Protein AF-A0A4U7JLR6-F1 (afdb_monomer_lite)

Sequence (382 aa):
MDEMLQVYFEETEELIQKAEECIISLEMEYSPTYVNELFRIAHTIKGSSHMVGYEDIGNLMHKIEDMLDYARNGSITFDQSIVSICFEGIDTVKKILISKREPDFNEDIIQLVNSASRISEKVDSFISVGKKEEKVAAPQSDTGIVSSLLNAKPKGKNKFYISFFIEDDAPMISPILMMIFNSVKDIGTLEYSSISDEYFSSNFHDKNIKILNIIICTDVEEADLNSYFTIFYVEKIDIVDLIKNKQNDVSFNVNGRNLIRTFKPDKDNFINNFKSYIELINLNSVLIILIDTSELTIIHEYEIKELIQIKKQLKSQEVGMGIIVNSLKTKRIYNIFEAISFIEKFNIYENQMDAMINSIKNEESSFKINKIAKEVYHGIHK

pLDDT: mean 79.68, std 14.01, range [29.77, 97.0]

Radius of gyration: 28.74 Å; chains: 1; bounding box: 56×55×90 Å

Organism: NCBI:txid2488810

Foldseek 3Di:
DPPLVVVLLVVLVVLLVLLVVLLVVCLVPNDLVSLVSNLVSLVVQLVSCVVVPNCLLNVLSVLLNVLSVCCSVVLAPDDVVNSVLSVLSSVLSVVLSVCVVPVPPPDDNVVSSVSSVVSSVVSVVRSVVSVVVPPDDDDDDPAALLSVLLPDDWEADWKKKKKWFFAPVPPDVVVQVVLVSVLLVVFTGWNAKLDGNVCVDPVNPPDPDRIIITMTHGNDDPVCVVVSNPTPRRPDMDMDTLPVPPPDDRFPDQLNQRQEAEDEDAAPPRQVVVVVVVVVDDLLSYQEYEYECVNYPDDDPVSVVSVQVVQVVSVVSNYHYAYADAPPHPPPVVVVQVVCCVVPHHHYHNDPSRVVVVSCRDNSSSVSSSVNNVVSVVVVVD

InterPro domains:
  IPR002645 STAS domain [PS50801] (289-359)
  IPR008207 Signal transduction histidine kinase, phosphotransfer (Hpt) domain [PF01627] (3-84)
  IPR008207 Signal transduction histidine kinase, phosphotransfer (Hpt) domain [PS50894] (1-100)
  IPR008207 Signal transduction histidine kinase, phosphotransfer (Hpt) domain [SM00073] (1-97)
  IPR008207 Signal transduction histidine kinase, phosphotransfer (Hpt) domain [cd00088] (1-97)
  IPR036641 HPT domain superfamily [G3DSA:1.20.120.160] (1-133)
  IPR036641 HPT domain superfamily [SSF47226] (1-97)
  IPR051315 Bacterial Chemotaxis Sensor Histidine Kinase CheA [PTHR43395] (2-160)

Structure (mmCIF, N/CA/C/O backbone):
data_AF-A0A4U7JLR6-F1
#
_entry.id   AF-A0A4U7JLR6-F1
#
loop_
_atom_site.group_PDB
_atom_site.id
_atom_site.type_symbol
_atom_site.label_atom_id
_atom_site.label_alt_id
_atom_site.label_comp_id
_atom_site.label_asym_id
_atom_site.label_entity_id
_atom_site.label_seq_id
_atom_site.pdbx_PDB_ins_code
_atom_site.Cartn_x
_atom_site.Cartn_y
_atom_site.Cartn_z
_atom_site.occupancy
_atom_site.B_iso_or_equiv
_atom_site.auth_seq_id
_atom_site.auth_comp_id
_atom_site.auth_asym_id
_atom_site.auth_atom_id
_atom_site.pdbx_PDB_model_num
ATOM 1 N N . MET A 1 1 ? -20.905 13.751 44.586 1.00 58.50 1 MET A N 1
ATOM 2 C CA . MET A 1 1 ? -20.064 13.026 43.618 1.00 58.50 1 MET A CA 1
ATOM 3 C C . MET A 1 1 ? -19.303 14.075 42.836 1.00 58.50 1 MET A C 1
ATOM 5 O O . MET A 1 1 ? -19.892 15.121 42.596 1.00 58.50 1 MET A O 1
ATOM 9 N N . ASP A 1 2 ? -18.019 13.869 42.554 1.00 80.19 2 ASP A N 1
ATOM 10 C CA . ASP A 1 2 ? -17.280 14.762 41.651 1.00 80.19 2 ASP A CA 1
ATOM 11 C C . ASP A 1 2 ? -17.998 14.769 40.288 1.00 80.19 2 ASP A C 1
ATOM 13 O O . ASP A 1 2 ? -18.409 13.704 39.826 1.00 80.19 2 ASP A O 1
ATOM 17 N N . GLU A 1 3 ? -18.211 15.935 39.680 1.00 81.62 3 GLU A N 1
ATOM 18 C CA . GLU A 1 3 ? -18.953 16.076 38.413 1.00 81.62 3 GLU A CA 1
ATOM 19 C C . GLU A 1 3 ? -18.297 15.226 37.310 1.00 81.62 3 GLU A C 1
ATOM 21 O O . GLU A 1 3 ? -18.976 14.540 36.551 1.00 81.62 3 GLU A O 1
ATOM 26 N N . MET A 1 4 ? -16.963 15.141 37.339 1.00 83.19 4 MET A N 1
ATOM 27 C CA . MET A 1 4 ? -16.157 14.275 36.474 1.00 83.19 4 MET A CA 1
ATOM 28 C C . MET A 1 4 ? -16.401 12.778 36.706 1.00 83.19 4 MET A C 1
ATOM 30 O O . MET A 1 4 ? -16.399 11.998 35.756 1.00 83.19 4 MET A O 1
ATOM 34 N N . LEU A 1 5 ? -16.614 12.359 37.959 1.00 88.19 5 LEU A N 1
ATOM 35 C CA . LEU A 1 5 ? -16.916 10.961 38.271 1.00 88.19 5 LEU A CA 1
ATOM 36 C C . LEU A 1 5 ? -18.314 10.591 37.790 1.00 88.19 5 LEU A C 1
ATOM 38 O O . LEU A 1 5 ? -18.494 9.505 37.255 1.00 88.19 5 LEU A O 1
ATOM 42 N N . GLN A 1 6 ? -19.295 11.480 37.956 1.00 88.88 6 GLN A N 1
ATOM 43 C CA . GLN A 1 6 ? -20.655 11.211 37.499 1.00 88.88 6 GLN A CA 1
ATOM 44 C C . GLN A 1 6 ? -20.709 11.017 35.977 1.00 88.88 6 GLN A C 1
ATOM 46 O O . GLN A 1 6 ? -21.278 10.027 35.523 1.00 88.88 6 GLN A O 1
ATOM 51 N N . VAL A 1 7 ? -20.044 11.896 35.217 1.00 90.00 7 VAL A N 1
ATOM 52 C CA . VAL A 1 7 ? -19.905 11.752 33.758 1.00 90.00 7 VAL A CA 1
ATOM 53 C C . VAL A 1 7 ? -19.223 10.431 33.404 1.00 90.00 7 VAL A C 1
ATOM 55 O O . VAL A 1 7 ? -19.717 9.699 32.553 1.00 90.00 7 VAL A O 1
ATOM 58 N N . TYR A 1 8 ? -18.144 10.068 34.106 1.00 91.62 8 TYR A N 1
ATOM 59 C CA . TYR A 1 8 ? -17.470 8.786 33.894 1.00 91.62 8 TYR A CA 1
ATOM 60 C C . TYR A 1 8 ? -18.408 7.583 34.082 1.00 91.62 8 TYR A C 1
ATOM 62 O O . TYR A 1 8 ? -18.374 6.662 33.266 1.00 91.62 8 TYR A O 1
ATOM 70 N N . PHE A 1 9 ? -19.237 7.568 35.132 1.00 93.94 9 PHE A N 1
ATOM 71 C CA . PHE A 1 9 ? -20.177 6.467 35.365 1.00 93.94 9 PHE A CA 1
ATOM 72 C C . PHE A 1 9 ? -21.216 6.361 34.247 1.00 93.94 9 PHE A C 1
ATOM 74 O O . PHE A 1 9 ? -21.438 5.265 33.742 1.00 93.94 9 PHE A O 1
ATOM 81 N N . GLU A 1 10 ? -21.803 7.485 33.835 1.00 93.38 10 GLU A N 1
ATOM 82 C CA . GLU A 1 10 ? -22.804 7.532 32.763 1.00 93.38 10 GLU A CA 1
ATOM 83 C C . GLU A 1 10 ? -22.206 7.077 31.417 1.00 93.38 10 GLU A C 1
ATOM 85 O O . GLU A 1 10 ? -22.735 6.166 30.781 1.00 93.38 10 GLU A O 1
ATOM 90 N N . GLU A 1 11 ? -21.045 7.614 31.024 1.00 91.56 11 GLU A N 1
ATOM 91 C CA . GLU A 1 11 ? -20.363 7.227 29.780 1.00 91.56 11 GLU A CA 1
ATOM 92 C C . GLU A 1 11 ? -19.922 5.758 29.787 1.00 91.56 11 GLU A C 1
ATOM 94 O O . GLU A 1 11 ? -20.050 5.050 28.784 1.00 91.56 11 GLU A O 1
ATOM 99 N N . THR A 1 12 ? -19.399 5.274 30.915 1.00 95.50 12 THR A N 1
ATOM 100 C CA . THR A 1 12 ? -18.918 3.891 31.019 1.00 95.50 12 THR A CA 1
ATOM 101 C C . THR A 1 12 ? -20.079 2.899 30.978 1.00 95.50 12 THR A C 1
ATOM 103 O O . THR A 1 12 ? -19.948 1.855 30.343 1.00 95.50 12 THR A O 1
ATOM 106 N N . GLU A 1 13 ? -21.229 3.219 31.580 1.00 96.06 13 GLU A N 1
ATOM 107 C CA . GLU A 1 13 ? -22.445 2.398 31.480 1.00 96.06 13 GLU A CA 1
ATOM 108 C C . GLU A 1 13 ? -22.941 2.286 30.030 1.00 96.06 13 GLU A C 1
ATOM 110 O O . GLU A 1 13 ? -23.228 1.178 29.568 1.00 96.06 13 GLU A O 1
ATOM 115 N N . GLU A 1 14 ? -22.962 3.391 29.276 1.00 95.25 14 GLU A N 1
ATOM 116 C CA . GLU A 1 14 ? -23.324 3.370 27.852 1.00 95.25 14 GLU A CA 1
ATOM 117 C C . GLU A 1 14 ? -22.351 2.531 27.013 1.00 95.25 14 GLU A C 1
ATOM 119 O O . GLU A 1 14 ? -22.757 1.787 26.115 1.00 95.25 14 GLU A O 1
ATOM 124 N N . LEU A 1 15 ? -21.052 2.646 27.290 1.00 96.38 15 LEU A N 1
ATOM 125 C CA . LEU A 1 15 ? -20.019 1.880 26.600 1.00 96.38 15 LEU A CA 1
ATOM 126 C C . LEU A 1 15 ? -20.127 0.381 26.905 1.00 96.38 15 LEU A C 1
ATOM 128 O O . LEU A 1 15 ? -20.021 -0.431 25.988 1.00 96.38 15 LEU A O 1
ATOM 132 N N . ILE A 1 16 ? -20.395 0.006 28.158 1.00 97.00 16 ILE A N 1
ATOM 133 C CA . ILE A 1 16 ? -20.639 -1.388 28.554 1.00 97.00 16 ILE A CA 1
ATOM 134 C C . ILE A 1 16 ? -21.846 -1.957 27.805 1.00 97.00 16 ILE A C 1
ATOM 136 O O . ILE A 1 16 ? -21.753 -3.058 27.266 1.00 97.00 16 ILE A O 1
ATOM 140 N N . GLN A 1 17 ? -22.947 -1.208 27.703 1.00 92.94 17 GLN A N 1
ATOM 141 C CA . GLN A 1 17 ? -24.124 -1.660 26.959 1.00 92.94 17 GLN A CA 1
ATOM 142 C C . GLN A 1 17 ? -23.795 -1.910 25.477 1.00 92.94 17 GLN A C 1
ATOM 144 O O . GLN A 1 17 ? -24.137 -2.957 24.927 1.00 92.94 17 GLN A O 1
ATOM 149 N N . LYS A 1 18 ? -23.065 -0.991 24.834 1.00 93.19 18 LYS A N 1
ATOM 150 C CA . LYS A 1 18 ? -22.610 -1.171 23.444 1.00 93.19 18 LYS A CA 1
ATOM 151 C C . LYS A 1 18 ? -21.679 -2.376 23.292 1.00 93.19 18 LYS A C 1
ATOM 153 O O . LYS A 1 18 ? -21.741 -3.076 22.280 1.00 93.19 18 LYS A O 1
ATOM 158 N N . ALA A 1 19 ? -20.825 -2.639 24.283 1.00 94.88 19 ALA A N 1
ATOM 159 C CA . ALA A 1 19 ? -19.957 -3.812 24.282 1.00 94.88 19 ALA A CA 1
ATOM 160 C C . ALA A 1 19 ? -20.771 -5.109 24.350 1.00 94.88 19 ALA A C 1
ATOM 162 O O . ALA A 1 19 ? -20.499 -6.026 23.580 1.00 94.88 19 ALA A O 1
ATOM 163 N N . GLU A 1 20 ? -21.789 -5.174 25.214 1.00 88.62 20 GLU A N 1
ATOM 164 C CA . GLU A 1 20 ? -22.708 -6.317 25.311 1.00 88.62 20 GLU A CA 1
ATOM 165 C C . GLU A 1 20 ? -23.414 -6.581 23.965 1.00 88.62 20 GLU A C 1
ATOM 167 O O . GLU A 1 20 ? -23.438 -7.719 23.497 1.00 88.62 20 GLU A O 1
ATOM 172 N N . GLU A 1 21 ? -23.903 -5.538 23.284 1.00 88.12 21 GLU A N 1
ATOM 173 C CA . GLU A 1 21 ? -24.525 -5.644 21.952 1.00 88.12 21 GLU A CA 1
ATOM 174 C C . GLU A 1 21 ? -23.550 -6.169 20.878 1.00 88.12 21 GLU A C 1
ATOM 176 O O . GLU A 1 21 ? -23.908 -7.031 20.063 1.00 88.12 21 GLU A O 1
ATOM 181 N N . CYS A 1 22 ? -22.299 -5.693 20.893 1.00 85.06 22 CYS A N 1
ATOM 182 C CA . CYS A 1 22 ? -21.248 -6.187 20.002 1.00 85.06 22 CYS A CA 1
ATOM 183 C C . CYS A 1 22 ? -20.931 -7.661 20.273 1.00 85.06 22 CYS A C 1
ATOM 185 O O . CYS A 1 22 ? -20.809 -8.442 19.332 1.00 85.06 22 CYS A O 1
ATOM 187 N N . ILE A 1 23 ? -20.819 -8.051 21.546 1.00 82.50 23 ILE A N 1
ATOM 188 C CA . ILE A 1 23 ? -20.509 -9.425 21.959 1.00 82.50 23 ILE A CA 1
ATOM 189 C C . ILE A 1 23 ? -21.627 -10.383 21.541 1.00 82.50 23 ILE A C 1
ATOM 191 O O . ILE A 1 23 ? -21.327 -11.422 20.964 1.00 82.50 23 ILE A O 1
ATOM 195 N N . ILE A 1 24 ? -22.898 -10.019 21.743 1.00 77.31 24 ILE A N 1
ATOM 196 C CA . ILE A 1 24 ? -24.053 -10.818 21.294 1.00 77.31 24 ILE A CA 1
ATOM 197 C C . ILE A 1 24 ? -24.027 -11.008 19.771 1.00 77.31 24 ILE A C 1
ATOM 199 O O . ILE A 1 24 ? -24.276 -12.101 19.265 1.00 77.31 24 ILE A O 1
ATOM 203 N N . SER A 1 25 ? -23.699 -9.949 19.028 1.00 80.00 25 SER A N 1
ATOM 204 C CA . SER A 1 25 ? -23.584 -10.025 17.568 1.00 80.00 25 SER A CA 1
ATOM 205 C C . SER A 1 25 ? -22.441 -10.953 17.140 1.00 80.00 25 SER A C 1
ATOM 207 O O . SER A 1 25 ? -22.621 -11.773 16.243 1.00 80.00 25 SER A O 1
ATOM 209 N N . LEU A 1 26 ? -21.296 -10.875 17.826 1.00 79.25 26 LEU A N 1
ATOM 210 C CA . LEU A 1 26 ? -20.128 -11.736 17.604 1.00 79.25 26 LEU A CA 1
ATOM 211 C C . LEU A 1 26 ? -20.352 -13.193 18.020 1.00 79.25 26 LEU A C 1
ATOM 213 O O . LEU A 1 26 ? -19.696 -14.080 17.480 1.00 79.25 26 LEU A O 1
ATOM 217 N N . GLU A 1 27 ? -21.268 -13.445 18.957 1.00 73.38 27 GLU A N 1
ATOM 218 C CA . GLU A 1 27 ? -21.688 -14.791 19.355 1.00 73.38 27 GLU A CA 1
ATOM 219 C C . GLU A 1 27 ? -22.463 -15.501 18.235 1.00 73.38 27 GLU A C 1
ATOM 221 O O . GLU A 1 27 ? -22.373 -16.719 18.081 1.00 73.38 27 GLU A O 1
ATOM 226 N N . MET A 1 28 ? -23.229 -14.736 17.450 1.00 70.19 28 MET A N 1
ATOM 227 C CA . MET A 1 28 ? -24.001 -15.254 16.320 1.00 70.19 28 MET A CA 1
ATOM 228 C C . MET A 1 28 ? -23.136 -15.452 15.076 1.00 70.19 28 MET A C 1
ATOM 230 O O . MET A 1 28 ? -23.213 -16.499 14.431 1.00 70.19 28 MET A O 1
ATOM 234 N N . GLU A 1 29 ? -22.331 -14.450 14.723 1.00 67.06 29 GLU A N 1
ATOM 235 C CA . GLU A 1 29 ? -21.475 -14.485 13.540 1.00 67.06 29 GLU A CA 1
ATOM 236 C C . GLU A 1 29 ? -20.254 -13.575 13.715 1.00 67.06 29 GLU A C 1
ATOM 238 O O . GLU A 1 29 ? -20.348 -12.436 14.177 1.00 67.06 29 GLU A O 1
ATOM 243 N N . TYR A 1 30 ? -19.085 -14.061 13.292 1.00 72.75 30 TYR A N 1
ATOM 244 C CA . TYR A 1 30 ? -17.876 -13.247 13.282 1.00 72.75 30 TYR A CA 1
ATOM 245 C C . TYR A 1 30 ? -18.031 -12.041 12.347 1.00 72.75 30 TYR A C 1
ATOM 247 O O . TYR A 1 30 ? -18.329 -12.187 11.163 1.00 72.75 30 TYR A O 1
ATOM 255 N N . SER A 1 31 ? -17.731 -10.847 12.860 1.00 73.19 31 SER A N 1
ATOM 256 C CA . SER A 1 31 ? -17.730 -9.611 12.082 1.00 73.19 31 SER A CA 1
ATOM 257 C C . SER A 1 31 ? -16.556 -8.727 12.494 1.00 73.19 31 SER A C 1
ATOM 259 O O . SER A 1 31 ? -16.492 -8.298 13.652 1.00 73.19 31 SER A O 1
ATOM 261 N N . PRO A 1 32 ? -15.646 -8.378 11.568 1.00 65.62 32 PRO A N 1
ATOM 262 C CA . PRO A 1 32 ? -14.516 -7.508 11.881 1.00 65.62 32 PRO A CA 1
ATOM 263 C C . PRO A 1 32 ? -14.973 -6.120 12.346 1.00 65.62 32 PRO A C 1
ATOM 265 O O . PRO A 1 32 ? -14.295 -5.485 13.151 1.00 65.62 32 PRO A O 1
ATOM 268 N N . THR A 1 33 ? -16.149 -5.662 11.904 1.00 73.81 33 THR A N 1
ATOM 269 C CA . THR A 1 33 ? -16.755 -4.409 12.367 1.00 73.81 33 THR A CA 1
ATOM 270 C C . THR A 1 33 ? -17.069 -4.463 13.860 1.00 73.81 33 THR A C 1
ATOM 272 O O . THR A 1 33 ? -16.658 -3.565 14.590 1.00 73.81 33 THR A O 1
ATOM 275 N N . TYR A 1 34 ? -17.723 -5.529 14.333 1.00 75.31 34 TYR A N 1
ATOM 276 C CA . TYR A 1 34 ? -18.053 -5.674 15.755 1.00 75.31 34 TYR A CA 1
ATOM 277 C C . TYR A 1 34 ? -16.806 -5.910 16.619 1.00 75.31 34 TYR A C 1
ATOM 279 O O . TYR A 1 34 ? -16.723 -5.365 17.716 1.00 75.31 34 TYR A O 1
ATOM 287 N N . VAL A 1 35 ? -15.794 -6.638 16.122 1.00 78.94 35 VAL A N 1
ATOM 288 C CA . VAL A 1 35 ? -14.498 -6.776 16.824 1.00 78.94 35 VAL A CA 1
ATOM 289 C C . VAL A 1 35 ? -13.799 -5.420 16.958 1.00 78.94 35 VAL A C 1
ATOM 291 O O . VAL A 1 35 ? -13.234 -5.099 18.006 1.00 78.94 35 VAL A O 1
ATOM 294 N N . ASN A 1 36 ? -13.839 -4.599 15.906 1.00 74.00 36 ASN A N 1
ATOM 295 C CA . ASN A 1 36 ? -13.220 -3.280 15.923 1.00 74.00 36 ASN A CA 1
ATOM 296 C C . ASN A 1 36 ? -13.924 -2.303 16.859 1.00 74.00 36 ASN A C 1
ATOM 298 O O . ASN A 1 36 ? -13.246 -1.543 17.555 1.00 74.00 36 ASN A O 1
ATOM 302 N N . GLU A 1 37 ? -15.251 -2.354 16.898 1.00 84.25 37 GLU A N 1
ATOM 303 C CA . GLU A 1 37 ? -16.053 -1.560 17.821 1.00 84.25 37 GLU A CA 1
ATOM 304 C C . GLU A 1 37 ? -15.791 -1.968 19.274 1.00 84.25 37 GLU A C 1
ATOM 306 O O . GLU A 1 37 ? -15.478 -1.119 20.107 1.00 84.25 37 GLU A O 1
ATOM 311 N N . LEU A 1 38 ? -15.779 -3.273 19.563 1.00 88.38 38 LEU A N 1
ATOM 312 C CA . LEU A 1 38 ? -15.519 -3.791 20.906 1.00 88.38 38 LEU A CA 1
ATOM 313 C C . LEU A 1 38 ? -14.133 -3.389 21.438 1.00 88.38 38 LEU A C 1
ATOM 315 O O . LEU A 1 38 ? -13.992 -3.018 22.602 1.00 88.38 38 LEU A O 1
ATOM 319 N N . PHE A 1 39 ? -13.109 -3.386 20.583 1.00 90.50 39 PHE A N 1
ATOM 320 C CA . PHE A 1 39 ? -11.785 -2.871 20.944 1.00 90.50 39 PHE A CA 1
ATOM 321 C C . PHE A 1 39 ? -11.787 -1.367 21.221 1.00 90.50 39 PHE A C 1
ATOM 323 O O . PHE A 1 39 ? -11.112 -0.927 22.145 1.00 90.50 39 PHE A O 1
ATOM 330 N N . ARG A 1 40 ? -12.503 -0.556 20.427 1.00 82.88 40 ARG A N 1
ATOM 331 C CA . ARG A 1 40 ? -12.567 0.899 20.659 1.00 82.88 40 ARG A CA 1
ATOM 332 C C . ARG A 1 40 ? -13.237 1.192 21.989 1.00 82.88 40 ARG A C 1
ATOM 334 O O . ARG A 1 40 ? -12.748 2.025 22.743 1.00 82.88 40 ARG A O 1
ATOM 341 N N . ILE A 1 41 ? -14.306 0.463 22.292 1.00 91.81 41 ILE A N 1
ATOM 342 C CA . ILE A 1 41 ? -14.967 0.518 23.591 1.00 91.81 41 ILE A CA 1
ATOM 343 C C . ILE A 1 41 ? -13.973 0.158 24.700 1.00 91.81 41 ILE A C 1
ATOM 345 O O . ILE A 1 41 ? -13.831 0.919 25.656 1.00 91.81 41 ILE A O 1
ATOM 349 N N . ALA A 1 42 ? -13.224 -0.939 24.544 1.00 91.50 42 ALA A N 1
ATOM 350 C CA . ALA A 1 42 ? -12.210 -1.339 25.513 1.00 91.50 42 ALA A CA 1
ATOM 351 C C . ALA A 1 42 ? -11.123 -0.274 25.723 1.00 91.50 42 ALA A C 1
ATOM 353 O O . ALA A 1 42 ? -10.811 0.065 26.865 1.00 91.50 42 ALA A O 1
ATOM 354 N N . HIS A 1 43 ? -10.623 0.318 24.637 1.00 82.12 43 HIS A N 1
ATOM 355 C CA . HIS A 1 43 ? -9.631 1.388 24.665 1.00 82.12 43 HIS A CA 1
ATOM 356 C C . HIS A 1 43 ? -10.138 2.639 25.392 1.00 82.12 43 HIS A C 1
ATOM 358 O O . HIS A 1 43 ? -9.423 3.213 26.219 1.00 82.12 43 HIS A O 1
ATOM 364 N N . THR A 1 44 ? -11.382 3.044 25.124 1.00 79.69 44 THR A N 1
ATOM 365 C CA . THR A 1 44 ? -12.002 4.200 25.776 1.00 79.69 44 THR A CA 1
ATOM 366 C C . THR A 1 44 ? -12.217 3.946 27.264 1.00 79.69 44 THR A C 1
ATOM 368 O O . THR A 1 44 ? -11.782 4.766 28.070 1.00 79.69 44 THR A O 1
ATOM 371 N N . ILE A 1 45 ? -12.799 2.800 27.648 1.00 93.88 45 ILE A N 1
ATOM 372 C CA . ILE A 1 45 ? -13.010 2.459 29.065 1.00 93.88 45 ILE A CA 1
ATOM 373 C C . ILE A 1 45 ? -11.665 2.357 29.797 1.00 93.88 45 ILE A C 1
ATOM 375 O O . ILE A 1 45 ? -11.547 2.850 30.918 1.00 93.88 45 ILE A O 1
ATOM 379 N N . LYS A 1 46 ? -10.623 1.782 29.178 1.00 91.19 46 LYS A N 1
ATOM 380 C CA . LYS A 1 46 ? -9.262 1.767 29.738 1.00 91.19 46 LYS A CA 1
ATOM 381 C C . LYS A 1 46 ? -8.776 3.185 30.044 1.00 91.19 46 LYS A C 1
ATOM 383 O O . LYS A 1 46 ? -8.320 3.453 31.156 1.00 91.19 46 LYS A O 1
ATOM 388 N N . GLY A 1 47 ? -8.833 4.076 29.053 1.00 73.81 47 GLY A N 1
ATOM 389 C CA . GLY A 1 47 ? -8.333 5.446 29.170 1.00 73.81 47 GLY A CA 1
ATOM 390 C C . GLY A 1 47 ? -9.081 6.253 30.230 1.00 73.81 47 GLY A C 1
ATOM 391 O O . GLY A 1 47 ? -8.454 6.838 31.116 1.00 73.81 47 GLY A O 1
ATOM 392 N N . SER A 1 48 ? -10.415 6.232 30.182 1.00 84.38 48 SER A N 1
ATOM 393 C CA . SER A 1 48 ? -11.259 6.970 31.124 1.00 84.38 48 SER A CA 1
ATOM 394 C C . SER A 1 48 ? -11.125 6.437 32.554 1.00 84.38 48 SER A C 1
ATOM 396 O O . SER A 1 48 ? -11.021 7.229 33.489 1.00 84.38 48 SER A O 1
ATOM 398 N N . SER A 1 49 ? -11.013 5.115 32.734 1.00 89.56 49 SER A N 1
ATOM 399 C CA . SER A 1 49 ? -10.866 4.492 34.059 1.00 89.56 49 SER A CA 1
ATOM 400 C C . SER A 1 49 ? -9.531 4.829 34.719 1.00 89.56 49 SER A C 1
ATOM 402 O O . SER A 1 49 ? -9.503 5.144 35.907 1.00 89.56 49 SER A O 1
ATOM 404 N N . HIS A 1 50 ? -8.424 4.833 33.967 1.00 87.50 50 HIS A N 1
ATOM 405 C CA . HIS A 1 50 ? -7.135 5.283 34.502 1.00 87.50 50 HIS A CA 1
ATOM 406 C C . HIS A 1 50 ? -7.149 6.771 34.866 1.00 87.50 50 HIS A C 1
ATOM 408 O O . HIS A 1 50 ? -6.565 7.153 35.877 1.00 87.50 50 HIS A O 1
ATOM 414 N N . MET A 1 51 ? -7.844 7.605 34.084 1.00 82.62 51 MET A N 1
ATOM 415 C CA . MET A 1 51 ? -7.946 9.042 34.349 1.00 82.62 51 MET A CA 1
ATOM 416 C C . MET A 1 51 ? -8.642 9.344 35.683 1.00 82.62 51 MET A C 1
ATOM 418 O O . MET A 1 51 ? -8.226 10.259 36.391 1.00 82.62 51 MET A O 1
ATOM 422 N N . VAL A 1 52 ? -9.662 8.561 36.050 1.00 86.06 52 VAL A N 1
ATOM 423 C CA . VAL A 1 52 ? -10.378 8.701 37.333 1.00 86.06 52 VAL A CA 1
ATOM 424 C C . VAL A 1 52 ? -9.790 7.846 38.467 1.00 86.06 52 VAL A C 1
ATOM 426 O O . VAL A 1 52 ? -10.325 7.835 39.575 1.00 86.06 52 VAL A O 1
ATOM 429 N N . GLY A 1 53 ? -8.680 7.139 38.220 1.00 84.25 53 GLY A N 1
ATOM 430 C CA . GLY A 1 53 ? -7.963 6.343 39.224 1.00 84.25 53 GLY A CA 1
ATOM 431 C C . GLY A 1 53 ? -8.561 4.961 39.516 1.00 84.25 53 GLY A C 1
ATOM 432 O O . GLY A 1 53 ? -8.250 4.358 40.542 1.00 84.25 53 GLY A O 1
ATOM 433 N N . TYR A 1 54 ? -9.420 4.431 38.645 1.00 90.12 54 TYR A N 1
ATOM 434 C CA . TYR A 1 54 ? -9.978 3.080 38.761 1.00 90.12 54 TYR A CA 1
ATOM 435 C C . TYR A 1 54 ? -9.101 2.058 38.034 1.00 90.12 54 TYR A C 1
ATOM 437 O O . TYR A 1 54 ? -9.463 1.519 36.987 1.00 90.12 54 TYR A O 1
ATOM 445 N N . GLU A 1 55 ? -7.940 1.778 38.630 1.00 87.88 55 GLU A N 1
ATOM 446 C CA . GLU A 1 55 ? -6.933 0.855 38.091 1.00 87.88 55 GLU A CA 1
ATOM 447 C C . GLU A 1 55 ? -7.483 -0.557 37.849 1.00 87.88 55 GLU A C 1
ATOM 449 O O . GLU A 1 55 ? -7.143 -1.172 36.845 1.00 87.88 55 GLU A O 1
ATOM 454 N N . ASP A 1 56 ? -8.375 -1.058 38.709 1.00 90.12 56 ASP A N 1
ATOM 455 C CA . ASP A 1 56 ? -8.957 -2.403 38.563 1.00 90.12 56 ASP A CA 1
ATOM 456 C C . ASP A 1 56 ? -9.694 -2.569 37.220 1.00 90.12 56 ASP A C 1
ATOM 458 O O . ASP A 1 56 ? -9.533 -3.576 36.530 1.00 90.12 56 ASP A O 1
ATOM 462 N N . ILE A 1 57 ? -10.480 -1.555 36.833 1.00 94.69 57 ILE A N 1
ATOM 463 C CA . ILE A 1 57 ? -11.219 -1.533 35.564 1.00 94.69 57 ILE A CA 1
ATOM 464 C C . ILE A 1 57 ? -10.248 -1.276 34.411 1.00 94.69 57 ILE A C 1
ATOM 466 O O . ILE A 1 57 ? -10.279 -1.987 33.406 1.00 94.69 57 ILE A O 1
ATOM 470 N N . GLY A 1 58 ? -9.365 -0.284 34.562 1.00 87.75 58 GLY A N 1
ATOM 471 C CA . GLY A 1 58 ? -8.401 0.089 33.529 1.00 87.75 58 GLY A CA 1
ATOM 472 C C . GLY A 1 58 ? -7.486 -1.069 33.124 1.00 87.75 58 GLY A C 1
ATOM 473 O O . GLY A 1 58 ? -7.318 -1.334 31.933 1.00 87.75 58 GLY A O 1
ATOM 474 N N . ASN A 1 59 ? -6.964 -1.815 34.098 1.00 89.19 59 ASN A N 1
ATOM 475 C CA . ASN A 1 59 ? -6.081 -2.957 33.870 1.00 89.19 59 ASN A CA 1
ATOM 476 C C . ASN A 1 59 ? -6.803 -4.130 33.195 1.00 89.19 59 ASN A C 1
ATOM 478 O O . ASN A 1 59 ? -6.259 -4.722 32.261 1.00 89.19 59 ASN A O 1
ATOM 482 N N . LEU A 1 60 ? -8.030 -4.452 33.620 1.00 93.19 60 LEU A N 1
ATOM 483 C CA . LEU A 1 60 ? -8.821 -5.509 32.985 1.00 93.19 60 LEU A CA 1
ATOM 484 C C . LEU A 1 60 ? -9.154 -5.152 31.529 1.00 93.19 60 LEU A C 1
ATOM 486 O O . LEU A 1 60 ? -8.971 -5.977 30.632 1.00 93.19 60 LEU A O 1
ATOM 490 N N . MET A 1 61 ? -9.582 -3.912 31.275 1.00 95.31 61 MET A N 1
ATOM 491 C CA . MET A 1 61 ? -9.903 -3.465 29.918 1.00 95.31 61 MET A CA 1
ATOM 492 C C . MET A 1 61 ? -8.677 -3.386 29.017 1.00 95.31 61 MET A C 1
ATOM 494 O O . MET A 1 61 ? -8.790 -3.705 27.840 1.00 95.31 61 MET A O 1
ATOM 498 N N . HIS A 1 62 ? -7.503 -3.061 29.560 1.00 89.94 62 HIS A N 1
ATOM 499 C CA . HIS A 1 62 ? -6.245 -3.144 28.822 1.00 89.94 62 HIS A CA 1
ATOM 500 C C . HIS A 1 62 ? -5.954 -4.575 28.352 1.00 89.94 62 HIS A C 1
ATOM 502 O O . HIS A 1 62 ? -5.609 -4.778 27.195 1.00 89.94 62 HIS A O 1
ATOM 508 N N . LYS A 1 63 ? -6.162 -5.589 29.202 1.00 90.69 63 LYS A N 1
ATOM 509 C CA . LYS A 1 63 ? -5.974 -6.993 28.799 1.00 90.69 63 LYS A CA 1
ATOM 510 C C . LYS A 1 63 ? -6.955 -7.426 27.713 1.00 90.69 63 LYS A C 1
ATOM 512 O O . LYS A 1 63 ? -6.566 -8.102 26.764 1.00 90.69 63 LYS A O 1
ATOM 517 N N . ILE A 1 64 ? -8.217 -7.024 27.830 1.00 90.69 64 ILE A N 1
ATOM 518 C CA . ILE A 1 64 ? -9.230 -7.305 26.804 1.00 90.69 64 ILE A CA 1
ATOM 519 C C . ILE A 1 64 ? -8.884 -6.589 25.492 1.00 90.69 64 ILE A C 1
ATOM 521 O O . ILE A 1 64 ? -8.978 -7.199 24.429 1.00 90.69 64 ILE A O 1
ATOM 525 N N . GLU A 1 65 ? -8.441 -5.332 25.559 1.00 87.62 65 GLU A N 1
ATOM 526 C CA . GLU A 1 65 ? -7.956 -4.565 24.409 1.00 87.62 65 GLU A CA 1
ATOM 527 C C . GLU A 1 65 ? -6.780 -5.267 23.722 1.00 87.62 65 GLU A C 1
ATOM 529 O O . GLU A 1 65 ? -6.847 -5.476 22.514 1.00 87.62 65 GLU A O 1
ATOM 534 N N . ASP A 1 66 ? -5.764 -5.699 24.476 1.00 83.81 66 ASP A N 1
ATOM 535 C CA . ASP A 1 66 ? -4.610 -6.435 23.946 1.00 83.81 66 ASP A CA 1
ATOM 536 C C . ASP A 1 66 ? -5.056 -7.708 23.217 1.00 83.81 66 ASP A C 1
ATOM 538 O O . ASP A 1 66 ? -4.643 -7.966 22.088 1.00 83.81 66 ASP A O 1
ATOM 542 N N . MET A 1 67 ? -5.932 -8.509 23.832 1.00 88.25 67 MET A N 1
ATOM 543 C CA . MET A 1 67 ? -6.459 -9.731 23.217 1.00 88.25 67 MET A CA 1
ATOM 544 C C . MET A 1 67 ? -7.195 -9.434 21.904 1.00 88.25 67 MET A C 1
ATOM 546 O O . MET A 1 67 ? -6.979 -10.119 20.903 1.00 88.25 67 MET A O 1
ATOM 550 N N . LEU A 1 68 ? -8.049 -8.409 21.895 1.00 82.12 68 LEU A N 1
ATOM 551 C CA . LEU A 1 68 ? -8.780 -7.983 20.703 1.00 82.12 68 LEU A CA 1
ATOM 552 C C . LEU A 1 68 ? -7.844 -7.412 19.630 1.00 82.12 68 LEU A C 1
ATOM 554 O O . LEU A 1 68 ? -8.124 -7.590 18.443 1.00 82.12 68 LEU A O 1
ATOM 558 N N . ASP A 1 69 ? -6.733 -6.782 20.021 1.00 79.25 69 ASP A N 1
ATOM 559 C CA . ASP A 1 69 ? -5.678 -6.323 19.115 1.00 79.25 69 ASP A CA 1
ATOM 560 C C . ASP A 1 69 ? -4.948 -7.503 18.453 1.00 79.25 69 ASP A C 1
ATOM 562 O O . ASP A 1 69 ? -4.808 -7.569 17.230 1.00 79.25 69 ASP A O 1
ATOM 566 N N . TYR A 1 70 ? -4.566 -8.520 19.229 1.00 72.12 70 TYR A N 1
ATOM 567 C CA . TYR A 1 70 ? -4.007 -9.747 18.658 1.00 72.12 70 TYR A CA 1
ATOM 568 C C . TYR A 1 70 ? -5.005 -10.440 17.720 1.00 72.12 70 TYR A C 1
ATOM 570 O O . TYR A 1 70 ? -4.606 -10.957 16.674 1.00 72.12 70 TYR A O 1
ATOM 578 N N . ALA A 1 71 ? -6.298 -10.439 18.056 1.00 71.25 71 ALA A N 1
ATOM 579 C CA . ALA A 1 71 ? -7.318 -11.085 17.239 1.00 71.25 71 ALA A CA 1
ATOM 580 C C . ALA A 1 71 ? -7.580 -10.340 15.918 1.00 71.25 71 ALA A C 1
ATOM 582 O O . ALA A 1 71 ? -7.621 -10.967 14.860 1.00 71.25 71 ALA A O 1
ATOM 583 N N . ARG A 1 72 ? -7.688 -9.001 15.933 1.00 71.25 72 ARG A N 1
ATOM 584 C CA . ARG A 1 72 ? -7.855 -8.202 14.697 1.00 71.25 72 ARG A CA 1
ATOM 585 C C . ARG A 1 72 ? -6.639 -8.272 13.777 1.00 71.25 72 ARG A C 1
ATOM 587 O O . ARG A 1 72 ? -6.790 -8.212 12.561 1.00 71.25 72 ARG A O 1
ATOM 594 N N . ASN A 1 73 ? -5.441 -8.407 14.352 1.00 60.56 73 ASN A N 1
ATOM 595 C CA . ASN A 1 73 ? -4.191 -8.463 13.600 1.00 60.56 73 ASN A CA 1
ATOM 596 C C . ASN A 1 73 ? -3.940 -9.882 13.054 1.00 60.56 73 ASN A C 1
ATOM 598 O O . ASN A 1 73 ? -2.981 -10.108 12.315 1.00 60.56 73 ASN A O 1
ATOM 602 N N . GLY A 1 74 ? -4.821 -10.839 13.379 1.00 56.88 74 GLY A N 1
ATOM 603 C CA . GLY A 1 74 ? -4.737 -12.234 12.958 1.00 56.88 74 GLY A CA 1
ATOM 604 C C . GLY A 1 74 ? -3.658 -13.031 13.688 1.00 56.88 74 GLY A C 1
ATOM 605 O O . GLY A 1 74 ? -3.303 -14.116 13.239 1.00 56.88 74 GLY A O 1
ATOM 606 N N . SER A 1 75 ? -3.119 -12.503 14.790 1.00 55.88 75 SER A N 1
ATOM 607 C CA . SER A 1 75 ? -2.121 -13.183 15.622 1.00 55.88 75 SER A CA 1
ATOM 608 C C . SER A 1 75 ? -2.732 -14.272 16.507 1.00 55.88 75 SER A C 1
ATOM 610 O O . SER A 1 75 ? -2.027 -15.185 16.924 1.00 55.88 75 SER A O 1
ATOM 612 N N . ILE A 1 76 ? -4.033 -14.183 16.794 1.00 68.62 76 ILE A N 1
ATOM 613 C CA . ILE A 1 76 ? -4.834 -15.255 17.394 1.00 68.62 76 ILE A CA 1
ATOM 614 C C . ILE A 1 76 ? -6.128 -15.413 16.590 1.00 68.62 76 ILE A C 1
ATOM 616 O O . ILE A 1 76 ? -6.670 -14.432 16.078 1.00 68.62 76 ILE A O 1
ATOM 620 N N . THR A 1 77 ? -6.623 -16.644 16.456 1.00 70.31 77 THR A N 1
ATOM 621 C CA . THR A 1 77 ? -7.903 -16.898 15.775 1.00 70.31 77 THR A CA 1
ATOM 622 C C . THR A 1 77 ? -9.039 -16.400 16.658 1.00 70.31 77 THR A C 1
ATOM 624 O O . THR A 1 77 ? -9.138 -16.834 17.801 1.00 70.31 77 THR A O 1
ATOM 627 N N . PHE A 1 78 ? -9.893 -15.511 16.142 1.00 73.19 78 PHE A N 1
ATOM 628 C CA . PHE A 1 78 ? -11.099 -15.081 16.850 1.00 73.19 78 PHE A CA 1
ATOM 629 C C . PHE A 1 78 ? -12.138 -16.209 16.839 1.00 73.19 78 PHE A C 1
ATOM 631 O O . PHE A 1 78 ? -12.709 -16.515 15.793 1.00 73.19 78 PHE A O 1
ATOM 638 N N . ASP A 1 79 ? -12.376 -16.830 17.993 1.00 75.44 79 ASP A N 1
ATOM 639 C CA . ASP A 1 79 ? -13.337 -17.919 18.169 1.00 75.44 79 ASP A CA 1
ATOM 640 C C . ASP A 1 79 ? -14.262 -17.677 19.379 1.00 75.44 79 ASP A C 1
ATOM 642 O O . ASP A 1 79 ? -14.179 -16.656 20.069 1.00 75.44 79 ASP A O 1
ATOM 646 N N . GLN A 1 80 ? -15.146 -18.638 19.660 1.00 75.50 80 GLN A N 1
ATOM 647 C CA . GLN A 1 80 ? -16.120 -18.541 20.751 1.00 75.50 80 GLN A CA 1
ATOM 648 C C . GLN A 1 80 ? -15.477 -18.361 22.137 1.00 75.50 80 GLN A C 1
ATOM 650 O O . GLN A 1 80 ? -16.109 -17.835 23.053 1.00 75.50 80 GLN A O 1
ATOM 655 N N . SER A 1 81 ? -14.225 -18.786 22.317 1.00 83.00 81 SER A N 1
ATOM 656 C CA . SER A 1 81 ? -13.534 -18.630 23.594 1.00 83.00 81 SER A CA 1
ATOM 657 C C . SER A 1 81 ? -13.125 -17.177 23.844 1.00 83.00 81 SER A C 1
ATOM 659 O O . SER A 1 81 ? -13.276 -16.700 24.968 1.00 83.00 81 SER A O 1
ATOM 661 N N . ILE A 1 82 ? -12.732 -16.435 22.800 1.00 86.31 82 ILE A N 1
ATOM 662 C CA . ILE A 1 82 ? -12.491 -14.986 22.889 1.00 86.31 82 ILE A CA 1
ATOM 663 C C . ILE A 1 82 ? -13.790 -14.246 23.203 1.00 86.31 82 ILE A C 1
ATOM 665 O O . ILE A 1 82 ? -13.797 -13.395 24.091 1.00 86.31 82 ILE A O 1
ATOM 669 N N . VAL A 1 83 ? -14.897 -14.606 22.542 1.00 81.69 83 VAL A N 1
ATOM 670 C CA . VAL A 1 83 ? -16.227 -14.034 22.832 1.00 81.69 83 VAL A CA 1
ATOM 671 C C . VAL A 1 83 ? -16.592 -14.248 24.304 1.00 81.69 83 VAL A C 1
ATOM 673 O O . VAL A 1 83 ? -16.982 -13.301 24.987 1.00 81.69 83 VAL A O 1
ATOM 676 N N . SER A 1 84 ? -16.379 -15.461 24.828 1.00 81.44 84 SER A N 1
ATOM 677 C CA . SER A 1 84 ? -16.624 -15.791 26.237 1.00 81.44 84 SER A CA 1
ATOM 678 C C . SER A 1 84 ? -15.752 -14.976 27.196 1.00 81.44 84 SER A C 1
ATOM 680 O O . SER A 1 84 ? -16.246 -14.510 28.220 1.00 81.44 84 SER A O 1
ATOM 682 N N . ILE A 1 85 ? -14.464 -14.788 26.887 1.00 91.12 85 ILE A N 1
ATOM 683 C CA . ILE A 1 85 ? -13.547 -13.993 27.719 1.00 91.12 85 ILE A CA 1
ATOM 684 C C . ILE A 1 85 ? -13.954 -12.514 27.715 1.00 91.12 85 ILE A C 1
ATOM 686 O O . ILE A 1 85 ? -13.970 -11.884 28.772 1.00 91.12 85 ILE A O 1
ATOM 690 N N . CYS A 1 86 ? -14.322 -11.961 26.555 1.00 89.62 86 CYS A N 1
ATOM 691 C CA . CYS A 1 86 ? -14.841 -10.599 26.452 1.00 89.62 86 CYS A CA 1
ATOM 692 C C . CYS A 1 86 ? -16.122 -10.425 27.273 1.00 89.62 86 CYS A C 1
ATOM 694 O O . CYS A 1 86 ? -16.236 -9.448 28.008 1.00 89.62 86 CYS A O 1
ATOM 696 N N . PHE A 1 87 ? -17.050 -11.383 27.203 1.00 87.31 87 PHE A N 1
ATOM 697 C CA . PHE A 1 87 ? -18.278 -11.361 27.994 1.00 87.31 87 PHE A CA 1
ATOM 698 C C . PHE A 1 87 ? -17.994 -11.376 29.503 1.00 87.31 87 PHE A C 1
ATOM 700 O O . PHE A 1 87 ? -18.463 -10.494 30.220 1.00 87.31 87 PHE A O 1
ATOM 707 N N . GLU A 1 88 ? -17.172 -12.320 29.981 1.00 88.62 88 GLU A N 1
ATOM 708 C CA . GLU A 1 88 ? -16.762 -12.393 31.395 1.00 88.62 88 GLU A CA 1
ATOM 709 C C . GLU A 1 88 ? -16.095 -11.088 31.865 1.00 88.62 88 GLU A C 1
ATOM 711 O O . GLU A 1 88 ? -16.332 -10.618 32.982 1.00 88.62 88 GLU A O 1
ATOM 716 N N . GLY A 1 89 ? -15.261 -10.496 31.009 1.00 93.00 89 GLY A N 1
ATOM 717 C CA . GLY A 1 89 ? -14.555 -9.250 31.272 1.00 93.00 89 GLY A CA 1
ATOM 718 C C . GLY A 1 89 ? -15.484 -8.049 31.424 1.00 93.00 89 GLY A C 1
ATOM 719 O O . GLY A 1 89 ? -15.414 -7.345 32.431 1.00 93.00 89 GLY A O 1
ATOM 720 N N . ILE A 1 90 ? -16.381 -7.842 30.457 1.00 93.69 90 ILE A N 1
ATOM 721 C CA . ILE A 1 90 ? -17.350 -6.739 30.474 1.00 93.69 90 ILE A CA 1
ATOM 722 C C . ILE A 1 90 ? -18.330 -6.880 31.648 1.00 93.69 90 ILE A C 1
ATOM 724 O O . ILE A 1 90 ? -18.572 -5.898 32.351 1.00 93.69 90 ILE A O 1
ATOM 728 N N . ASP A 1 91 ? -18.819 -8.091 31.935 1.00 89.12 91 ASP A N 1
ATOM 729 C CA . ASP A 1 91 ? -19.682 -8.357 33.097 1.00 89.12 91 ASP A CA 1
ATOM 730 C C . ASP A 1 91 ? -18.964 -8.052 34.425 1.00 89.12 91 ASP A C 1
ATOM 732 O O . ASP A 1 91 ? -19.528 -7.431 35.330 1.00 89.12 91 ASP A O 1
ATOM 736 N N . THR A 1 92 ? -17.681 -8.411 34.530 1.00 93.19 92 THR A N 1
ATOM 737 C CA . THR A 1 92 ? -16.864 -8.091 35.710 1.00 93.19 92 THR A CA 1
ATOM 738 C C . THR A 1 92 ? -16.671 -6.582 35.866 1.00 93.19 92 THR A C 1
ATOM 740 O O . THR A 1 92 ? -16.832 -6.060 36.970 1.00 93.19 92 THR A O 1
ATOM 743 N N . VAL A 1 93 ? -16.382 -5.856 34.779 1.00 95.12 93 VAL A N 1
ATOM 744 C CA . VAL A 1 93 ? -16.276 -4.388 34.809 1.00 95.12 93 VAL A CA 1
ATOM 745 C C . VAL A 1 93 ? -17.584 -3.749 35.255 1.00 95.12 93 VAL A C 1
ATOM 747 O O . VAL A 1 93 ? -17.558 -2.878 36.121 1.00 95.12 93 VAL A O 1
ATOM 750 N N . LYS A 1 94 ? -18.724 -4.214 34.737 1.00 93.94 94 LYS A N 1
ATOM 751 C CA . LYS A 1 94 ? -20.054 -3.728 35.121 1.00 93.94 94 LYS A CA 1
ATOM 752 C C . LYS A 1 94 ? -20.301 -3.863 36.622 1.00 93.94 94 LYS A C 1
ATOM 754 O O . LYS A 1 94 ? -20.722 -2.904 37.263 1.00 93.94 94 LYS A O 1
ATOM 759 N N . LYS A 1 95 ? -19.976 -5.018 37.207 1.00 91.94 95 LYS A N 1
ATOM 760 C CA . LYS A 1 95 ? -20.116 -5.259 38.654 1.00 91.94 95 LYS A CA 1
ATOM 761 C C . LYS A 1 95 ? -19.188 -4.379 39.489 1.00 91.94 95 LYS A C 1
ATOM 763 O O . LYS A 1 95 ? -19.626 -3.795 40.480 1.00 91.94 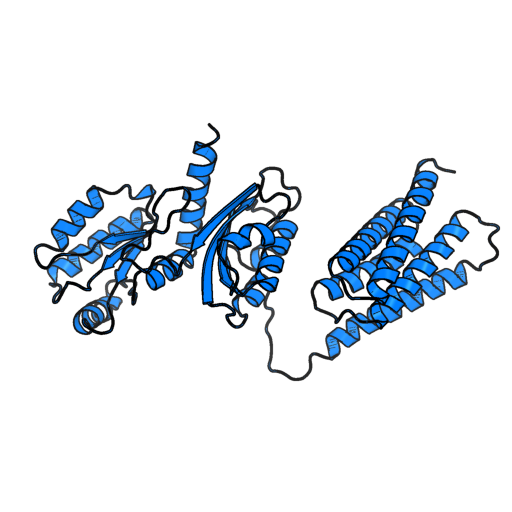95 LYS A O 1
ATOM 768 N N . ILE A 1 96 ? -17.927 -4.229 39.073 1.00 92.25 96 ILE A N 1
ATOM 769 C CA . ILE A 1 96 ? -16.973 -3.333 39.748 1.00 92.25 96 ILE A CA 1
ATOM 770 C C . ILE A 1 96 ? -17.467 -1.882 39.679 1.00 92.25 96 ILE A C 1
ATOM 772 O O . ILE A 1 96 ? -17.402 -1.169 40.679 1.00 92.25 96 ILE A O 1
ATOM 776 N N . LEU A 1 97 ? -17.983 -1.451 38.525 1.00 92.94 97 LEU A N 1
ATOM 777 C CA . LEU A 1 97 ? -18.513 -0.107 38.314 1.00 92.94 97 LEU A CA 1
ATOM 778 C C . LEU A 1 97 ? -19.709 0.173 39.238 1.00 92.94 97 LEU A C 1
ATOM 780 O O . LEU A 1 97 ? -19.697 1.177 39.949 1.00 92.94 97 LEU A O 1
ATOM 784 N N . ILE A 1 98 ? -20.682 -0.744 39.302 1.00 90.56 98 ILE A N 1
ATOM 785 C CA . ILE A 1 98 ? -21.841 -0.647 40.208 1.00 90.56 98 ILE A CA 1
ATOM 786 C C . ILE A 1 98 ? -21.376 -0.561 41.663 1.00 90.56 98 ILE A C 1
ATOM 788 O O . ILE A 1 98 ? -21.802 0.331 42.389 1.00 90.56 98 ILE A O 1
ATOM 792 N N . SER A 1 99 ? -20.448 -1.422 42.079 1.00 88.69 99 SER A N 1
ATOM 793 C CA . SER A 1 99 ? -19.945 -1.428 43.455 1.00 88.69 99 SER A CA 1
ATOM 794 C C . SER A 1 99 ? -19.176 -0.149 43.826 1.00 88.69 99 SER A C 1
ATOM 796 O O . SER A 1 99 ? -19.285 0.345 44.948 1.00 88.69 99 SER A O 1
ATOM 798 N N . LYS A 1 100 ? -18.437 0.452 42.881 1.00 88.12 100 LYS A N 1
ATOM 799 C CA . LYS A 1 100 ? -17.782 1.757 43.090 1.00 88.12 100 LYS A CA 1
ATOM 800 C C . LYS A 1 100 ? -18.788 2.920 43.125 1.00 88.12 100 LYS A C 1
ATOM 802 O O . LYS A 1 100 ? -18.519 3.915 43.798 1.00 88.12 100 LYS A O 1
ATOM 807 N N . ARG A 1 101 ? -19.927 2.810 42.426 1.00 86.94 101 ARG A N 1
ATOM 808 C CA . ARG A 1 101 ? -21.017 3.805 42.419 1.00 86.94 101 ARG A CA 1
ATOM 809 C C . ARG A 1 101 ? -21.884 3.725 43.679 1.00 86.94 101 ARG A C 1
ATOM 811 O O . ARG A 1 101 ? -22.265 4.759 44.225 1.00 86.94 101 ARG A O 1
ATOM 818 N N . GLU A 1 102 ? -22.164 2.510 44.141 1.00 85.62 102 GLU A N 1
ATOM 819 C CA . GLU A 1 102 ? -23.047 2.189 45.262 1.00 85.62 102 GLU A CA 1
ATOM 820 C C . GLU A 1 102 ? -22.288 1.369 46.324 1.00 85.62 102 GLU A C 1
ATOM 822 O O . GLU A 1 102 ? -22.280 0.140 46.273 1.00 85.62 102 GLU A O 1
ATOM 827 N N . PRO A 1 103 ? -21.663 2.013 47.329 1.00 67.06 103 PRO A N 1
ATOM 828 C CA . PRO A 1 103 ? -20.850 1.318 48.335 1.00 67.06 103 PRO A CA 1
ATOM 829 C C . PRO A 1 103 ? -21.623 0.326 49.221 1.00 67.06 103 PRO A C 1
ATOM 831 O O . PRO A 1 103 ? -21.008 -0.529 49.852 1.00 67.06 103 PRO A O 1
ATOM 834 N N . ASP A 1 104 ? -22.955 0.442 49.277 1.00 67.94 104 ASP A N 1
ATOM 835 C CA . ASP A 1 104 ? -23.853 -0.485 49.987 1.00 67.94 104 ASP A CA 1
ATOM 836 C C . ASP A 1 104 ? -24.207 -1.733 49.145 1.00 67.94 104 ASP A C 1
ATOM 838 O O . ASP A 1 104 ? -24.963 -2.602 49.592 1.00 67.94 104 ASP A O 1
ATOM 842 N N . PHE A 1 105 ? -23.682 -1.840 47.918 1.00 67.19 105 PHE A N 1
ATOM 843 C CA . PHE A 1 105 ? -23.875 -2.998 47.053 1.00 67.19 105 PHE A CA 1
ATOM 844 C C . PHE A 1 105 ? -23.144 -4.218 47.633 1.00 67.19 105 PHE A C 1
ATOM 846 O O . PHE A 1 105 ? -21.926 -4.235 47.789 1.00 67.19 105 PHE A O 1
ATOM 853 N N . ASN A 1 106 ? -23.918 -5.253 47.962 1.00 57.19 106 ASN A N 1
ATOM 854 C CA . ASN A 1 106 ? -23.548 -6.397 48.807 1.00 57.19 106 ASN A CA 1
ATOM 855 C C . ASN A 1 106 ? -22.601 -7.429 48.138 1.00 57.19 106 ASN A C 1
ATOM 857 O O . ASN A 1 106 ? -22.532 -8.577 48.582 1.00 57.19 106 ASN A O 1
ATOM 861 N N . GLU A 1 107 ? -21.909 -7.056 47.058 1.00 62.16 107 GLU A N 1
ATOM 862 C CA . GLU A 1 107 ? -20.876 -7.883 46.428 1.00 62.16 107 GLU A CA 1
ATOM 863 C C . GLU A 1 107 ? -19.493 -7.501 46.958 1.00 62.16 107 GLU A C 1
ATOM 865 O O . GLU A 1 107 ? -19.110 -6.334 47.016 1.00 62.16 107 GLU A O 1
ATOM 870 N N . ASP A 1 108 ? -18.724 -8.513 47.351 1.00 75.25 108 ASP A N 1
ATOM 871 C CA . ASP A 1 108 ? -17.375 -8.328 47.864 1.00 75.25 108 ASP A CA 1
ATOM 872 C C . ASP A 1 108 ? -16.454 -7.848 46.729 1.00 75.25 108 ASP A C 1
ATOM 874 O O . ASP A 1 108 ? -16.055 -8.631 45.863 1.00 75.25 108 ASP A O 1
ATOM 878 N N . ILE A 1 109 ? -16.102 -6.556 46.736 1.00 78.56 109 ILE A N 1
ATOM 879 C CA . ILE A 1 109 ? -15.163 -5.930 45.786 1.00 78.56 109 ILE A CA 1
ATOM 880 C C . ILE A 1 109 ? -13.887 -6.766 45.641 1.00 78.56 109 ILE A C 1
ATOM 882 O O . ILE A 1 109 ? -13.345 -6.883 44.543 1.00 78.56 109 ILE A O 1
ATOM 886 N N . ILE A 1 110 ? -13.427 -7.408 46.719 1.00 79.56 110 ILE A N 1
ATOM 887 C CA . ILE A 1 110 ? -12.235 -8.258 46.692 1.00 79.56 110 ILE A CA 1
ATOM 888 C C . ILE A 1 110 ? -12.459 -9.470 45.776 1.00 79.56 110 ILE A C 1
ATOM 890 O O . ILE A 1 110 ? -11.559 -9.859 45.030 1.00 79.56 110 ILE A O 1
ATOM 894 N N . GLN A 1 111 ? -13.654 -10.065 45.770 1.00 83.69 111 GLN A N 1
ATOM 895 C CA . GLN A 1 111 ? -13.993 -11.168 44.863 1.00 83.69 111 GLN A CA 1
ATOM 896 C C . GLN A 1 111 ? -14.081 -10.717 43.403 1.00 83.69 111 GLN A C 1
ATOM 898 O O . GLN A 1 111 ? -13.653 -11.459 42.513 1.00 83.69 111 GLN A O 1
ATOM 903 N N . LEU A 1 112 ? -14.580 -9.507 43.148 1.00 84.81 112 LEU A N 1
ATOM 904 C CA . LEU A 1 112 ? -14.644 -8.941 41.800 1.00 84.81 112 LEU A CA 1
ATOM 905 C C . LEU A 1 112 ? -13.246 -8.645 41.244 1.00 84.81 112 LEU A C 1
ATOM 907 O O . LEU A 1 112 ? -12.927 -9.062 40.132 1.00 84.81 112 LEU A O 1
ATOM 911 N N . VAL A 1 113 ? -12.368 -8.040 42.048 1.00 81.75 113 VAL A N 1
ATOM 912 C CA . VAL A 1 113 ? -10.961 -7.805 41.677 1.00 81.75 113 VAL A CA 1
ATOM 913 C C . VAL A 1 113 ? -10.218 -9.129 41.453 1.00 81.75 113 VAL A C 1
ATOM 915 O O . VAL A 1 113 ? -9.464 -9.272 40.491 1.00 81.75 113 VAL A O 1
ATOM 918 N N . ASN A 1 114 ? -10.474 -10.153 42.272 1.00 83.88 114 ASN A N 1
ATOM 919 C CA . ASN A 1 114 ? -9.919 -11.491 42.043 1.00 83.88 114 ASN A CA 1
ATOM 920 C C . ASN A 1 114 ? -10.424 -12.124 40.736 1.00 83.88 114 ASN A C 1
ATOM 922 O O . ASN A 1 114 ? -9.675 -12.836 40.065 1.00 83.88 114 ASN A O 1
ATOM 926 N N . SER A 1 115 ? -11.680 -11.872 40.361 1.00 83.94 115 SER A N 1
ATOM 927 C CA . SER A 1 115 ? -12.249 -12.341 39.093 1.00 83.94 115 SER A CA 1
ATOM 928 C C . SER A 1 115 ? -11.596 -11.636 37.903 1.00 83.94 115 SER A C 1
ATOM 930 O O . SER A 1 115 ? -11.181 -12.308 36.961 1.00 83.94 115 SER A O 1
ATOM 932 N N . ALA A 1 116 ? -11.380 -10.320 37.994 1.00 83.06 116 ALA A N 1
ATOM 933 C CA . ALA A 1 116 ? -10.645 -9.542 36.996 1.00 83.06 116 ALA A CA 1
ATOM 934 C C . ALA A 1 116 ? -9.210 -10.061 36.790 1.00 83.06 116 ALA A C 1
ATOM 936 O O . ALA A 1 116 ? -8.761 -10.240 35.654 1.00 83.06 116 ALA A O 1
ATOM 937 N N . SER A 1 117 ? -8.509 -10.390 37.880 1.00 84.00 117 SER A N 1
ATOM 938 C CA . SER A 1 117 ? -7.173 -10.997 37.820 1.00 84.00 117 SER A CA 1
ATOM 939 C C . SER A 1 117 ? -7.188 -12.361 37.123 1.00 84.00 117 SER A C 1
ATOM 941 O O . SER A 1 117 ? -6.367 -12.610 36.245 1.00 84.00 117 SER A O 1
ATOM 943 N N . ARG A 1 118 ? -8.162 -13.231 37.429 1.00 87.50 118 ARG A N 1
ATOM 944 C CA . ARG A 1 118 ? -8.307 -14.536 36.753 1.00 87.50 118 ARG A CA 1
ATOM 945 C C . ARG A 1 118 ? -8.588 -14.396 35.259 1.00 87.50 118 ARG A C 1
ATOM 947 O O . ARG A 1 118 ? -8.076 -15.185 34.471 1.00 87.50 118 ARG A O 1
ATOM 954 N N . ILE A 1 119 ? -9.398 -13.417 34.860 1.00 86.12 119 ILE A N 1
ATOM 955 C CA . ILE A 1 119 ? -9.671 -13.137 33.443 1.00 86.12 119 ILE A CA 1
ATOM 956 C C . ILE A 1 119 ? -8.394 -12.644 32.758 1.00 86.12 119 ILE A C 1
ATOM 958 O O . ILE A 1 119 ? -8.061 -13.119 31.676 1.00 86.12 119 ILE A O 1
ATOM 962 N N . SER A 1 120 ? -7.626 -11.779 33.421 1.00 84.31 120 SER A N 1
ATOM 963 C CA . SER A 1 120 ? -6.328 -11.309 32.925 1.00 84.31 120 SER A CA 1
ATOM 964 C C . SER A 1 120 ? -5.339 -12.466 32.721 1.00 84.31 120 SER A C 1
ATOM 966 O O . SER A 1 120 ? -4.696 -12.553 31.678 1.00 84.31 120 SER A O 1
ATOM 968 N N . GLU A 1 121 ? -5.274 -13.411 33.663 1.00 86.44 121 GLU A N 1
ATOM 969 C CA . GLU A 1 121 ? -4.462 -14.630 33.535 1.00 86.44 121 GLU A CA 1
ATOM 970 C C . GLU A 1 121 ? -4.945 -15.537 32.394 1.00 86.44 121 GLU A C 1
ATOM 972 O O . GLU A 1 121 ? -4.123 -16.077 31.648 1.00 86.44 121 GLU A O 1
ATOM 977 N N . LYS A 1 122 ? -6.268 -15.692 32.216 1.00 85.06 122 LYS A N 1
ATOM 978 C CA . LYS A 1 122 ? -6.838 -16.417 31.069 1.00 85.06 122 LYS A CA 1
ATOM 979 C C . LYS A 1 122 ? -6.396 -15.771 29.757 1.00 85.06 122 LYS A C 1
ATOM 981 O O . LYS A 1 122 ? -5.911 -16.493 28.890 1.00 85.06 122 LYS A O 1
ATOM 986 N N . VAL A 1 123 ? -6.493 -14.445 29.637 1.00 83.81 123 VAL A N 1
ATOM 987 C CA . VAL A 1 123 ? -6.056 -13.682 28.456 1.00 83.81 123 VAL A CA 1
ATOM 988 C C . VAL A 1 123 ? -4.569 -13.903 28.175 1.00 83.81 123 VAL A C 1
ATOM 990 O O . VAL A 1 123 ? -4.202 -14.267 27.059 1.00 83.81 123 VAL A O 1
ATOM 993 N N . ASP A 1 124 ? -3.713 -13.765 29.188 1.00 84.06 124 ASP A N 1
ATOM 994 C CA . ASP A 1 124 ? -2.269 -13.968 29.037 1.00 84.06 124 ASP A CA 1
ATOM 995 C C . ASP A 1 124 ? -1.946 -15.411 28.617 1.00 84.06 124 ASP A C 1
ATOM 997 O O . ASP A 1 124 ? -1.113 -15.643 27.734 1.00 84.06 124 ASP A O 1
ATOM 1001 N N . SER A 1 125 ? -2.648 -16.395 29.191 1.00 81.38 125 SER A N 1
ATOM 1002 C CA . SER A 1 125 ? -2.513 -17.794 28.788 1.00 81.38 125 SER A CA 1
ATOM 1003 C C . SER A 1 125 ? -2.946 -17.999 27.334 1.00 81.38 125 SER A C 1
ATOM 1005 O O . SER A 1 125 ? -2.232 -18.658 26.581 1.00 81.38 125 SER A O 1
ATOM 1007 N N . PHE A 1 126 ? -4.033 -17.358 26.907 1.00 72.81 126 PHE A N 1
ATOM 1008 C CA . PHE A 1 126 ? -4.592 -17.466 25.565 1.00 72.81 126 PHE A CA 1
ATOM 1009 C C . PHE A 1 126 ? -3.648 -16.878 24.510 1.00 72.81 126 PHE A C 1
ATOM 1011 O O . PHE A 1 126 ? -3.296 -17.547 23.538 1.00 72.81 126 PHE A O 1
ATOM 1018 N N . ILE A 1 127 ? -3.118 -15.678 24.766 1.00 76.81 127 ILE A N 1
ATOM 1019 C CA . ILE A 1 127 ? -2.092 -15.034 23.933 1.00 76.81 127 ILE A CA 1
ATOM 1020 C C . ILE A 1 127 ? -0.816 -15.895 23.892 1.00 76.81 127 ILE A C 1
ATOM 1022 O O . ILE A 1 127 ? -0.168 -16.014 22.851 1.00 76.81 127 ILE A O 1
ATOM 1026 N N . SER A 1 128 ? -0.443 -16.545 25.001 1.00 73.94 128 SER A N 1
ATOM 1027 C CA . SER A 1 128 ? 0.739 -17.419 25.054 1.00 73.94 128 SER A CA 1
ATOM 1028 C C . SER A 1 128 ? 0.563 -18.767 24.336 1.00 73.94 128 SER A C 1
ATOM 1030 O O . SER A 1 128 ? 1.549 -19.327 23.852 1.00 73.94 128 SER A O 1
ATOM 1032 N N . VAL A 1 129 ? -0.667 -19.290 24.253 1.00 58.12 129 VAL A N 1
ATOM 1033 C CA . VAL A 1 129 ? -1.011 -20.523 23.524 1.00 58.12 129 VAL A CA 1
ATOM 1034 C C . VAL A 1 129 ? -1.101 -20.245 22.024 1.00 58.12 129 VAL A C 1
ATOM 1036 O O . VAL A 1 129 ? -0.521 -21.007 21.252 1.00 58.12 129 VAL A O 1
ATOM 1039 N N . GLY A 1 130 ? -1.672 -19.103 21.619 1.00 49.06 130 GLY A N 1
ATOM 1040 C CA . GLY A 1 130 ? -1.612 -18.618 20.233 1.00 49.06 130 GLY A CA 1
ATOM 1041 C C . GLY A 1 130 ? -0.176 -18.436 19.720 1.00 49.06 130 GLY A C 1
ATOM 1042 O O . GLY A 1 130 ? 0.115 -18.741 18.571 1.00 49.06 130 GLY A O 1
ATOM 1043 N N . LYS A 1 131 ? 0.766 -18.072 20.606 1.00 46.06 131 LYS A N 1
ATOM 1044 C CA . LYS A 1 131 ? 2.217 -18.043 20.322 1.00 46.06 131 LYS A CA 1
ATOM 1045 C C . LYS A 1 131 ? 2.896 -19.425 20.281 1.00 46.06 131 LYS A C 1
ATOM 1047 O O . LYS A 1 131 ? 4.036 -19.522 19.836 1.00 46.06 131 LYS A O 1
ATOM 1052 N N . LYS A 1 132 ? 2.268 -20.497 20.785 1.00 37.16 132 LYS A N 1
ATOM 1053 C CA . LYS A 1 132 ? 2.859 -21.852 20.875 1.00 37.16 132 LYS A CA 1
ATOM 1054 C C . LYS A 1 132 ? 2.422 -22.807 19.762 1.00 37.16 132 LYS A C 1
ATOM 1056 O O . LYS A 1 132 ? 3.128 -23.792 19.542 1.00 37.16 132 LYS A O 1
ATOM 1061 N N . GLU A 1 133 ? 1.335 -22.521 19.047 1.00 35.88 133 GLU A N 1
ATOM 1062 C CA . GLU A 1 133 ? 0.929 -23.286 17.854 1.00 35.88 133 GLU A CA 1
ATOM 1063 C C . GLU A 1 133 ? 1.693 -22.893 16.574 1.00 35.88 133 GLU A C 1
ATOM 1065 O O . GLU A 1 133 ? 1.544 -23.534 15.536 1.00 35.88 133 GLU A O 1
ATOM 1070 N N . GLU A 1 134 ? 2.652 -21.965 16.661 1.00 35.56 134 GLU A N 1
ATOM 1071 C CA . GLU A 1 134 ? 3.747 -21.842 15.691 1.00 35.56 134 GLU A CA 1
ATOM 1072 C C . GLU A 1 134 ? 4.832 -22.915 15.919 1.00 35.56 134 GLU A C 1
ATOM 1074 O O . GLU A 1 134 ? 5.988 -22.632 16.234 1.00 35.56 134 GLU A O 1
ATOM 1079 N N . LYS A 1 135 ? 4.483 -24.194 15.746 1.00 34.25 135 LYS A N 1
ATOM 1080 C CA . LYS A 1 135 ? 5.464 -25.268 15.503 1.00 34.25 135 LYS A CA 1
ATOM 1081 C C . LYS A 1 135 ? 4.891 -26.309 14.544 1.00 34.25 135 LYS A C 1
ATOM 1083 O O . LYS A 1 135 ? 4.306 -27.288 14.977 1.00 34.25 135 LYS A O 1
ATOM 1088 N N . VAL A 1 136 ? 5.074 -26.095 13.240 1.00 34.47 136 VAL A N 1
ATOM 1089 C CA . VAL A 1 136 ? 5.988 -26.833 12.334 1.00 34.47 136 VAL A CA 1
ATOM 1090 C C . VAL A 1 136 ? 5.748 -26.301 10.912 1.00 34.47 136 VAL A C 1
ATOM 1092 O O . VAL A 1 136 ? 4.981 -26.855 10.134 1.00 34.47 136 VAL A O 1
ATOM 1095 N N . ALA A 1 137 ? 6.449 -25.226 10.564 1.00 30.23 137 ALA A N 1
ATOM 1096 C CA . ALA A 1 137 ? 6.929 -24.936 9.215 1.00 30.23 137 ALA A CA 1
ATOM 1097 C C . ALA A 1 137 ? 8.140 -23.997 9.356 1.00 30.23 137 ALA A C 1
ATOM 1099 O O . ALA A 1 137 ? 8.269 -23.296 10.352 1.00 30.23 137 ALA A O 1
ATOM 1100 N N . ALA A 1 138 ? 9.074 -24.091 8.416 1.00 29.77 138 ALA A N 1
ATOM 1101 C CA . ALA A 1 138 ? 10.446 -23.576 8.463 1.00 29.77 138 ALA A CA 1
ATOM 1102 C C . ALA A 1 138 ? 10.565 -22.053 8.772 1.00 29.77 138 ALA A C 1
ATOM 1104 O O . ALA A 1 138 ? 9.589 -21.324 8.612 1.00 29.77 138 ALA A O 1
ATOM 1105 N N . PRO A 1 139 ? 11.745 -21.569 9.218 1.00 33.38 139 PRO A N 1
ATOM 1106 C CA . PRO A 1 139 ? 11.894 -20.354 10.022 1.00 33.38 139 PRO A CA 1
ATOM 1107 C C . PRO A 1 139 ? 11.428 -19.103 9.271 1.00 33.38 139 PRO A C 1
ATOM 1109 O O . PRO A 1 139 ? 11.968 -18.789 8.211 1.00 33.38 139 PRO A O 1
ATOM 1112 N N . GLN A 1 140 ? 10.457 -18.381 9.834 1.00 36.81 140 GLN A N 1
ATOM 1113 C CA . GLN A 1 140 ? 10.102 -17.039 9.382 1.00 36.81 140 GLN A CA 1
ATOM 1114 C C . GLN A 1 140 ? 10.853 -16.009 10.224 1.00 36.81 140 GLN A C 1
ATOM 1116 O O . GLN A 1 140 ? 10.777 -15.983 11.448 1.00 36.81 140 GLN A O 1
ATOM 1121 N N . SER A 1 141 ? 11.663 -15.232 9.516 1.00 37.47 141 SER A N 1
ATOM 1122 C CA . SER A 1 141 ? 12.379 -14.046 9.966 1.00 37.47 141 SER A CA 1
ATOM 1123 C C . SER A 1 141 ? 11.428 -12.963 10.475 1.00 37.47 141 SER A C 1
ATOM 1125 O O . SER A 1 141 ? 10.287 -12.908 10.030 1.00 37.47 141 SER A O 1
ATOM 1127 N N . ASP A 1 142 ? 11.948 -12.058 11.303 1.00 46.00 142 ASP A N 1
ATOM 1128 C CA . ASP A 1 142 ? 11.392 -10.738 11.626 1.00 46.00 142 ASP A CA 1
ATOM 1129 C C . ASP A 1 142 ? 10.959 -9.958 10.359 1.00 46.00 142 ASP A C 1
ATOM 1131 O O . ASP A 1 142 ? 11.694 -9.111 9.854 1.00 46.00 142 ASP A O 1
ATOM 1135 N N . THR A 1 143 ? 9.791 -10.247 9.784 1.00 56.00 143 THR A N 1
ATOM 1136 C CA . THR A 1 143 ? 9.258 -9.509 8.629 1.00 56.00 143 THR A CA 1
ATOM 1137 C C . THR A 1 143 ? 8.155 -8.582 9.107 1.00 56.00 143 THR A C 1
ATOM 1139 O O . THR A 1 143 ? 7.115 -9.054 9.567 1.00 56.00 143 THR A O 1
ATOM 1142 N N . GLY A 1 144 ? 8.383 -7.270 9.025 1.00 70.44 144 GLY A N 1
ATOM 1143 C CA . GLY A 1 144 ? 7.367 -6.266 9.329 1.00 70.44 144 GLY A CA 1
ATOM 1144 C C . GLY A 1 144 ? 6.161 -6.313 8.376 1.00 70.44 144 GLY A C 1
ATOM 1145 O O . GLY A 1 144 ? 6.093 -7.113 7.443 1.00 70.44 144 GLY A O 1
ATOM 1146 N N . ILE A 1 145 ? 5.169 -5.457 8.636 1.00 80.94 145 ILE A N 1
ATOM 1147 C CA . ILE A 1 145 ? 3.857 -5.457 7.962 1.00 80.94 145 ILE A CA 1
ATOM 1148 C C . ILE A 1 145 ? 3.988 -5.372 6.433 1.00 80.94 145 ILE A C 1
ATOM 1150 O O . ILE A 1 145 ? 3.359 -6.144 5.709 1.00 80.94 145 ILE A O 1
ATOM 1154 N N . VAL A 1 146 ? 4.815 -4.456 5.929 1.00 84.31 146 VAL A N 1
ATOM 1155 C CA . VAL A 1 146 ? 5.012 -4.246 4.492 1.00 84.31 146 VAL A CA 1
ATOM 1156 C C . VAL A 1 146 ? 5.752 -5.429 3.881 1.00 84.31 146 VAL A C 1
ATOM 1158 O O . VAL A 1 146 ? 5.325 -5.933 2.842 1.00 84.31 146 VAL A O 1
ATOM 1161 N N . SER A 1 147 ? 6.837 -5.904 4.502 1.00 85.06 147 SER A N 1
ATOM 1162 C CA . SER A 1 147 ? 7.572 -7.060 3.968 1.00 85.06 147 SER A CA 1
ATOM 1163 C C . SER A 1 147 ? 6.732 -8.334 3.982 1.00 85.06 147 SER A C 1
ATOM 1165 O O . SER A 1 147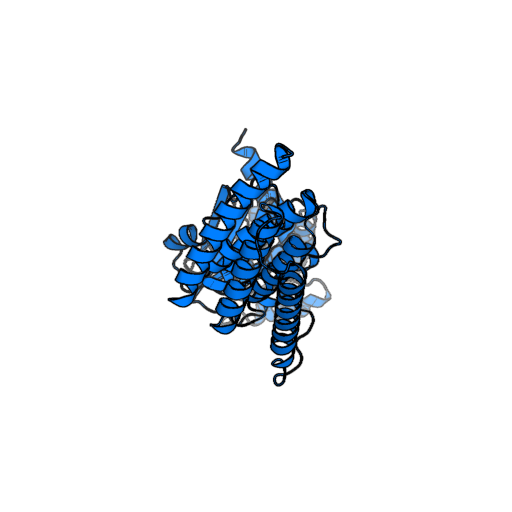 ? 6.788 -9.104 3.025 1.00 85.06 147 SER A O 1
ATOM 1167 N N . SER A 1 148 ? 5.889 -8.529 4.996 1.00 86.69 148 SER A N 1
ATOM 1168 C CA . SER A 1 148 ? 4.927 -9.632 5.048 1.00 86.69 148 SER A CA 1
ATOM 1169 C C . SER A 1 148 ? 3.959 -9.596 3.858 1.00 86.69 148 SER A C 1
ATOM 1171 O O . SER A 1 148 ? 3.791 -10.597 3.160 1.00 86.69 148 SER A O 1
ATOM 1173 N N . LEU A 1 149 ? 3.399 -8.421 3.546 1.00 87.69 149 LEU A N 1
ATOM 1174 C CA . LEU A 1 149 ? 2.502 -8.246 2.400 1.00 87.69 149 LEU A CA 1
ATOM 1175 C C . LEU A 1 149 ? 3.208 -8.435 1.053 1.00 87.69 149 LEU A C 1
ATOM 1177 O O . LEU A 1 149 ? 2.640 -9.057 0.158 1.00 87.69 149 LEU A O 1
ATOM 1181 N N . LEU A 1 150 ? 4.442 -7.942 0.912 1.00 87.50 150 LEU A N 1
ATOM 1182 C CA . LEU A 1 150 ? 5.246 -8.111 -0.305 1.00 87.50 150 LEU A CA 1
ATOM 1183 C C . LEU A 1 150 ? 5.657 -9.570 -0.553 1.00 87.50 150 LEU A C 1
ATOM 1185 O O . LEU A 1 150 ? 5.853 -9.969 -1.699 1.00 87.50 150 LEU A O 1
ATOM 1189 N N . ASN A 1 151 ? 5.783 -10.366 0.511 1.00 85.44 151 ASN A N 1
ATOM 1190 C CA . ASN A 1 151 ? 6.133 -11.784 0.437 1.00 85.44 151 ASN A CA 1
ATOM 1191 C C . ASN A 1 151 ? 4.912 -12.700 0.226 1.00 85.44 151 ASN A C 1
ATOM 1193 O O . ASN A 1 151 ? 5.070 -13.919 0.087 1.00 85.44 151 ASN A O 1
ATOM 1197 N N . ALA A 1 152 ? 3.696 -12.147 0.193 1.00 86.00 152 ALA A N 1
ATOM 1198 C CA . ALA A 1 152 ? 2.486 -12.918 -0.050 1.00 86.00 152 ALA A CA 1
ATOM 1199 C C . ALA A 1 152 ? 2.473 -13.509 -1.471 1.00 86.00 152 ALA A C 1
ATOM 1201 O O . ALA A 1 152 ? 2.927 -12.900 -2.442 1.00 86.00 152 ALA A O 1
ATOM 1202 N N . LYS A 1 153 ? 1.920 -14.720 -1.616 1.00 82.06 153 LYS A N 1
ATOM 1203 C CA . LYS A 1 153 ? 1.776 -15.356 -2.934 1.00 82.06 153 LYS A CA 1
ATOM 1204 C C . LYS A 1 153 ? 0.831 -14.525 -3.803 1.00 82.06 153 LYS A C 1
ATOM 1206 O O . LYS A 1 153 ? -0.295 -14.333 -3.354 1.00 82.06 153 LYS A O 1
ATOM 1211 N N . PRO A 1 154 ? 1.221 -14.128 -5.031 1.00 79.06 154 PRO A N 1
ATOM 1212 C CA . PRO A 1 154 ? 0.393 -13.294 -5.897 1.00 79.06 154 PRO A CA 1
ATOM 1213 C C . PRO A 1 154 ? -1.013 -13.868 -6.095 1.00 79.06 154 PRO A C 1
ATOM 1215 O O . PRO A 1 154 ? -1.171 -15.046 -6.424 1.00 79.06 154 PRO A O 1
ATOM 1218 N N . LYS A 1 155 ? -2.025 -13.019 -5.922 1.00 83.06 155 LYS A N 1
ATOM 1219 C CA . LYS A 1 155 ? -3.446 -13.332 -6.091 1.00 83.06 155 LYS A CA 1
ATOM 1220 C C . LYS A 1 155 ? -4.048 -12.267 -6.989 1.00 83.06 155 LYS A C 1
ATOM 1222 O O . LYS A 1 155 ? -3.953 -11.089 -6.669 1.00 83.06 155 LYS A O 1
ATOM 1227 N N . GLY A 1 156 ? -4.679 -12.685 -8.078 1.00 84.56 156 GLY A N 1
ATOM 1228 C CA . GLY A 1 156 ? -5.296 -11.765 -9.021 1.00 84.56 156 GLY A CA 1
ATOM 1229 C C . GLY A 1 156 ? -4.727 -11.843 -10.428 1.00 84.56 156 GLY A C 1
ATOM 1230 O O . GLY A 1 156 ? -3.612 -12.318 -10.650 1.00 84.56 156 GLY A O 1
ATOM 1231 N N . LYS A 1 157 ? -5.515 -11.368 -11.391 1.00 85.81 157 LYS A N 1
ATOM 1232 C CA . LYS A 1 157 ? -5.089 -11.202 -12.790 1.00 85.81 157 LYS A CA 1
ATOM 1233 C C . LYS A 1 157 ? -4.912 -9.749 -13.191 1.00 85.81 157 LYS A C 1
ATOM 1235 O O . LYS A 1 157 ? -4.219 -9.504 -14.173 1.00 85.81 157 LYS A O 1
ATOM 1240 N N . ASN A 1 158 ? -5.549 -8.823 -12.480 1.00 89.25 158 ASN A N 1
ATOM 1241 C CA . ASN A 1 158 ? -5.446 -7.395 -12.727 1.00 89.25 158 ASN A CA 1
ATOM 1242 C C . ASN A 1 158 ? -4.300 -6.825 -11.899 1.00 89.25 158 ASN A C 1
ATOM 1244 O O . ASN A 1 158 ? -4.008 -7.312 -10.806 1.00 89.25 158 ASN A O 1
ATOM 1248 N N . LYS A 1 159 ? -3.651 -5.783 -12.415 1.00 89.38 159 LYS A N 1
ATOM 1249 C CA . LYS A 1 159 ? -2.529 -5.144 -11.739 1.00 89.38 159 LYS A CA 1
ATOM 1250 C C . LYS A 1 159 ? -2.666 -3.642 -11.851 1.00 89.38 159 LYS A C 1
ATOM 1252 O O . LYS A 1 159 ? -2.728 -3.118 -12.960 1.00 89.38 159 LYS A O 1
ATOM 1257 N N . PHE A 1 160 ? -2.679 -2.973 -10.709 1.00 89.31 160 PHE A N 1
ATOM 1258 C CA . PHE A 1 160 ? -2.914 -1.540 -10.628 1.00 89.31 160 PHE A CA 1
ATOM 1259 C C . PHE A 1 160 ? -1.784 -0.863 -9.875 1.00 89.31 160 PHE A C 1
ATOM 1261 O O . PHE A 1 160 ? -1.339 -1.356 -8.838 1.00 89.31 160 PHE A O 1
ATOM 1268 N N . TYR A 1 161 ? -1.330 0.271 -10.397 1.00 87.06 161 TYR A N 1
ATOM 1269 C CA . TYR A 1 161 ? -0.575 1.236 -9.613 1.00 87.06 161 TYR A CA 1
ATOM 1270 C C . TYR A 1 161 ? -1.562 2.220 -8.994 1.00 87.06 161 TYR A C 1
ATOM 1272 O O . TYR A 1 161 ? -2.403 2.759 -9.713 1.00 87.06 161 TYR A O 1
ATOM 1280 N N . ILE A 1 162 ? -1.467 2.434 -7.684 1.00 89.75 162 ILE A N 1
ATOM 1281 C CA . ILE A 1 162 ? -2.392 3.299 -6.950 1.00 89.75 162 ILE A CA 1
ATOM 1282 C C . ILE A 1 162 ? -1.599 4.318 -6.135 1.00 89.75 162 ILE A C 1
ATOM 1284 O O . ILE A 1 162 ? -0.713 3.937 -5.366 1.00 89.75 162 ILE A O 1
ATOM 1288 N N . SER A 1 163 ? -1.939 5.596 -6.292 1.00 87.75 163 SER A N 1
ATOM 1289 C CA . SER A 1 163 ? -1.449 6.701 -5.463 1.00 87.75 163 SER A CA 1
ATOM 1290 C C . SER A 1 163 ? -2.553 7.161 -4.520 1.00 87.75 163 SER A C 1
ATOM 1292 O O . SER A 1 163 ? -3.609 7.580 -4.982 1.00 87.75 163 SER A O 1
ATOM 1294 N N . PHE A 1 164 ? -2.297 7.120 -3.217 1.00 89.88 164 PHE A N 1
ATOM 1295 C CA . PHE A 1 164 ? -3.183 7.614 -2.164 1.00 89.88 164 PHE A CA 1
ATOM 1296 C C . PHE A 1 164 ? -2.683 8.971 -1.683 1.00 89.88 164 PHE A C 1
ATOM 1298 O O . PHE A 1 164 ? -1.540 9.069 -1.234 1.00 89.88 164 PHE A O 1
ATOM 1305 N N . PHE A 1 165 ? -3.530 9.993 -1.755 1.00 87.38 165 PHE A N 1
ATOM 1306 C CA . PHE A 1 165 ? -3.246 11.340 -1.266 1.00 87.38 165 PHE A CA 1
ATOM 1307 C C . PHE A 1 165 ? -3.864 11.497 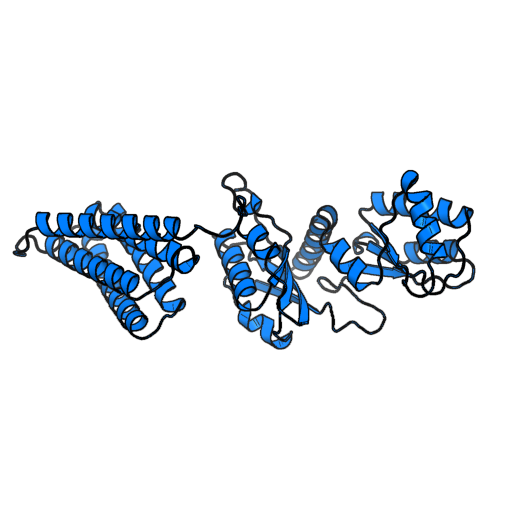0.124 1.00 87.38 165 PHE A C 1
ATOM 1309 O O . PHE A 1 165 ? -5.074 11.357 0.287 1.00 87.38 165 PHE A O 1
ATOM 1316 N N . ILE A 1 166 ? -3.013 11.726 1.122 1.00 86.25 166 ILE A N 1
ATOM 1317 C CA . ILE A 1 166 ? -3.389 11.812 2.535 1.00 86.25 166 ILE A CA 1
ATOM 1318 C C . ILE A 1 166 ? -3.511 13.285 2.917 1.00 86.25 166 ILE A C 1
ATOM 1320 O O . ILE A 1 166 ? -2.601 14.066 2.627 1.00 86.25 166 ILE A O 1
ATOM 1324 N N . GLU A 1 167 ? -4.604 13.628 3.596 1.00 84.62 167 GLU A N 1
ATOM 1325 C CA . GLU A 1 167 ? -4.924 14.994 4.016 1.00 84.62 167 GLU A CA 1
ATOM 1326 C C . GLU A 1 167 ? -3.810 15.643 4.861 1.00 84.62 167 GLU A C 1
ATOM 1328 O O . GLU A 1 167 ? -3.010 14.992 5.557 1.00 84.62 167 GLU A O 1
ATOM 1333 N N . ASP A 1 168 ? -3.718 16.973 4.780 1.00 80.12 168 ASP A N 1
ATOM 1334 C CA . ASP A 1 168 ? -2.646 17.720 5.433 1.00 80.12 168 ASP A CA 1
ATOM 1335 C C . ASP A 1 168 ? -2.761 17.714 6.965 1.00 80.12 168 ASP A C 1
ATOM 1337 O O . ASP A 1 168 ? -1.738 17.623 7.652 1.00 80.12 168 ASP A O 1
ATOM 1341 N N . ASP A 1 169 ? -3.988 17.717 7.477 1.00 76.81 169 ASP A N 1
ATOM 1342 C CA . ASP A 1 169 ? -4.379 17.754 8.888 1.00 76.81 169 ASP A CA 1
ATOM 1343 C C . ASP A 1 169 ? -4.674 16.370 9.497 1.00 76.81 169 ASP A C 1
ATOM 1345 O O . ASP A 1 169 ? -5.095 16.284 10.653 1.00 76.81 169 ASP A O 1
ATOM 1349 N N . ALA A 1 170 ? -4.402 15.285 8.763 1.00 69.50 170 ALA A N 1
ATOM 1350 C CA . ALA A 1 170 ? -4.572 13.919 9.248 1.00 69.50 170 ALA A CA 1
ATOM 1351 C C . ALA A 1 170 ? -3.823 13.697 10.588 1.00 69.50 170 ALA A C 1
ATOM 1353 O O . ALA A 1 170 ? -2.590 13.798 10.625 1.00 69.50 170 ALA A O 1
ATOM 1354 N N . PRO A 1 171 ? -4.523 13.355 11.690 1.00 57.88 171 PRO A N 1
ATOM 1355 C CA . PRO A 1 171 ? -3.942 13.356 13.034 1.00 57.88 171 PRO A CA 1
ATOM 1356 C C . PRO A 1 171 ? -2.986 12.182 13.276 1.00 57.88 171 PRO A C 1
ATOM 1358 O O . PRO A 1 171 ? -2.055 12.294 14.071 1.00 57.88 171 PRO A O 1
ATOM 1361 N N . MET A 1 172 ? -3.206 11.046 12.601 1.00 69.56 172 MET A N 1
ATOM 1362 C CA . MET A 1 172 ? -2.384 9.840 12.726 1.00 69.56 172 MET A CA 1
ATOM 1363 C C . MET A 1 172 ? -2.236 9.147 11.365 1.00 69.56 172 MET A C 1
ATOM 1365 O O . MET A 1 172 ? -3.142 8.452 10.909 1.00 69.56 172 MET A O 1
ATOM 1369 N N . ILE A 1 173 ? -1.073 9.296 10.726 1.00 77.88 173 ILE A N 1
ATOM 1370 C CA . ILE A 1 173 ? -0.815 8.737 9.387 1.00 77.88 173 ILE A CA 1
ATOM 1371 C C . ILE A 1 173 ? -0.665 7.207 9.425 1.00 77.88 173 ILE A C 1
ATOM 1373 O O . ILE A 1 173 ? -1.194 6.519 8.555 1.00 77.88 17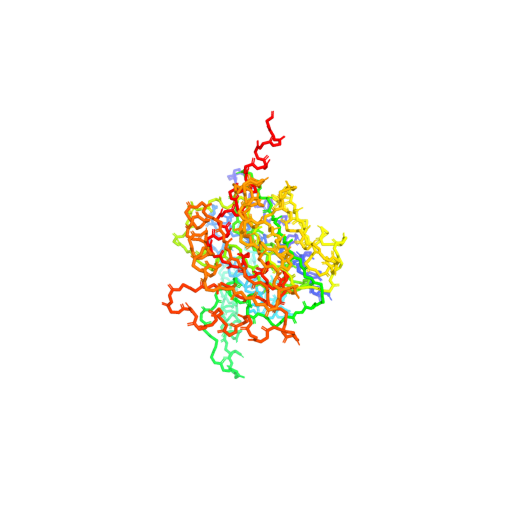3 ILE A O 1
ATOM 1377 N N . SER A 1 174 ? -0.004 6.643 10.441 1.00 77.56 174 SER A N 1
ATOM 1378 C CA . SER A 1 174 ? 0.247 5.193 10.503 1.00 77.56 174 SER A CA 1
ATOM 1379 C C . SER A 1 174 ? -1.034 4.340 10.507 1.00 77.56 174 SER A C 1
ATOM 1381 O O . SER A 1 174 ? -1.087 3.395 9.719 1.00 77.56 174 SER A O 1
ATOM 1383 N N . PRO A 1 175 ? -2.090 4.665 11.283 1.00 76.50 175 PRO A N 1
ATOM 1384 C CA . PRO A 1 175 ? -3.383 3.986 11.176 1.00 76.50 175 PRO A CA 1
ATOM 1385 C C . PRO A 1 175 ? -4.016 4.063 9.781 1.00 76.50 175 PRO A C 1
ATOM 1387 O O . PRO A 1 175 ? -4.537 3.060 9.304 1.00 76.50 175 PRO A O 1
ATOM 1390 N N . ILE A 1 176 ? -3.925 5.209 9.093 1.00 81.06 176 ILE A N 1
ATOM 1391 C CA . ILE A 1 176 ? -4.454 5.370 7.725 1.00 81.06 176 ILE A CA 1
ATOM 1392 C C . ILE A 1 176 ? -3.726 4.419 6.767 1.00 81.06 176 ILE A C 1
ATOM 1394 O O . ILE A 1 176 ? -4.356 3.692 6.002 1.00 81.06 176 ILE A O 1
ATOM 1398 N N . LEU A 1 177 ? -2.394 4.358 6.852 1.00 86.25 177 LEU A N 1
ATOM 1399 C CA . LEU A 1 177 ? -1.587 3.443 6.041 1.00 86.25 177 LEU A CA 1
ATOM 1400 C C . LEU A 1 177 ? -1.904 1.973 6.352 1.00 86.25 177 LEU A C 1
ATOM 1402 O O . LEU A 1 177 ? -1.994 1.163 5.432 1.00 86.25 177 LEU A O 1
ATOM 1406 N N . MET A 1 178 ? -2.125 1.628 7.625 1.00 80.69 178 MET A N 1
ATOM 1407 C CA . MET A 1 178 ? -2.560 0.283 8.021 1.00 80.69 178 MET A CA 1
ATOM 1408 C C . MET A 1 178 ? -3.935 -0.066 7.440 1.00 80.69 178 MET A C 1
ATOM 1410 O O . MET A 1 178 ? -4.113 -1.177 6.949 1.00 80.69 178 MET A O 1
ATOM 1414 N N . MET A 1 179 ? -4.889 0.870 7.425 1.00 80.25 179 MET A N 1
ATOM 1415 C CA . MET A 1 179 ? -6.198 0.663 6.790 1.00 80.25 179 MET A CA 1
ATOM 1416 C C . MET A 1 179 ? -6.066 0.416 5.282 1.00 80.25 179 MET A C 1
ATOM 1418 O O . MET A 1 179 ? -6.721 -0.484 4.751 1.00 80.25 179 MET A O 1
ATOM 1422 N N . ILE A 1 180 ? -5.183 1.156 4.599 1.00 89.19 180 ILE A N 1
ATOM 1423 C CA . ILE A 1 180 ? -4.891 0.933 3.175 1.00 89.19 180 ILE A CA 1
ATOM 1424 C C . ILE A 1 180 ? -4.314 -0.473 2.972 1.00 89.19 180 ILE A C 1
ATOM 1426 O O . ILE A 1 180 ? -4.805 -1.226 2.133 1.00 89.19 180 ILE A O 1
ATOM 1430 N N . PHE A 1 181 ? -3.309 -0.863 3.758 1.00 90.50 181 PHE A N 1
ATOM 1431 C CA . PHE A 1 181 ? -2.680 -2.180 3.645 1.00 90.50 181 PHE A CA 1
ATOM 1432 C C . PHE A 1 181 ? -3.612 -3.345 3.998 1.00 90.50 181 PHE A C 1
ATOM 1434 O O . PHE A 1 181 ? -3.544 -4.389 3.348 1.00 90.50 181 PHE A O 1
ATOM 1441 N N . ASN A 1 182 ? -4.516 -3.170 4.960 1.00 82.62 182 ASN A N 1
ATOM 1442 C CA . ASN A 1 182 ? -5.557 -4.155 5.255 1.00 82.62 182 ASN A CA 1
ATOM 1443 C C . ASN A 1 182 ? -6.521 -4.303 4.074 1.00 82.62 182 ASN A C 1
ATOM 1445 O O . ASN A 1 182 ? -6.768 -5.420 3.632 1.00 82.62 182 ASN A O 1
ATOM 1449 N N . SER A 1 183 ? -6.948 -3.189 3.475 1.00 87.31 183 SER A N 1
ATOM 1450 C CA . SER A 1 183 ? -7.793 -3.218 2.273 1.00 87.31 183 SER A CA 1
ATOM 1451 C C . SER A 1 183 ? -7.097 -3.948 1.116 1.00 87.31 183 SER A C 1
ATOM 1453 O O . SER A 1 183 ? -7.714 -4.749 0.417 1.00 87.31 183 SER A O 1
ATOM 1455 N N . VAL A 1 184 ? -5.782 -3.744 0.946 1.00 92.62 184 VAL A N 1
ATOM 1456 C CA . VAL A 1 184 ? -4.963 -4.494 -0.024 1.00 92.62 184 VAL A CA 1
ATOM 1457 C C . VAL A 1 184 ? -4.971 -5.994 0.276 1.00 92.62 184 VAL A C 1
ATOM 1459 O O . VAL A 1 184 ? -5.140 -6.786 -0.650 1.00 92.62 184 VAL A O 1
ATOM 1462 N N . LYS A 1 185 ? -4.794 -6.387 1.543 1.00 87.62 185 LYS A N 1
ATOM 1463 C CA . LYS A 1 185 ? -4.790 -7.791 1.985 1.00 87.62 185 LYS A CA 1
ATOM 1464 C C . LYS A 1 185 ? -6.128 -8.484 1.706 1.00 87.62 185 LYS A C 1
ATOM 1466 O O . LYS A 1 185 ? -6.131 -9.652 1.316 1.00 87.62 185 LYS A O 1
ATOM 1471 N N . ASP A 1 186 ? -7.239 -7.771 1.865 1.00 86.88 186 ASP A N 1
ATOM 1472 C CA . ASP A 1 186 ? -8.583 -8.316 1.658 1.00 86.88 186 ASP A CA 1
ATOM 1473 C C . ASP A 1 186 ? -8.858 -8.609 0.178 1.00 86.88 186 ASP A C 1
ATOM 1475 O O . ASP A 1 186 ? -9.400 -9.663 -0.177 1.00 86.88 186 ASP A O 1
ATOM 1479 N N . ILE A 1 187 ? -8.434 -7.704 -0.707 1.00 91.94 187 ILE A N 1
ATOM 1480 C CA . ILE A 1 187 ? -8.789 -7.775 -2.129 1.00 91.94 187 ILE A CA 1
ATOM 1481 C C . ILE A 1 187 ? -7.701 -8.374 -3.017 1.00 91.94 187 ILE A C 1
ATOM 1483 O O . ILE A 1 187 ? -7.974 -8.728 -4.166 1.00 91.94 187 ILE A O 1
ATOM 1487 N N . GLY A 1 188 ? -6.464 -8.497 -2.543 1.00 92.81 188 GLY A N 1
ATOM 1488 C CA . GLY A 1 188 ? -5.356 -8.861 -3.414 1.00 92.81 188 GLY A CA 1
ATOM 1489 C C . GLY A 1 188 ? -4.020 -9.029 -2.710 1.00 92.81 188 GLY A C 1
ATOM 1490 O O . GLY A 1 188 ? -3.926 -9.500 -1.581 1.00 92.81 188 GLY A O 1
ATOM 1491 N N . THR A 1 189 ? -2.960 -8.719 -3.447 1.00 93.31 189 THR A N 1
ATOM 1492 C CA . THR A 1 189 ? -1.573 -8.904 -3.022 1.00 93.31 189 THR A CA 1
ATOM 1493 C C . THR A 1 189 ? -0.746 -7.683 -3.358 1.00 93.31 189 THR A C 1
ATOM 1495 O O . THR A 1 189 ? -0.830 -7.141 -4.462 1.00 93.31 189 THR A O 1
ATOM 1498 N N . LEU A 1 190 ? 0.054 -7.248 -2.389 1.00 94.19 190 LEU A N 1
ATOM 1499 C CA . LEU A 1 190 ? 0.942 -6.110 -2.541 1.00 94.19 190 LEU A CA 1
ATOM 1500 C C . LEU A 1 190 ? 2.190 -6.540 -3.315 1.00 94.19 190 LEU A C 1
ATOM 1502 O O . LEU A 1 190 ? 2.881 -7.477 -2.939 1.00 94.19 190 LEU A O 1
ATOM 1506 N N . GLU A 1 191 ? 2.506 -5.826 -4.385 1.00 89.62 191 GLU A N 1
ATOM 1507 C CA . GLU A 1 191 ? 3.690 -6.069 -5.211 1.00 89.62 191 GLU A CA 1
ATOM 1508 C C . GLU A 1 191 ? 4.760 -4.979 -5.080 1.00 89.62 191 GLU A C 1
ATOM 1510 O O . GLU A 1 191 ? 5.916 -5.178 -5.473 1.00 89.62 191 GLU A O 1
ATOM 1515 N N . TYR A 1 192 ? 4.363 -3.805 -4.599 1.00 88.88 192 TYR A N 1
ATOM 1516 C CA . TYR A 1 192 ? 5.226 -2.661 -4.342 1.00 88.88 192 TYR A CA 1
ATOM 1517 C C . TYR A 1 192 ? 4.566 -1.742 -3.323 1.00 88.88 192 TYR A C 1
ATOM 1519 O O . TYR A 1 192 ? 3.348 -1.581 -3.340 1.00 88.88 192 TYR A O 1
ATOM 1527 N N . SER A 1 193 ? 5.391 -1.088 -2.515 1.00 88.50 193 SER A N 1
ATOM 1528 C CA . SER A 1 193 ? 5.018 0.028 -1.658 1.00 88.50 193 SER A CA 1
ATOM 1529 C C . SER A 1 193 ? 6.140 1.063 -1.688 1.00 88.50 193 SER A C 1
ATOM 1531 O O . SER A 1 193 ? 7.317 0.706 -1.667 1.00 88.50 193 SER A O 1
ATOM 1533 N N . SER A 1 194 ? 5.788 2.348 -1.714 1.00 82.94 194 SER A N 1
ATOM 1534 C CA . SER A 1 194 ? 6.753 3.448 -1.603 1.00 82.94 194 SER A CA 1
ATOM 1535 C C . SER A 1 194 ? 7.322 3.620 -0.194 1.00 82.94 194 SER A C 1
ATOM 1537 O O . SER A 1 194 ? 8.184 4.474 0.008 1.00 82.94 194 SER A O 1
ATOM 1539 N N . ILE A 1 195 ? 6.815 2.854 0.774 1.00 83.94 195 ILE A N 1
ATOM 1540 C CA . ILE A 1 195 ? 7.281 2.805 2.162 1.00 83.94 195 ILE A CA 1
ATOM 1541 C C . ILE A 1 195 ? 7.670 1.379 2.536 1.00 83.94 195 ILE A C 1
ATOM 1543 O O . ILE A 1 195 ? 7.099 0.430 1.998 1.00 83.94 195 ILE A O 1
ATOM 1547 N N . SER A 1 196 ? 8.609 1.239 3.465 1.00 84.94 196 SER A N 1
ATOM 1548 C CA . SER A 1 196 ? 9.056 -0.035 4.034 1.00 84.94 196 SER A CA 1
ATOM 1549 C C . SER A 1 196 ? 8.620 -0.164 5.497 1.00 84.94 196 SER A C 1
ATOM 1551 O O . SER A 1 196 ? 8.038 0.759 6.072 1.00 84.94 196 SER A O 1
ATOM 1553 N N . ASP A 1 197 ? 8.945 -1.298 6.119 1.00 80.62 197 ASP A N 1
ATOM 1554 C CA . ASP A 1 197 ? 8.705 -1.538 7.548 1.00 80.62 197 ASP A CA 1
ATOM 1555 C C . ASP A 1 197 ? 9.386 -0.512 8.459 1.00 80.62 197 ASP A C 1
ATOM 1557 O O . ASP A 1 197 ? 8.892 -0.233 9.550 1.00 80.62 197 ASP A O 1
ATOM 1561 N N . GLU A 1 198 ? 10.482 0.102 7.997 1.00 80.19 198 GLU A N 1
ATOM 1562 C CA . GLU A 1 198 ? 11.193 1.150 8.733 1.00 80.19 198 GLU A CA 1
ATOM 1563 C C . GLU A 1 198 ? 10.275 2.325 9.081 1.00 80.19 198 GLU A C 1
ATOM 1565 O O . GLU A 1 198 ? 10.427 2.911 10.152 1.00 80.19 198 GLU A O 1
ATOM 1570 N N . TYR A 1 199 ? 9.280 2.621 8.234 1.00 76.38 199 TYR A N 1
ATOM 1571 C CA . TYR A 1 199 ? 8.301 3.678 8.488 1.00 76.38 199 TYR A CA 1
ATOM 1572 C C . TYR A 1 199 ? 7.507 3.454 9.781 1.00 76.38 199 TYR A C 1
ATOM 1574 O O . TYR A 1 199 ? 7.166 4.406 10.475 1.00 76.38 199 TYR A O 1
ATOM 1582 N N . PHE A 1 200 ? 7.220 2.195 10.111 1.00 72.12 200 PHE A N 1
ATOM 1583 C CA . PHE A 1 200 ? 6.448 1.822 11.295 1.00 72.12 200 PHE A CA 1
ATOM 1584 C C . PHE A 1 200 ? 7.328 1.570 12.523 1.00 72.12 200 PHE A C 1
ATOM 1586 O O . PHE A 1 200 ? 6.813 1.298 13.606 1.00 72.12 200 PHE A O 1
ATOM 1593 N N . SER A 1 201 ? 8.652 1.658 12.376 1.00 67.88 201 SER A N 1
ATOM 1594 C CA . SER A 1 201 ? 9.576 1.516 13.496 1.00 67.88 201 SER A CA 1
ATOM 1595 C C . SER A 1 201 ? 9.587 2.775 14.371 1.00 67.88 201 SER A C 1
ATOM 1597 O O . SER A 1 201 ? 9.445 3.899 13.887 1.00 67.88 201 SER A O 1
ATOM 1599 N N . SER A 1 202 ? 9.824 2.598 15.672 1.00 51.56 202 SER A N 1
ATOM 1600 C CA . SER A 1 202 ? 9.843 3.659 16.694 1.00 51.56 202 SER A CA 1
ATOM 1601 C C . SER A 1 202 ? 10.883 4.772 16.472 1.00 51.56 202 SER A C 1
ATOM 1603 O O . SER A 1 202 ? 10.906 5.749 17.212 1.00 51.56 202 SER A O 1
ATOM 1605 N N . ASN A 1 203 ? 11.737 4.658 15.450 1.00 47.53 203 ASN A N 1
ATOM 1606 C CA . ASN A 1 203 ? 12.777 5.636 15.128 1.00 47.53 203 ASN A CA 1
ATOM 1607 C C . ASN A 1 203 ? 12.392 6.609 13.994 1.00 47.53 203 ASN A C 1
ATOM 1609 O O . ASN A 1 203 ? 13.160 7.524 13.704 1.00 47.53 203 ASN A O 1
ATOM 1613 N N . PHE A 1 204 ? 11.227 6.448 13.352 1.00 50.22 204 PHE A N 1
ATOM 1614 C CA . PHE A 1 204 ? 10.801 7.237 12.184 1.00 50.22 204 PHE A CA 1
ATOM 1615 C C . PHE A 1 204 ? 9.588 8.137 12.479 1.00 50.22 204 PHE A C 1
ATOM 1617 O O . PHE A 1 204 ? 8.600 8.149 11.753 1.00 50.22 204 PHE A O 1
ATOM 1624 N N . HIS A 1 205 ? 9.662 8.950 13.533 1.00 44.38 205 HIS A N 1
ATOM 1625 C CA . HIS A 1 205 ? 8.554 9.836 13.920 1.00 44.38 205 HIS A CA 1
ATOM 1626 C C . HIS A 1 205 ? 8.354 11.079 13.027 1.00 44.38 205 HIS A C 1
ATOM 1628 O O . HIS A 1 205 ? 7.396 11.813 13.241 1.00 44.38 205 HIS A O 1
ATOM 1634 N N . ASP A 1 206 ? 9.206 11.317 12.020 1.00 42.91 206 ASP A N 1
ATOM 1635 C CA . ASP A 1 206 ? 9.346 12.661 11.425 1.00 42.91 206 ASP A CA 1
ATOM 1636 C C . ASP A 1 206 ? 9.130 12.754 9.901 1.00 42.91 206 ASP A C 1
ATOM 1638 O O . ASP A 1 206 ? 9.494 13.741 9.259 1.00 42.91 206 ASP A O 1
ATOM 1642 N N . LYS A 1 207 ? 8.528 11.738 9.268 1.00 53.66 207 LYS A N 1
ATOM 1643 C CA . LYS A 1 207 ? 8.102 11.843 7.861 1.00 53.66 207 LYS A CA 1
ATOM 1644 C C . LYS A 1 207 ? 6.582 11.822 7.758 1.00 53.66 207 LYS A C 1
ATOM 1646 O O . LYS A 1 207 ? 5.963 10.764 7.667 1.00 53.66 207 LYS A O 1
ATOM 1651 N N . ASN A 1 208 ? 5.998 13.018 7.678 1.00 64.69 208 ASN A N 1
ATOM 1652 C CA . ASN A 1 208 ? 4.620 13.210 7.230 1.00 64.69 208 ASN A CA 1
ATOM 1653 C C . ASN A 1 208 ? 4.511 12.819 5.753 1.00 64.69 208 ASN A C 1
ATOM 1655 O O . ASN A 1 208 ? 4.731 13.625 4.842 1.00 64.69 208 ASN A O 1
ATOM 1659 N N . ILE A 1 209 ? 4.225 11.544 5.513 1.00 74.56 209 ILE A N 1
ATOM 1660 C CA . ILE A 1 209 ? 3.929 11.040 4.180 1.00 74.56 209 ILE A CA 1
ATOM 1661 C C . ILE A 1 209 ? 2.562 11.572 3.779 1.00 74.56 209 ILE A C 1
ATOM 1663 O O . ILE A 1 209 ? 1.567 11.326 4.447 1.00 74.56 209 ILE A O 1
ATOM 1667 N N . LYS A 1 210 ? 2.542 12.319 2.676 1.00 82.56 210 LYS A N 1
ATOM 1668 C CA . LYS A 1 210 ? 1.315 12.848 2.066 1.00 82.56 210 LYS A CA 1
ATOM 1669 C C . LYS A 1 210 ? 0.854 12.036 0.864 1.00 82.56 210 LYS A C 1
ATOM 1671 O O . LYS A 1 210 ? -0.271 12.195 0.419 1.00 82.56 210 LYS A O 1
ATOM 1676 N N . ILE A 1 211 ? 1.731 11.188 0.325 1.00 84.69 211 ILE A N 1
ATOM 1677 C CA . ILE A 1 211 ? 1.422 10.337 -0.821 1.00 84.69 211 ILE A CA 1
ATOM 1678 C C . ILE A 1 211 ? 1.993 8.945 -0.564 1.00 84.69 211 ILE A C 1
ATOM 1680 O O . ILE A 1 211 ? 3.208 8.801 -0.412 1.00 84.69 211 ILE A O 1
ATOM 1684 N N . LEU A 1 212 ? 1.121 7.938 -0.515 1.00 87.62 212 LEU A N 1
ATOM 1685 C CA . LEU A 1 212 ? 1.502 6.526 -0.527 1.00 87.62 212 LEU A CA 1
ATOM 1686 C C . LEU A 1 212 ? 1.292 5.985 -1.938 1.00 87.62 212 LEU A C 1
ATOM 1688 O O . LEU A 1 212 ? 0.204 6.114 -2.488 1.00 87.62 212 LEU A O 1
ATOM 1692 N N . ASN A 1 213 ? 2.302 5.330 -2.502 1.00 87.50 213 ASN A N 1
ATOM 1693 C CA . ASN A 1 213 ? 2.165 4.643 -3.779 1.00 87.50 213 ASN A CA 1
ATOM 1694 C C . ASN A 1 213 ? 2.327 3.142 -3.595 1.00 87.50 213 ASN A C 1
ATOM 1696 O O . ASN A 1 213 ? 3.273 2.701 -2.941 1.00 87.50 213 ASN A O 1
ATOM 1700 N N . ILE A 1 214 ? 1.458 2.362 -4.227 1.00 91.75 214 ILE A N 1
ATOM 1701 C CA . ILE A 1 214 ? 1.535 0.903 -4.214 1.00 91.75 214 ILE A CA 1
ATOM 1702 C C . ILE A 1 214 ? 1.336 0.321 -5.609 1.00 91.75 214 ILE A C 1
ATOM 1704 O O . ILE A 1 214 ? 0.780 0.961 -6.501 1.00 91.75 214 ILE A O 1
ATOM 1708 N N . ILE A 1 215 ? 1.758 -0.929 -5.779 1.00 90.75 215 ILE A N 1
ATOM 1709 C CA . ILE A 1 215 ? 1.259 -1.789 -6.854 1.00 90.75 215 ILE A CA 1
ATOM 1710 C C . ILE A 1 215 ? 0.516 -2.941 -6.197 1.00 90.75 215 ILE A C 1
ATOM 1712 O O . ILE A 1 215 ? 1.083 -3.619 -5.342 1.00 90.75 215 ILE A O 1
ATOM 1716 N N . ILE A 1 216 ? -0.724 -3.172 -6.618 1.00 93.88 216 ILE A N 1
ATOM 1717 C CA . ILE A 1 216 ? -1.547 -4.297 -6.175 1.00 93.88 216 ILE A CA 1
ATOM 1718 C C . ILE A 1 216 ? -1.840 -5.229 -7.349 1.00 93.88 216 ILE A C 1
ATOM 1720 O O . ILE A 1 216 ? -2.121 -4.775 -8.460 1.00 93.88 216 ILE A O 1
ATOM 1724 N N . CYS A 1 217 ? -1.786 -6.533 -7.095 1.00 93.38 217 CYS A N 1
ATOM 1725 C CA . CYS A 1 217 ? -2.370 -7.560 -7.948 1.00 93.38 217 CYS A CA 1
ATOM 1726 C C . CYS A 1 217 ? -3.689 -8.037 -7.315 1.00 93.38 217 CYS A C 1
ATOM 1728 O O . CYS A 1 217 ? -3.721 -8.299 -6.113 1.00 93.38 217 CYS A O 1
ATOM 1730 N N . THR A 1 218 ? -4.781 -8.080 -8.083 1.00 94.19 218 THR A N 1
ATOM 1731 C CA . THR A 1 218 ? -6.137 -8.393 -7.587 1.00 94.19 218 THR A CA 1
ATOM 1732 C C . THR A 1 218 ? -7.038 -8.956 -8.697 1.00 94.19 218 THR A C 1
ATOM 1734 O O . THR A 1 218 ? -6.745 -8.809 -9.883 1.00 94.19 218 THR A O 1
ATOM 1737 N N . ASP A 1 219 ? -8.118 -9.648 -8.329 1.00 93.62 219 ASP A N 1
ATOM 1738 C CA . ASP A 1 219 ? -9.198 -10.030 -9.255 1.00 93.62 219 ASP A CA 1
ATOM 1739 C C . ASP A 1 219 ? -10.311 -8.967 -9.333 1.00 93.62 219 ASP A C 1
ATOM 1741 O O . ASP A 1 219 ? -11.195 -9.073 -10.180 1.00 93.62 219 ASP A O 1
ATOM 1745 N N . VAL A 1 220 ? -10.257 -7.932 -8.486 1.00 91.50 220 VAL A N 1
ATOM 1746 C CA . VAL A 1 220 ? -11.194 -6.801 -8.501 1.00 91.50 220 VAL A CA 1
ATOM 1747 C C . VAL A 1 220 ? -11.001 -5.970 -9.773 1.00 91.50 220 VAL A C 1
ATOM 1749 O O . VAL A 1 220 ? -9.873 -5.784 -10.247 1.00 91.50 220 VAL A O 1
ATOM 1752 N N . GLU A 1 221 ? -12.101 -5.491 -10.353 1.00 89.88 221 GLU A N 1
ATOM 1753 C CA . GLU A 1 221 ? -12.069 -4.603 -11.514 1.00 89.88 221 GLU A CA 1
ATOM 1754 C C . GLU A 1 221 ? -11.779 -3.152 -11.107 1.00 89.88 221 GLU A C 1
ATOM 1756 O O . GLU A 1 221 ? -12.124 -2.710 -10.016 1.00 89.88 221 GLU A O 1
ATOM 1761 N N . GLU A 1 222 ? -11.174 -2.379 -12.015 1.00 88.62 222 GLU A N 1
ATOM 1762 C CA . GLU A 1 222 ? -10.783 -0.981 -11.768 1.00 88.62 222 GLU A CA 1
ATOM 1763 C C . GLU A 1 222 ? -11.932 -0.112 -11.228 1.00 88.62 222 GLU A C 1
ATOM 1765 O O . GLU A 1 222 ? -11.723 0.703 -10.330 1.00 88.62 222 GLU A O 1
ATOM 1770 N N . ALA A 1 223 ? -13.147 -0.318 -11.747 1.00 86.50 223 ALA A N 1
ATOM 1771 C CA . ALA A 1 223 ? -14.335 0.449 -11.376 1.00 86.50 223 ALA A CA 1
ATOM 1772 C C . ALA A 1 223 ? -14.729 0.280 -9.898 1.00 86.50 223 ALA A C 1
ATOM 1774 O O . ALA A 1 223 ? -15.264 1.214 -9.304 1.00 86.50 223 ALA A O 1
ATOM 1775 N N . ASP A 1 224 ? -14.416 -0.871 -9.299 1.00 87.12 224 ASP A N 1
ATOM 1776 C CA . ASP A 1 224 ? -14.826 -1.217 -7.937 1.00 87.12 224 ASP A CA 1
ATOM 1777 C C . ASP A 1 224 ? -13.762 -0.853 -6.889 1.00 87.12 224 ASP A C 1
ATOM 1779 O O . ASP A 1 224 ? -14.060 -0.778 -5.698 1.00 87.12 224 ASP A O 1
ATOM 1783 N N . LEU A 1 225 ? -12.514 -0.591 -7.302 1.00 86.38 225 LEU A N 1
ATOM 1784 C CA . LEU A 1 225 ? -11.397 -0.331 -6.382 1.00 86.38 225 LEU A CA 1
ATOM 1785 C C . LEU A 1 225 ? -11.647 0.859 -5.449 1.00 86.38 225 LEU A C 1
ATOM 1787 O O . LEU A 1 225 ? -11.271 0.802 -4.280 1.00 86.38 225 LEU A O 1
ATOM 1791 N N . ASN A 1 226 ? -12.315 1.911 -5.930 1.00 85.56 226 ASN A N 1
ATOM 1792 C CA . ASN A 1 226 ? -12.649 3.079 -5.106 1.00 85.56 226 ASN A CA 1
ATOM 1793 C C . ASN A 1 226 ? -13.478 2.701 -3.867 1.00 85.56 226 ASN A C 1
ATOM 1795 O O . ASN A 1 226 ? -13.270 3.259 -2.789 1.00 85.56 226 ASN A O 1
ATOM 1799 N N . SER A 1 227 ? -14.379 1.724 -3.988 1.00 82.69 227 SER A N 1
ATOM 1800 C CA . SER A 1 227 ? -15.228 1.286 -2.878 1.00 82.69 227 SER A CA 1
ATOM 1801 C C . SER A 1 227 ? -14.435 0.589 -1.772 1.00 82.69 227 SER A C 1
ATOM 1803 O O . SER A 1 227 ? -14.766 0.747 -0.601 1.00 82.69 227 SER A O 1
ATOM 1805 N N . TYR A 1 228 ? -13.361 -0.125 -2.117 1.00 85.25 228 TYR A N 1
ATOM 1806 C CA . TYR A 1 228 ? -12.486 -0.780 -1.136 1.00 85.25 228 TYR A CA 1
ATOM 1807 C C . TYR A 1 228 ? -11.512 0.188 -0.461 1.00 85.25 228 TYR A C 1
ATOM 1809 O O . TYR A 1 228 ? -11.035 -0.083 0.635 1.00 85.25 228 TYR A O 1
ATOM 1817 N N . PHE A 1 229 ? -11.229 1.323 -1.098 1.00 85.81 229 PHE A N 1
ATOM 1818 C CA . PHE A 1 229 ? -10.289 2.331 -0.609 1.00 85.81 229 PHE A CA 1
ATOM 1819 C C . PHE A 1 229 ? -10.972 3.599 -0.090 1.00 85.81 229 PHE A C 1
ATOM 1821 O O . PHE A 1 229 ? -10.349 4.656 -0.004 1.00 85.81 229 PHE A O 1
ATOM 1828 N N . THR A 1 230 ? -12.243 3.496 0.301 1.00 83.12 230 THR A N 1
ATOM 1829 C CA . THR A 1 230 ? -12.943 4.571 1.012 1.00 83.12 230 THR A CA 1
ATOM 1830 C C . THR A 1 230 ? -12.441 4.624 2.457 1.00 83.12 230 THR A C 1
ATOM 1832 O O . THR A 1 230 ? -12.969 3.965 3.350 1.00 83.12 230 THR A O 1
ATOM 1835 N N . ILE A 1 231 ? -11.364 5.377 2.670 1.00 80.00 231 ILE A N 1
ATOM 1836 C CA . ILE A 1 231 ? -10.643 5.475 3.940 1.00 80.00 231 ILE A CA 1
ATOM 1837 C C . ILE A 1 231 ? -10.635 6.940 4.374 1.00 80.00 231 ILE A C 1
ATOM 1839 O O . ILE A 1 231 ? -10.351 7.834 3.584 1.00 80.00 231 ILE A O 1
ATOM 1843 N N . PHE A 1 232 ? -10.961 7.191 5.640 1.00 73.31 232 PHE A N 1
ATOM 1844 C CA . PHE A 1 232 ? -10.989 8.543 6.195 1.00 73.31 232 PHE A CA 1
ATOM 1845 C C . PHE A 1 232 ? -9.592 9.190 6.130 1.00 73.31 232 PHE A C 1
ATOM 1847 O O . PHE A 1 232 ? -8.595 8.495 6.333 1.00 73.31 232 PHE A O 1
ATOM 1854 N N . TYR A 1 233 ? -9.526 10.495 5.845 1.00 79.50 233 TYR A N 1
ATOM 1855 C CA . TYR A 1 233 ? -8.292 11.256 5.574 1.00 79.50 233 TYR A CA 1
ATOM 1856 C C . TYR A 1 233 ? -7.516 10.863 4.302 1.00 79.50 233 TYR A C 1
ATOM 1858 O O . TYR A 1 233 ? -6.404 11.353 4.084 1.00 79.50 233 TYR A O 1
ATOM 1866 N N . VAL A 1 234 ? -8.070 9.990 3.452 1.00 85.00 234 VAL A N 1
ATOM 1867 C CA . VAL A 1 234 ? -7.606 9.815 2.071 1.00 85.00 234 VAL A CA 1
ATOM 1868 C C . VAL A 1 234 ? -8.494 10.671 1.179 1.00 85.00 234 VAL A C 1
ATOM 1870 O O . VAL A 1 234 ? -9.626 10.306 0.874 1.00 85.00 234 VAL A O 1
ATOM 1873 N N . GLU A 1 235 ? -7.973 11.813 0.751 1.00 85.69 235 GLU A N 1
ATOM 1874 C CA . GLU A 1 235 ? -8.721 12.786 -0.047 1.00 85.69 235 GLU A CA 1
ATOM 1875 C C . GLU A 1 235 ? -8.978 12.280 -1.471 1.00 85.69 235 GLU A C 1
ATOM 1877 O O . GLU A 1 235 ? -10.039 12.494 -2.059 1.00 85.69 235 GLU A O 1
ATOM 1882 N N . LYS A 1 236 ? -7.969 11.622 -2.048 1.00 85.50 236 LYS A N 1
ATOM 1883 C CA . LYS A 1 236 ? -7.971 11.196 -3.444 1.00 85.50 236 LYS A CA 1
ATOM 1884 C C . LYS A 1 236 ? -7.173 9.914 -3.607 1.00 85.50 236 LYS A C 1
ATOM 1886 O O . LYS A 1 236 ? -6.112 9.749 -3.000 1.00 85.50 236 LYS A O 1
ATOM 1891 N N . ILE A 1 237 ? -7.639 9.053 -4.508 1.00 87.88 237 ILE A N 1
ATOM 1892 C CA . ILE A 1 237 ? -6.828 7.981 -5.076 1.00 87.88 237 ILE A CA 1
ATOM 1893 C C . ILE A 1 237 ? -6.728 8.145 -6.593 1.00 87.88 237 ILE A C 1
ATOM 1895 O O . ILE A 1 237 ? -7.716 8.450 -7.258 1.00 87.88 237 ILE A O 1
ATOM 1899 N N . ASP A 1 238 ? -5.532 7.947 -7.138 1.00 84.00 238 ASP A N 1
ATOM 1900 C CA . ASP A 1 238 ? -5.307 7.829 -8.579 1.00 84.00 238 ASP A CA 1
ATOM 1901 C C . ASP A 1 238 ? -4.940 6.387 -8.907 1.00 84.00 238 ASP A C 1
ATOM 1903 O O . ASP A 1 238 ? -4.031 5.825 -8.294 1.00 84.00 238 ASP A O 1
ATOM 1907 N N . ILE A 1 239 ? -5.633 5.797 -9.880 1.00 85.94 239 ILE A N 1
ATOM 1908 C CA . ILE A 1 239 ? -5.479 4.393 -10.268 1.00 85.94 239 ILE A CA 1
ATOM 1909 C C . ILE A 1 239 ? -4.999 4.324 -11.717 1.00 85.94 239 ILE A C 1
ATOM 1911 O O . ILE A 1 239 ? -5.541 4.989 -12.597 1.00 85.94 239 ILE A O 1
ATOM 1915 N N . VAL A 1 240 ? -3.984 3.498 -11.970 1.00 82.00 240 VAL A N 1
ATOM 1916 C CA . VAL A 1 240 ? -3.479 3.199 -13.314 1.00 82.00 240 VAL A CA 1
ATOM 1917 C C . VAL A 1 240 ? -3.503 1.689 -13.540 1.00 82.00 240 VAL A C 1
ATOM 1919 O O . VAL A 1 240 ? -2.780 0.949 -12.869 1.00 82.00 240 VAL A O 1
ATOM 1922 N N . ASP A 1 241 ? -4.298 1.231 -14.511 1.00 84.44 241 ASP A N 1
ATOM 1923 C CA . ASP A 1 241 ? -4.309 -0.164 -14.969 1.00 84.44 241 ASP A CA 1
ATOM 1924 C C . ASP A 1 241 ? -3.022 -0.494 -15.743 1.00 84.44 241 ASP A C 1
ATOM 1926 O O . ASP A 1 241 ? -2.724 0.072 -16.802 1.00 84.44 241 ASP A O 1
ATOM 1930 N N . LEU A 1 242 ? -2.240 -1.432 -15.203 1.00 78.94 242 LEU A N 1
ATOM 1931 C CA . LEU A 1 242 ? -0.955 -1.845 -15.763 1.00 78.94 242 LEU A CA 1
ATOM 1932 C C . LEU A 1 242 ? -1.090 -2.928 -16.844 1.00 78.94 242 LEU A C 1
ATOM 1934 O O . LEU A 1 242 ? -0.102 -3.241 -17.504 1.00 78.94 242 LEU A O 1
ATOM 1938 N N . ILE A 1 243 ? -2.278 -3.515 -17.032 1.00 75.06 243 ILE A N 1
ATOM 1939 C CA . ILE A 1 243 ? -2.524 -4.665 -17.917 1.00 75.06 243 ILE A CA 1
ATOM 1940 C C . ILE A 1 243 ? -3.421 -4.317 -19.108 1.00 75.06 243 ILE A C 1
ATOM 1942 O O . ILE A 1 243 ? -3.204 -4.871 -20.190 1.00 75.06 243 ILE A O 1
ATOM 1946 N N . LYS A 1 244 ? -4.411 -3.424 -18.975 1.00 64.88 244 LYS A N 1
ATOM 1947 C CA . LYS A 1 244 ? -5.283 -3.033 -20.105 1.00 64.88 244 LYS A CA 1
ATOM 1948 C C . LYS A 1 244 ? -4.567 -2.208 -21.178 1.00 64.88 244 LYS A C 1
ATOM 1950 O O . LYS A 1 244 ? -4.993 -2.239 -22.331 1.00 64.88 244 LYS A O 1
ATOM 1955 N N . ASN A 1 245 ? -3.425 -1.586 -20.876 1.00 53.25 245 ASN A N 1
ATOM 1956 C CA . ASN A 1 245 ? -2.601 -0.844 -21.845 1.00 53.25 245 ASN A CA 1
ATOM 1957 C C . ASN A 1 245 ? -1.776 -1.753 -22.791 1.00 53.25 245 ASN A C 1
ATOM 1959 O O . ASN A 1 245 ? -0.602 -1.515 -23.057 1.00 53.25 245 ASN A O 1
ATOM 1963 N N . LYS A 1 246 ? -2.391 -2.810 -23.338 1.00 47.12 246 LYS A N 1
ATOM 1964 C CA . LYS A 1 246 ? -1.774 -3.746 -24.302 1.00 47.12 246 LYS A CA 1
ATOM 1965 C C . LYS A 1 246 ? -1.613 -3.184 -25.721 1.00 47.12 246 LYS A C 1
ATOM 1967 O O . LYS A 1 246 ? -1.026 -3.858 -26.564 1.00 47.12 246 LYS A O 1
ATOM 1972 N N . GLN A 1 247 ? -2.116 -1.983 -26.011 1.00 44.34 247 GLN A N 1
ATOM 1973 C CA . GLN A 1 247 ? -1.942 -1.329 -27.311 1.00 44.34 247 GLN A CA 1
ATOM 1974 C C . GLN A 1 247 ? -0.834 -0.269 -27.248 1.00 44.34 247 GLN A C 1
ATOM 1976 O O . GLN A 1 247 ? -1.096 0.894 -26.986 1.00 44.34 247 GLN A O 1
ATOM 1981 N N . ASN A 1 248 ? 0.397 -0.719 -27.508 1.00 45.78 248 ASN A N 1
ATOM 1982 C CA . ASN A 1 248 ? 1.580 0.005 -28.008 1.00 45.78 248 ASN A CA 1
ATOM 1983 C C . ASN A 1 248 ? 2.085 1.298 -27.336 1.00 45.78 248 ASN A C 1
ATOM 1985 O O . ASN A 1 248 ? 3.164 1.735 -27.714 1.00 45.78 248 ASN A O 1
ATOM 1989 N N . ASP A 1 249 ? 1.418 1.855 -26.330 1.00 53.12 249 ASP A N 1
ATOM 1990 C CA . ASP A 1 249 ? 1.949 2.953 -25.519 1.00 53.12 249 ASP A CA 1
ATOM 1991 C C . ASP A 1 249 ? 1.448 2.816 -24.078 1.00 53.12 249 ASP A C 1
ATOM 1993 O O . ASP A 1 249 ? 0.415 3.365 -23.688 1.00 53.12 249 ASP A O 1
ATOM 1997 N N . VAL A 1 250 ? 2.185 2.067 -23.252 1.00 54.53 250 VAL A N 1
ATOM 1998 C CA . VAL A 1 250 ? 1.943 2.069 -21.802 1.00 54.53 250 VAL A CA 1
ATOM 1999 C C . VAL A 1 250 ? 2.326 3.451 -21.265 1.00 54.53 250 VAL A C 1
ATOM 2001 O O . VAL A 1 250 ? 3.495 3.733 -20.998 1.00 54.53 250 VAL A O 1
ATOM 2004 N N . SER A 1 251 ? 1.345 4.344 -21.148 1.00 61.94 251 SER A N 1
ATOM 2005 C CA . SER A 1 251 ? 1.545 5.651 -20.526 1.00 61.94 251 SER A CA 1
ATOM 2006 C C . SER A 1 251 ? 1.385 5.526 -19.013 1.00 61.94 251 SER A C 1
ATOM 2008 O O . SER A 1 251 ? 0.318 5.177 -18.511 1.00 61.94 251 SER A O 1
ATOM 2010 N N . PHE A 1 252 ? 2.463 5.795 -18.273 1.00 67.31 252 PHE A N 1
ATOM 2011 C CA . PHE A 1 252 ? 2.381 5.927 -16.824 1.00 67.31 252 PHE A CA 1
ATOM 2012 C C . PHE A 1 252 ? 2.100 7.383 -16.493 1.00 67.31 252 PHE A C 1
ATOM 2014 O O . PHE A 1 252 ? 3.017 8.189 -16.317 1.00 67.31 252 PHE A O 1
ATOM 2021 N N . ASN A 1 253 ? 0.816 7.726 -16.491 1.00 66.06 253 ASN A N 1
ATOM 2022 C CA . ASN A 1 253 ? 0.376 9.078 -16.196 1.00 66.06 253 ASN A CA 1
ATOM 2023 C C . ASN A 1 253 ? 0.142 9.224 -14.699 1.00 66.06 253 ASN A C 1
ATOM 2025 O O . ASN A 1 253 ? -0.760 8.601 -14.153 1.00 66.06 253 ASN A O 1
ATOM 2029 N N . VAL A 1 254 ? 0.909 10.096 -14.056 1.00 63.97 254 VAL A N 1
ATOM 2030 C CA . VAL A 1 254 ? 0.607 10.566 -12.700 1.00 63.97 254 VAL A CA 1
ATOM 2031 C C . VAL A 1 254 ? 0.170 12.018 -12.826 1.00 63.97 254 VAL A C 1
ATOM 2033 O O . VAL A 1 254 ? 0.925 12.854 -13.327 1.00 63.97 254 VAL A O 1
ATOM 2036 N N . ASN A 1 255 ? -1.081 12.305 -12.452 1.00 62.25 255 ASN A N 1
ATOM 2037 C CA . ASN A 1 255 ? -1.712 13.620 -12.605 1.00 62.25 255 ASN A CA 1
ATOM 2038 C C . ASN A 1 255 ? -1.533 14.240 -14.013 1.00 62.25 255 ASN A C 1
ATOM 2040 O O . ASN A 1 255 ? -1.128 15.393 -14.164 1.00 62.25 255 ASN A O 1
ATOM 2044 N N . GLY A 1 256 ? -1.773 13.451 -15.067 1.00 62.25 256 GLY A N 1
ATOM 2045 C CA . GLY A 1 256 ? -1.690 13.904 -16.464 1.00 62.25 256 GLY A CA 1
ATOM 2046 C C . GLY A 1 256 ? -0.270 14.059 -17.030 1.00 62.25 256 GLY A C 1
ATOM 2047 O O . GLY A 1 256 ? -0.116 14.385 -18.208 1.00 62.25 256 GLY A O 1
ATOM 2048 N N . ARG A 1 257 ? 0.780 13.799 -16.238 1.00 69.31 257 ARG A N 1
ATOM 2049 C CA . ARG A 1 257 ? 2.170 13.756 -16.716 1.00 69.31 257 ARG A CA 1
ATOM 2050 C C . ARG A 1 257 ? 2.577 12.315 -16.997 1.00 69.31 257 ARG A C 1
ATOM 2052 O O . ARG A 1 257 ? 2.634 11.506 -16.075 1.00 69.31 257 ARG A O 1
ATOM 2059 N N . ASN A 1 258 ? 2.908 12.014 -18.250 1.00 75.44 258 ASN A N 1
ATOM 2060 C CA . ASN A 1 258 ? 3.474 10.716 -18.603 1.00 75.44 258 ASN A CA 1
ATOM 2061 C C . ASN A 1 258 ? 4.952 10.652 -18.187 1.00 75.44 258 ASN A C 1
ATOM 2063 O O . ASN A 1 258 ? 5.818 11.269 -18.816 1.00 75.44 258 ASN A O 1
ATOM 2067 N N . LEU A 1 259 ? 5.206 9.883 -17.135 1.00 81.62 259 LEU A N 1
ATOM 2068 C CA . LEU A 1 259 ? 6.516 9.676 -16.529 1.00 81.62 259 LEU A CA 1
ATOM 2069 C C . LEU A 1 259 ? 7.400 8.721 -17.339 1.00 81.62 259 LEU A C 1
ATOM 2071 O O . LEU A 1 259 ? 8.612 8.696 -17.133 1.00 81.62 259 LEU A O 1
ATOM 2075 N N . ILE A 1 260 ? 6.832 7.933 -18.253 1.00 84.69 260 ILE A N 1
ATOM 2076 C CA . ILE A 1 260 ? 7.569 6.935 -19.030 1.00 84.69 260 ILE A CA 1
ATOM 2077 C C . ILE A 1 260 ? 7.476 7.280 -20.505 1.00 84.69 260 ILE A C 1
ATOM 2079 O O . ILE A 1 260 ? 6.402 7.336 -21.102 1.00 84.69 260 ILE A O 1
ATOM 2083 N N . ARG A 1 261 ? 8.634 7.504 -21.114 1.00 87.44 261 ARG A N 1
ATOM 2084 C CA . ARG A 1 261 ? 8.734 7.862 -22.525 1.00 87.44 261 ARG A CA 1
ATOM 2085 C C . ARG A 1 261 ? 9.383 6.731 -23.287 1.00 87.44 261 ARG A C 1
ATOM 2087 O O . ARG A 1 261 ? 10.530 6.408 -23.013 1.00 87.44 261 ARG A O 1
ATOM 2094 N N . THR A 1 262 ? 8.686 6.179 -24.268 1.00 88.06 262 THR A N 1
ATOM 2095 C CA . THR A 1 262 ? 9.258 5.166 -25.157 1.00 88.06 262 THR A CA 1
ATOM 2096 C C . THR A 1 262 ? 9.667 5.822 -26.465 1.00 88.06 262 THR A C 1
ATOM 2098 O O . THR A 1 262 ? 8.882 6.520 -27.097 1.00 88.06 262 THR A O 1
ATOM 2101 N N . PHE A 1 263 ? 10.920 5.626 -26.850 1.00 90.56 263 PHE A N 1
ATOM 2102 C CA . PHE A 1 263 ? 11.459 5.987 -28.146 1.00 90.56 263 PHE A CA 1
ATOM 2103 C C . PHE A 1 263 ? 11.647 4.714 -28.958 1.00 90.56 263 PHE A C 1
ATOM 2105 O O . PHE A 1 263 ? 12.372 3.809 -28.539 1.00 90.56 263 PHE A O 1
ATOM 2112 N N . LYS A 1 264 ? 11.009 4.654 -30.123 1.00 89.31 264 LYS A N 1
ATOM 2113 C CA . LYS A 1 264 ? 11.159 3.541 -31.051 1.00 89.31 264 LYS A CA 1
ATOM 2114 C C . LYS A 1 264 ? 12.043 3.974 -32.224 1.00 89.31 264 LYS A C 1
ATOM 2116 O O . LYS A 1 264 ? 11.556 4.701 -33.087 1.00 89.31 264 LYS A O 1
ATOM 2121 N N . PRO A 1 265 ? 13.332 3.604 -32.237 1.00 84.62 265 PRO A N 1
ATOM 2122 C CA . PRO A 1 265 ? 14.217 3.896 -33.352 1.00 84.62 265 PRO A CA 1
ATOM 2123 C C . PRO A 1 265 ? 13.750 3.254 -34.655 1.00 84.62 265 PRO A C 1
ATOM 2125 O O . PRO A 1 265 ? 13.431 2.066 -34.699 1.00 84.62 265 PRO A O 1
ATOM 2128 N N . ASP A 1 266 ? 13.793 4.043 -35.721 1.00 77.88 266 ASP A N 1
ATOM 2129 C CA . ASP A 1 266 ? 13.784 3.564 -37.093 1.00 77.88 266 ASP A CA 1
ATOM 2130 C C . ASP A 1 266 ? 15.156 2.983 -37.481 1.00 77.88 266 ASP A C 1
ATOM 2132 O O . ASP A 1 266 ? 16.145 3.070 -36.749 1.00 77.88 266 ASP A O 1
ATOM 2136 N N . LYS A 1 267 ? 15.216 2.322 -38.643 1.00 70.88 267 LYS A N 1
ATOM 2137 C CA . LYS A 1 267 ? 16.427 1.619 -39.104 1.00 70.88 267 LYS A CA 1
ATOM 2138 C C . LYS A 1 267 ? 17.597 2.551 -39.427 1.00 70.88 267 LYS A C 1
ATOM 2140 O O . LYS A 1 267 ? 18.733 2.084 -39.432 1.00 70.88 267 LYS A O 1
ATOM 2145 N N . ASP A 1 268 ? 17.320 3.824 -39.699 1.00 75.19 268 ASP A N 1
ATOM 2146 C CA . ASP A 1 268 ? 18.295 4.798 -40.175 1.00 75.19 268 ASP A CA 1
ATOM 2147 C C . ASP A 1 268 ? 18.475 5.923 -39.152 1.00 75.19 268 ASP A C 1
ATOM 2149 O O . ASP A 1 268 ? 17.513 6.479 -38.641 1.00 75.19 268 ASP A O 1
ATOM 2153 N N . ASN A 1 269 ? 19.724 6.318 -38.894 1.00 82.81 269 ASN A N 1
ATOM 2154 C CA . ASN A 1 269 ? 20.055 7.503 -38.093 1.00 82.81 269 ASN A CA 1
ATOM 2155 C C . ASN A 1 269 ? 19.568 7.484 -36.624 1.00 82.81 269 ASN A C 1
ATOM 2157 O O . ASN A 1 269 ? 19.367 8.546 -36.025 1.00 82.81 269 ASN A O 1
ATOM 2161 N N . PHE A 1 270 ? 19.453 6.287 -36.033 1.00 89.00 270 PHE A N 1
ATOM 2162 C CA . PHE A 1 270 ? 18.996 6.039 -34.660 1.00 89.00 270 PHE A CA 1
ATOM 2163 C C . PHE A 1 270 ? 19.490 7.086 -33.654 1.00 89.00 270 PHE A C 1
ATOM 2165 O O . PHE A 1 270 ? 18.680 7.753 -33.007 1.00 89.00 270 PHE A O 1
ATOM 2172 N N . ILE A 1 271 ? 20.808 7.254 -33.511 1.00 91.75 271 ILE A N 1
ATOM 2173 C CA . ILE A 1 271 ? 21.345 8.086 -32.429 1.00 91.75 271 ILE A CA 1
ATOM 2174 C C . ILE A 1 271 ? 20.991 9.572 -32.572 1.00 91.75 271 ILE A C 1
ATOM 2176 O O . ILE A 1 271 ? 20.749 10.248 -31.574 1.00 91.75 271 ILE A O 1
ATOM 2180 N N . ASN A 1 272 ? 20.932 10.085 -33.801 1.00 91.00 272 ASN A N 1
ATOM 2181 C CA . ASN A 1 272 ? 20.595 11.484 -34.049 1.00 91.00 272 ASN A CA 1
ATOM 2182 C C . ASN A 1 272 ? 19.099 11.716 -33.834 1.00 91.00 272 ASN A C 1
ATOM 2184 O O . ASN A 1 272 ? 18.727 12.678 -33.165 1.00 91.00 272 ASN A O 1
ATOM 2188 N N . ASN A 1 273 ? 18.258 10.790 -34.301 1.00 91.50 273 ASN A N 1
ATOM 2189 C CA . ASN A 1 273 ? 16.818 10.828 -34.056 1.00 91.50 273 ASN A CA 1
ATOM 2190 C C . ASN A 1 273 ? 16.520 10.773 -32.548 1.00 91.50 273 ASN A C 1
ATOM 2192 O O . ASN A 1 273 ? 15.670 11.512 -32.054 1.00 91.50 273 ASN A O 1
ATOM 2196 N N . PHE A 1 274 ? 17.275 9.968 -31.794 1.00 93.69 274 PHE A N 1
ATOM 2197 C CA . PHE A 1 274 ? 17.141 9.889 -30.343 1.00 93.69 274 PHE A CA 1
ATOM 2198 C C . PHE A 1 274 ? 17.555 11.184 -29.630 1.00 93.69 274 PHE A C 1
ATOM 2200 O O . PHE A 1 274 ? 16.862 11.626 -28.714 1.00 93.69 274 PHE A O 1
ATOM 2207 N N . LYS A 1 275 ? 18.644 11.832 -30.060 1.00 93.88 275 LYS A N 1
ATOM 2208 C CA . LYS A 1 275 ? 19.052 13.143 -29.525 1.00 93.88 275 LYS A CA 1
ATOM 2209 C C . LYS A 1 275 ? 17.978 14.205 -29.762 1.00 93.88 275 LYS A C 1
ATOM 2211 O O . LYS A 1 275 ? 17.560 14.853 -28.807 1.00 93.88 275 LYS A O 1
ATOM 2216 N N . SER A 1 276 ? 17.477 14.321 -30.993 1.00 92.25 276 SER A N 1
ATOM 2217 C CA . SER A 1 276 ? 16.392 15.255 -31.321 1.00 92.25 276 SER A CA 1
ATOM 2218 C C . SER A 1 276 ? 15.118 14.957 -30.531 1.00 92.25 276 SER A C 1
ATOM 2220 O O . SER A 1 276 ? 14.447 15.876 -30.076 1.00 92.25 276 SER A O 1
ATOM 2222 N N . TYR A 1 277 ? 14.796 13.681 -30.312 1.00 92.38 277 TYR A N 1
ATOM 2223 C CA . TYR A 1 277 ? 13.670 13.289 -29.469 1.00 92.38 277 TYR A CA 1
ATOM 2224 C C . TYR A 1 277 ? 13.825 13.787 -28.026 1.00 92.38 277 TYR A C 1
ATOM 2226 O O . TYR A 1 277 ? 12.891 14.369 -27.484 1.00 92.38 277 TYR A O 1
ATOM 2234 N N . ILE A 1 278 ? 15.001 13.616 -27.415 1.00 92.81 278 ILE A N 1
ATOM 2235 C CA . ILE A 1 278 ? 15.269 14.080 -26.044 1.00 92.81 278 ILE A CA 1
ATOM 2236 C C . ILE A 1 278 ? 15.113 15.603 -25.923 1.00 92.81 278 ILE A C 1
ATOM 2238 O O . ILE A 1 278 ? 14.546 16.073 -24.939 1.00 92.81 278 ILE A O 1
ATOM 2242 N N . GLU A 1 279 ? 15.567 16.368 -26.918 1.00 91.88 279 GLU A N 1
ATOM 2243 C CA . GLU A 1 279 ? 15.452 17.835 -26.936 1.00 91.88 279 GLU A CA 1
ATOM 2244 C C . GLU A 1 279 ? 13.997 18.334 -26.964 1.00 91.88 279 GLU A C 1
ATOM 2246 O O . GLU A 1 279 ? 13.713 19.437 -26.497 1.00 91.88 279 GLU A O 1
ATOM 2251 N N . LEU A 1 280 ? 13.062 17.526 -27.472 1.00 89.44 280 LEU A N 1
ATOM 2252 C CA . LEU A 1 280 ? 11.643 17.879 -27.579 1.00 89.44 280 LEU A CA 1
ATOM 2253 C C . LEU A 1 280 ? 10.833 17.582 -26.307 1.00 89.44 280 LEU A C 1
ATOM 2255 O O . LEU A 1 280 ? 9.654 17.934 -26.236 1.00 89.44 280 LEU A O 1
ATOM 2259 N N . ILE A 1 281 ? 11.422 16.926 -25.304 1.00 86.75 281 ILE A N 1
ATOM 2260 C CA . ILE A 1 281 ? 10.694 16.430 -24.132 1.00 86.75 281 ILE A CA 1
ATOM 2261 C C . ILE A 1 281 ? 11.050 17.239 -22.890 1.00 86.75 281 ILE A C 1
ATOM 2263 O O . ILE A 1 281 ? 12.210 17.521 -22.605 1.00 86.75 281 ILE A O 1
ATOM 2267 N N . ASN A 1 282 ? 10.042 17.534 -22.067 1.00 86.69 282 ASN A N 1
ATOM 2268 C CA . ASN A 1 282 ? 10.268 18.080 -20.734 1.00 86.69 282 ASN A CA 1
ATOM 2269 C C . ASN A 1 282 ? 10.785 16.992 -19.774 1.00 86.69 282 ASN A C 1
ATOM 2271 O O . ASN A 1 282 ? 9.999 16.298 -19.122 1.00 86.69 282 ASN A O 1
ATOM 2275 N N . LEU A 1 283 ? 12.107 16.876 -19.660 1.00 87.38 283 LEU A N 1
ATOM 2276 C CA . LEU A 1 283 ? 12.793 15.876 -18.834 1.00 87.38 283 LEU A CA 1
ATOM 2277 C C . LEU A 1 283 ? 12.470 15.970 -17.331 1.00 87.38 283 LEU A C 1
ATOM 2279 O O . LEU A 1 283 ? 12.514 14.954 -16.636 1.00 87.38 283 LEU A O 1
ATOM 2283 N N . ASN A 1 284 ? 12.023 17.131 -16.836 1.00 83.69 284 ASN A N 1
ATOM 2284 C CA . ASN A 1 284 ? 11.571 17.276 -15.444 1.00 83.69 284 ASN A CA 1
ATOM 2285 C C . ASN A 1 284 ? 10.303 16.458 -15.150 1.00 83.69 284 ASN A C 1
ATOM 2287 O O . ASN A 1 284 ? 10.039 16.114 -14.002 1.00 83.69 284 ASN A O 1
ATOM 2291 N N . SER A 1 285 ? 9.519 16.141 -16.185 1.00 80.31 285 SER A N 1
ATOM 2292 C CA . SER A 1 285 ? 8.295 15.338 -16.080 1.00 80.31 285 SER A CA 1
ATOM 2293 C C . SER A 1 285 ? 8.497 13.857 -16.402 1.00 80.31 285 SER A C 1
ATOM 2295 O O . SER A 1 285 ? 7.529 13.104 -16.406 1.00 80.31 285 SER A O 1
ATOM 2297 N N . VAL A 1 286 ? 9.735 13.437 -16.683 1.00 84.75 286 VAL A N 1
ATOM 2298 C CA . VAL A 1 286 ? 10.062 12.078 -17.126 1.00 84.75 286 VAL A CA 1
ATOM 2299 C C . VAL A 1 286 ? 10.874 11.367 -16.057 1.00 84.75 286 VAL A C 1
ATOM 2301 O O . VAL A 1 286 ? 11.877 11.883 -15.572 1.00 84.75 286 VAL A O 1
ATOM 2304 N N . LEU A 1 287 ? 10.445 10.161 -15.706 1.00 85.06 287 LEU A N 1
ATOM 2305 C CA . LEU A 1 287 ? 11.166 9.246 -14.837 1.00 85.06 287 LEU A CA 1
ATOM 2306 C C . LEU A 1 287 ? 12.204 8.448 -15.626 1.00 85.06 287 LEU A C 1
ATOM 2308 O O . LEU A 1 287 ? 13.368 8.394 -15.240 1.00 85.06 287 LEU A O 1
ATOM 2312 N N . ILE A 1 288 ? 11.786 7.836 -16.733 1.00 87.94 288 ILE A N 1
ATOM 2313 C CA . ILE A 1 288 ? 12.644 6.984 -17.554 1.00 87.94 288 ILE A CA 1
ATOM 2314 C C . ILE A 1 288 ? 12.327 7.156 -19.038 1.00 87.94 288 ILE A C 1
ATOM 2316 O O . ILE A 1 288 ? 11.167 7.292 -19.439 1.00 87.94 288 ILE A O 1
ATOM 2320 N N . ILE A 1 289 ? 13.381 7.120 -19.850 1.00 91.38 289 ILE A N 1
ATOM 2321 C CA . ILE A 1 289 ? 13.288 6.987 -21.300 1.00 91.38 289 ILE A CA 1
ATOM 2322 C C . ILE A 1 289 ? 13.652 5.553 -21.681 1.00 91.38 289 ILE A C 1
ATOM 2324 O O . ILE A 1 289 ? 14.726 5.059 -21.339 1.00 91.38 289 ILE A O 1
ATOM 2328 N N . LEU A 1 290 ? 12.752 4.883 -22.388 1.00 91.12 290 LEU A N 1
ATOM 2329 C CA . LEU A 1 290 ? 12.902 3.518 -22.866 1.00 91.12 290 LEU A CA 1
ATOM 2330 C C . LEU A 1 290 ? 13.202 3.536 -24.357 1.00 91.12 290 LEU A C 1
ATOM 2332 O O . LEU A 1 290 ? 12.491 4.180 -25.117 1.00 91.12 290 LEU A O 1
ATOM 2336 N N . ILE A 1 291 ? 14.235 2.819 -24.780 1.00 92.00 291 ILE A N 1
ATOM 2337 C CA . ILE A 1 291 ? 14.557 2.636 -26.195 1.00 92.00 291 ILE A CA 1
ATOM 2338 C C . ILE A 1 291 ? 14.029 1.269 -26.619 1.00 92.00 291 ILE A C 1
ATOM 2340 O O . ILE A 1 291 ? 14.564 0.241 -26.198 1.00 92.00 291 ILE A O 1
ATOM 2344 N N . ASP A 1 292 ? 12.981 1.248 -27.440 1.00 89.19 292 ASP A N 1
ATOM 2345 C CA . ASP A 1 292 ? 12.417 0.018 -27.993 1.00 89.19 292 ASP A CA 1
ATOM 2346 C C . ASP A 1 292 ? 13.211 -0.452 -29.212 1.00 89.19 292 ASP A C 1
ATOM 2348 O O . ASP A 1 292 ? 13.014 -0.008 -30.339 1.00 89.19 292 ASP A O 1
ATOM 2352 N N . THR A 1 293 ? 14.106 -1.410 -28.985 1.00 88.25 293 THR A N 1
ATOM 2353 C CA . THR A 1 293 ? 14.997 -1.934 -30.028 1.00 88.25 293 THR A CA 1
ATOM 2354 C C . THR A 1 293 ? 14.332 -2.954 -30.956 1.00 88.25 293 THR A C 1
ATOM 2356 O O . THR A 1 293 ? 15.019 -3.587 -31.756 1.00 88.25 293 THR A O 1
ATOM 2359 N N . SER A 1 294 ? 13.008 -3.140 -30.885 1.00 82.88 294 SER A N 1
ATOM 2360 C CA . SER A 1 294 ? 12.286 -4.153 -31.669 1.00 82.88 294 SER A CA 1
ATOM 2361 C C . SER A 1 294 ? 12.412 -3.999 -33.189 1.00 82.88 294 SER A C 1
ATOM 2363 O O . SER A 1 294 ? 12.287 -4.996 -33.906 1.00 82.88 294 SER A O 1
ATOM 2365 N N . GLU A 1 295 ? 12.682 -2.789 -33.683 1.00 82.69 295 GLU A N 1
ATOM 2366 C CA . GLU A 1 295 ? 12.891 -2.501 -35.111 1.00 82.69 295 GLU A CA 1
ATOM 2367 C C . GLU A 1 295 ? 14.367 -2.451 -35.529 1.00 82.69 295 GLU A C 1
ATOM 2369 O O . GLU A 1 295 ? 14.673 -2.458 -36.726 1.00 82.69 295 GLU A O 1
ATOM 2374 N N . LEU A 1 296 ? 15.288 -2.489 -34.563 1.00 81.81 296 LEU A N 1
ATOM 2375 C CA . LEU A 1 296 ? 16.721 -2.486 -34.823 1.00 81.81 296 LEU A CA 1
ATOM 2376 C C . LEU A 1 296 ? 17.244 -3.899 -35.076 1.00 81.81 296 LEU A C 1
ATOM 2378 O O . LEU A 1 296 ? 16.936 -4.859 -34.370 1.00 81.81 296 LEU A O 1
ATOM 2382 N N . THR A 1 297 ? 18.113 -4.023 -36.077 1.00 74.88 297 THR A N 1
ATOM 2383 C CA . THR A 1 297 ? 18.837 -5.272 -36.370 1.00 74.88 297 THR A CA 1
ATOM 2384 C C . THR A 1 297 ? 20.308 -5.217 -35.968 1.00 74.88 297 THR A C 1
ATOM 2386 O O . THR A 1 297 ? 20.931 -6.262 -35.765 1.00 74.88 297 THR A O 1
ATOM 2389 N N . ILE A 1 298 ? 20.870 -4.012 -35.874 1.00 79.00 298 ILE A N 1
ATOM 2390 C CA . ILE A 1 298 ? 22.261 -3.735 -35.518 1.00 79.00 298 ILE A CA 1
ATOM 2391 C C . ILE A 1 298 ? 22.315 -2.441 -34.704 1.00 79.00 298 ILE A C 1
ATOM 2393 O O . ILE A 1 298 ? 21.458 -1.579 -34.869 1.00 79.00 298 ILE A O 1
ATOM 2397 N N . ILE A 1 299 ? 23.313 -2.334 -33.830 1.00 86.75 299 ILE A N 1
ATOM 2398 C CA . ILE A 1 299 ? 23.712 -1.081 -33.188 1.00 86.75 299 ILE A CA 1
ATOM 2399 C C . ILE A 1 299 ? 25.220 -0.970 -33.388 1.00 86.75 299 ILE A C 1
ATOM 2401 O O . ILE A 1 299 ? 25.960 -1.910 -33.081 1.00 86.75 299 ILE A O 1
ATOM 2405 N N . HIS A 1 300 ? 25.673 0.139 -33.957 1.00 88.25 300 HIS A N 1
ATOM 2406 C CA . HIS A 1 300 ? 27.083 0.365 -34.233 1.00 88.25 300 HIS A CA 1
ATOM 2407 C C . HIS A 1 300 ? 27.837 0.809 -32.973 1.00 88.25 300 HIS A C 1
ATOM 2409 O O . HIS A 1 300 ? 27.276 1.401 -32.053 1.00 88.25 300 HIS A O 1
ATOM 2415 N N . GLU A 1 301 ? 29.151 0.570 -32.937 1.00 90.25 301 GLU A N 1
ATOM 2416 C CA . GLU A 1 301 ? 29.994 0.921 -31.784 1.00 90.25 301 GLU A CA 1
ATOM 2417 C C . GLU A 1 301 ? 29.934 2.420 -31.438 1.00 90.25 301 GLU A C 1
ATOM 2419 O O . GLU A 1 301 ? 29.916 2.787 -30.262 1.00 90.25 301 GLU A O 1
ATOM 2424 N N . TYR A 1 302 ? 29.870 3.294 -32.449 1.00 91.88 302 TYR A N 1
ATOM 2425 C CA . TYR A 1 302 ? 29.743 4.734 -32.218 1.00 91.88 302 TYR A CA 1
ATOM 2426 C C . TYR A 1 302 ? 28.401 5.083 -31.555 1.00 91.88 302 TYR A C 1
ATOM 2428 O O . TYR A 1 302 ? 28.373 5.922 -30.663 1.00 91.88 302 TYR A O 1
ATOM 2436 N N . GLU A 1 303 ? 27.308 4.403 -31.913 1.00 92.56 303 GLU A N 1
ATOM 2437 C CA . GLU A 1 303 ? 25.986 4.620 -31.309 1.00 92.56 303 GLU A CA 1
ATOM 2438 C C . GLU A 1 303 ? 25.979 4.182 -29.848 1.00 92.56 303 GLU A C 1
ATOM 2440 O O . GLU A 1 303 ? 25.440 4.886 -29.002 1.00 92.56 303 GLU A O 1
ATOM 2445 N N . ILE A 1 304 ? 26.648 3.071 -29.523 1.00 92.19 304 ILE A N 1
ATOM 2446 C CA . ILE A 1 304 ? 26.829 2.632 -28.134 1.00 92.19 304 ILE A CA 1
ATOM 2447 C C . ILE A 1 304 ? 27.599 3.678 -27.319 1.00 92.19 304 ILE A C 1
ATOM 2449 O O . ILE A 1 304 ? 27.183 4.026 -26.214 1.00 92.19 304 ILE A O 1
ATOM 2453 N N . LYS A 1 305 ? 28.706 4.208 -27.856 1.00 93.88 305 LYS A N 1
ATOM 2454 C CA . LYS A 1 305 ? 29.500 5.253 -27.187 1.00 93.88 305 LYS A CA 1
ATOM 2455 C C . LYS A 1 305 ? 28.662 6.500 -26.899 1.00 93.88 305 LYS A C 1
ATOM 2457 O O . LYS A 1 305 ? 28.721 7.030 -25.791 1.00 93.88 305 LYS A O 1
ATOM 2462 N N . GLU A 1 306 ? 27.854 6.925 -27.862 1.00 95.62 306 GLU A N 1
ATOM 2463 C CA . GLU A 1 306 ? 26.945 8.060 -27.709 1.00 95.62 306 GLU A CA 1
ATOM 2464 C C . GLU A 1 306 ? 25.809 7.766 -26.716 1.00 95.62 306 GLU A C 1
ATOM 2466 O O . GLU A 1 306 ? 25.526 8.596 -25.856 1.00 95.62 306 GLU A O 1
ATOM 2471 N N . LEU A 1 307 ? 25.205 6.571 -26.743 1.00 94.81 307 LEU A N 1
ATOM 2472 C CA . LEU A 1 307 ? 24.188 6.166 -25.763 1.00 94.81 307 LEU A CA 1
ATOM 2473 C C . LEU A 1 307 ? 24.721 6.217 -24.329 1.00 94.81 307 LEU A C 1
ATOM 2475 O O . LEU A 1 307 ? 24.012 6.660 -23.428 1.00 94.81 307 LEU A O 1
ATOM 2479 N N . ILE A 1 308 ? 25.974 5.810 -24.109 1.00 94.44 308 ILE A N 1
ATOM 2480 C CA . ILE A 1 308 ? 26.628 5.905 -22.796 1.00 94.44 308 ILE A CA 1
ATOM 2481 C C . ILE A 1 308 ? 26.739 7.370 -22.350 1.00 94.44 308 ILE A C 1
ATOM 2483 O O . ILE A 1 308 ? 26.473 7.677 -21.186 1.00 94.44 308 ILE A O 1
ATOM 2487 N N . GLN A 1 309 ? 27.106 8.284 -23.253 1.00 95.44 309 GLN A N 1
ATOM 2488 C CA . GLN A 1 309 ? 27.182 9.714 -22.935 1.00 95.44 309 GLN A CA 1
ATOM 2489 C C . GLN A 1 309 ? 25.803 10.295 -22.606 1.00 95.44 309 GLN A C 1
ATOM 2491 O O . GLN A 1 309 ? 25.640 10.926 -21.560 1.00 95.44 309 GLN A O 1
ATOM 2496 N N . ILE A 1 310 ? 24.798 10.016 -23.442 1.00 95.69 310 ILE A N 1
ATOM 2497 C CA . ILE A 1 310 ? 23.420 10.479 -23.235 1.00 95.69 310 ILE A CA 1
ATOM 2498 C C . ILE A 1 310 ? 22.873 9.939 -21.912 1.00 95.69 310 ILE A C 1
ATOM 2500 O O . ILE A 1 310 ? 22.287 10.683 -21.133 1.00 95.69 310 ILE A O 1
ATOM 2504 N N . LYS A 1 311 ? 23.105 8.661 -21.601 1.00 94.50 311 LYS A N 1
ATOM 2505 C CA . LYS A 1 311 ? 22.671 8.063 -20.335 1.00 94.50 311 LYS A CA 1
ATOM 2506 C C . LYS A 1 311 ? 23.259 8.775 -19.120 1.00 94.50 311 LYS A C 1
ATOM 2508 O O . LYS A 1 311 ? 22.541 9.015 -18.152 1.00 94.50 311 LYS A O 1
ATOM 2513 N N . LYS A 1 312 ? 24.541 9.144 -19.163 1.00 93.06 312 LYS A N 1
ATOM 2514 C CA . LYS A 1 312 ? 25.184 9.914 -18.085 1.00 93.06 312 LYS A CA 1
ATOM 2515 C C . LYS A 1 312 ? 24.570 11.307 -17.943 1.00 93.06 312 LYS A C 1
ATOM 2517 O O . LYS A 1 312 ? 24.329 11.746 -16.820 1.00 93.06 312 LYS A O 1
ATOM 2522 N N . GLN A 1 313 ? 24.262 11.965 -19.060 1.00 93.62 313 GLN A N 1
ATOM 2523 C CA . GLN A 1 313 ? 23.566 13.251 -19.062 1.00 93.62 313 GLN A CA 1
ATOM 2524 C C . GLN A 1 313 ? 22.156 13.135 -18.465 1.00 93.62 313 GLN A C 1
ATOM 2526 O O . GLN A 1 313 ? 21.823 13.895 -17.560 1.00 93.62 313 GLN A O 1
ATOM 2531 N N . LEU A 1 314 ? 21.352 12.160 -18.897 1.00 91.94 314 LEU A N 1
ATOM 2532 C CA . LEU A 1 314 ? 20.014 11.919 -18.346 1.00 91.94 314 LEU A CA 1
ATOM 2533 C C . LEU A 1 314 ? 20.069 11.617 -16.844 1.00 91.94 314 LEU A C 1
ATOM 2535 O O . LEU A 1 314 ? 19.301 12.195 -16.077 1.00 91.94 314 LEU A O 1
ATOM 2539 N N . LYS A 1 315 ? 21.042 10.812 -16.399 1.00 89.25 315 LYS A N 1
ATOM 2540 C CA . LYS A 1 315 ? 21.247 10.522 -14.975 1.00 89.25 315 LYS A CA 1
ATOM 2541 C C . LYS A 1 315 ? 21.514 11.789 -14.154 1.00 89.25 315 LYS A C 1
ATOM 2543 O O . LYS A 1 315 ? 20.988 11.909 -13.054 1.00 89.25 315 LYS A O 1
ATOM 2548 N N . SER A 1 316 ? 22.272 12.752 -14.689 1.00 88.81 316 SER A N 1
ATOM 2549 C CA . SER A 1 316 ? 22.501 14.047 -14.020 1.00 88.81 316 SER A CA 1
ATOM 2550 C C . SER A 1 316 ? 21.229 14.894 -13.858 1.00 88.81 316 SER A C 1
ATOM 2552 O O . SER A 1 316 ? 21.208 15.810 -13.044 1.00 88.81 316 SER A O 1
ATOM 2554 N N . GLN A 1 317 ? 20.166 14.568 -14.600 1.00 88.19 317 GLN A N 1
ATOM 2555 C CA . GLN A 1 317 ? 18.841 15.191 -14.527 1.00 88.19 317 GLN A CA 1
ATOM 2556 C C . GLN A 1 317 ? 17.798 14.278 -13.852 1.00 88.19 317 GLN A C 1
ATOM 2558 O O . GLN A 1 317 ? 16.590 14.473 -14.009 1.00 88.19 317 GLN A O 1
ATOM 2563 N N . GLU A 1 318 ? 18.252 13.251 -13.123 1.00 86.88 318 GLU A N 1
ATOM 2564 C CA . GLU A 1 318 ? 17.398 12.263 -12.450 1.00 86.88 318 GLU A CA 1
ATOM 2565 C C . GLU A 1 318 ? 16.481 11.497 -13.428 1.00 86.88 318 GLU A C 1
ATOM 2567 O O . GLU A 1 318 ? 15.382 11.076 -13.067 1.00 86.88 318 GLU A O 1
ATOM 2572 N N . VAL A 1 319 ? 16.873 11.362 -14.699 1.00 88.56 319 VAL A N 1
ATOM 2573 C CA . VAL A 1 319 ? 16.130 10.605 -15.717 1.00 88.56 319 VAL A CA 1
ATOM 2574 C C . VAL A 1 319 ? 16.845 9.283 -15.983 1.00 88.56 319 VAL A C 1
ATOM 2576 O O . VAL A 1 319 ? 18.017 9.247 -16.361 1.00 88.56 319 VAL A O 1
ATOM 2579 N N . GLY A 1 320 ? 16.130 8.177 -15.800 1.00 88.88 320 GLY A N 1
ATOM 2580 C CA . GLY A 1 320 ? 16.609 6.848 -16.150 1.00 88.88 320 GLY A CA 1
ATOM 2581 C C . GLY A 1 320 ? 16.663 6.631 -17.663 1.00 88.88 320 GLY A C 1
ATOM 2582 O O . GLY A 1 320 ? 15.919 7.242 -18.431 1.00 88.88 320 GLY A O 1
ATOM 2583 N N . MET A 1 321 ? 17.494 5.682 -18.090 1.00 91.94 321 MET A N 1
ATOM 2584 C CA . MET A 1 321 ? 17.470 5.151 -19.452 1.00 91.94 321 MET A CA 1
ATOM 2585 C C . MET A 1 321 ? 17.382 3.626 -19.404 1.00 91.94 321 MET A C 1
ATOM 2587 O O . MET A 1 321 ? 18.178 2.981 -18.715 1.00 91.94 321 MET A O 1
ATOM 2591 N N . GLY A 1 322 ? 16.434 3.067 -20.149 1.00 91.25 322 GLY A N 1
ATOM 2592 C CA . GLY A 1 322 ? 16.221 1.631 -20.286 1.00 91.25 322 GLY A CA 1
ATOM 2593 C C . GLY A 1 322 ? 16.211 1.189 -21.741 1.00 91.25 322 GLY A C 1
ATOM 2594 O O . GLY A 1 322 ? 15.893 1.969 -22.635 1.00 91.25 322 GLY A O 1
ATOM 2595 N N . ILE A 1 323 ? 16.540 -0.076 -21.975 1.00 91.06 323 ILE A N 1
ATOM 2596 C CA . ILE A 1 323 ? 16.504 -0.706 -23.293 1.00 91.06 323 ILE A CA 1
ATOM 2597 C C . ILE A 1 323 ? 15.445 -1.803 -23.260 1.00 91.06 323 ILE A C 1
ATOM 2599 O O . ILE A 1 323 ? 15.520 -2.703 -22.428 1.00 91.06 323 ILE A O 1
ATOM 2603 N N . ILE A 1 324 ? 14.475 -1.754 -24.168 1.00 87.81 324 ILE A N 1
ATOM 2604 C CA . ILE A 1 324 ? 13.531 -2.854 -24.368 1.00 87.81 324 ILE A CA 1
ATOM 2605 C C . ILE A 1 324 ? 14.090 -3.756 -25.465 1.00 87.81 324 ILE A C 1
ATOM 2607 O O . ILE A 1 324 ? 14.376 -3.297 -26.577 1.00 87.81 324 ILE A O 1
ATOM 2611 N N . VAL A 1 325 ? 14.241 -5.042 -25.154 1.00 85.19 325 VAL A N 1
ATOM 2612 C CA . VAL A 1 325 ? 14.729 -6.067 -26.079 1.00 85.19 325 VAL A CA 1
ATOM 2613 C C . VAL A 1 325 ? 13.697 -7.188 -26.158 1.00 85.19 325 VAL A C 1
ATOM 2615 O O . VAL A 1 325 ? 13.529 -7.965 -25.223 1.00 85.19 325 VAL A O 1
ATOM 2618 N N . ASN A 1 326 ? 13.007 -7.301 -27.295 1.00 71.38 326 ASN A N 1
ATOM 2619 C CA . ASN A 1 326 ? 12.010 -8.351 -27.491 1.00 71.38 326 ASN A CA 1
ATOM 2620 C C . ASN A 1 326 ? 12.697 -9.721 -27.692 1.00 71.38 326 ASN A C 1
ATOM 2622 O O . ASN A 1 326 ? 13.418 -9.946 -28.673 1.00 71.38 326 ASN A O 1
ATOM 2626 N N . SER A 1 327 ? 12.454 -10.642 -26.755 1.00 59.44 327 SER A N 1
ATOM 2627 C CA . SER A 1 327 ? 13.187 -11.903 -26.567 1.00 59.44 327 SER A CA 1
ATOM 2628 C C . SER A 1 327 ? 13.174 -12.851 -27.774 1.00 59.44 327 SER A C 1
ATOM 2630 O O . SER A 1 327 ? 14.082 -13.672 -27.928 1.00 59.44 327 SER A O 1
ATOM 2632 N N . LEU A 1 328 ? 12.203 -12.720 -28.684 1.00 56.34 328 LEU A N 1
ATOM 2633 C CA . LEU A 1 328 ? 12.064 -13.618 -29.833 1.00 56.34 328 LEU A CA 1
ATOM 2634 C C . LEU A 1 328 ? 12.904 -13.217 -31.060 1.00 56.34 328 LEU A C 1
ATOM 2636 O O . LEU A 1 328 ? 13.094 -14.054 -31.943 1.00 56.34 328 LEU A O 1
ATOM 2640 N N . LYS A 1 329 ? 13.422 -11.978 -31.151 1.00 55.50 329 LYS A N 1
ATOM 2641 C CA . LYS A 1 329 ? 14.062 -11.474 -32.391 1.00 55.50 329 LYS A CA 1
ATOM 2642 C C . LYS A 1 329 ? 15.475 -10.899 -32.249 1.00 55.50 329 LYS A C 1
ATOM 2644 O O . LYS A 1 329 ? 16.199 -10.896 -33.242 1.00 55.50 329 LYS A O 1
ATOM 2649 N N . THR A 1 330 ? 15.925 -10.470 -31.068 1.00 62.81 330 THR A N 1
ATOM 2650 C CA . THR A 1 330 ? 17.156 -9.653 -30.961 1.00 62.81 330 THR A CA 1
ATOM 2651 C C . THR A 1 330 ? 18.171 -10.137 -29.916 1.00 62.81 330 THR A C 1
ATOM 2653 O O . THR A 1 330 ? 18.806 -9.332 -29.237 1.00 62.81 330 THR A O 1
ATOM 2656 N N . LYS A 1 331 ? 18.465 -11.452 -29.877 1.00 70.62 331 LYS A N 1
ATOM 2657 C CA . LYS A 1 331 ? 19.602 -12.013 -29.097 1.00 70.62 331 LYS A CA 1
ATOM 2658 C C . LYS A 1 331 ? 20.918 -11.249 -29.308 1.00 70.62 331 LYS A C 1
ATOM 2660 O O . LYS A 1 331 ? 21.724 -11.141 -28.397 1.00 70.62 331 LYS A O 1
ATOM 2665 N N . ARG A 1 332 ? 21.140 -10.707 -30.511 1.00 79.38 332 ARG A N 1
ATOM 2666 C CA . ARG A 1 332 ? 22.337 -9.913 -30.829 1.00 79.38 332 ARG A CA 1
ATOM 2667 C C . ARG A 1 332 ? 22.399 -8.599 -30.054 1.00 79.38 332 ARG A C 1
ATOM 2669 O O . ARG A 1 332 ? 23.449 -8.297 -29.509 1.00 79.38 332 ARG A O 1
ATOM 2676 N N . ILE A 1 333 ? 21.299 -7.848 -29.995 1.00 82.50 333 ILE A N 1
ATOM 2677 C CA . ILE A 1 333 ? 21.252 -6.563 -29.282 1.00 82.50 333 ILE A CA 1
ATOM 2678 C C . ILE A 1 333 ? 21.401 -6.796 -27.781 1.00 82.50 333 ILE A C 1
ATOM 2680 O O . ILE A 1 333 ? 22.212 -6.126 -27.149 1.00 82.50 333 ILE A O 1
ATOM 2684 N N . TYR A 1 334 ? 20.710 -7.804 -27.240 1.00 84.38 334 TYR A N 1
ATOM 2685 C CA . TYR A 1 334 ? 20.902 -8.233 -25.854 1.00 84.38 334 TYR A CA 1
ATOM 2686 C C . TYR A 1 334 ? 22.383 -8.506 -25.548 1.00 84.38 334 TYR A C 1
ATOM 2688 O O . TYR A 1 334 ? 22.953 -7.903 -24.644 1.00 84.38 334 TYR A O 1
ATOM 2696 N N . ASN A 1 335 ? 23.035 -9.336 -26.370 1.00 84.25 335 ASN A N 1
ATOM 2697 C CA . ASN A 1 335 ? 24.443 -9.685 -26.188 1.00 84.25 335 ASN A CA 1
ATOM 2698 C C . ASN A 1 335 ? 25.385 -8.474 -26.277 1.00 84.25 335 ASN A C 1
ATOM 2700 O O . ASN A 1 335 ? 26.422 -8.483 -25.623 1.00 84.25 335 ASN A O 1
ATOM 2704 N N . ILE A 1 336 ? 25.057 -7.448 -27.072 1.00 87.62 336 ILE A N 1
ATOM 2705 C CA . ILE A 1 336 ? 25.845 -6.207 -27.125 1.00 87.62 336 ILE A CA 1
ATOM 2706 C C . ILE A 1 336 ? 25.783 -5.495 -25.771 1.00 87.62 336 ILE A C 1
ATOM 2708 O O . ILE A 1 336 ? 26.830 -5.167 -25.217 1.00 87.62 336 ILE A O 1
ATOM 2712 N N . PHE A 1 337 ? 24.581 -5.285 -25.225 1.00 87.12 337 PHE A N 1
ATOM 2713 C CA . PHE A 1 337 ? 24.414 -4.594 -23.943 1.00 87.12 337 PHE A CA 1
ATOM 2714 C C . PHE A 1 337 ? 24.979 -5.391 -22.758 1.00 87.12 337 PHE A C 1
ATOM 2716 O O . PHE A 1 337 ? 25.598 -4.803 -21.872 1.00 87.12 337 PHE A O 1
ATOM 2723 N N . GLU A 1 338 ? 24.861 -6.719 -2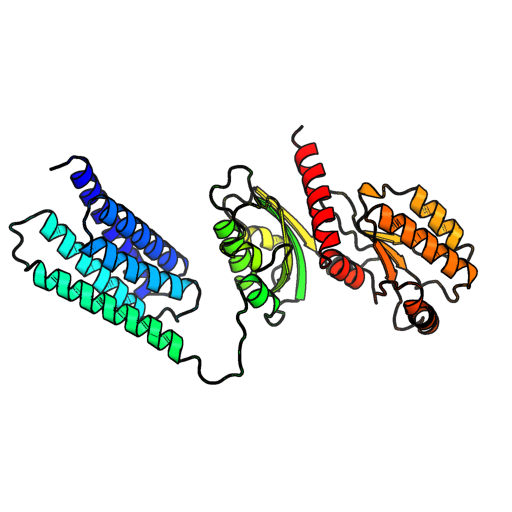2.777 1.00 85.38 338 GLU A N 1
ATOM 2724 C CA . GLU A 1 338 ? 25.527 -7.594 -21.805 1.00 85.38 338 GLU A CA 1
ATOM 2725 C C . GLU A 1 338 ? 27.053 -7.491 -21.900 1.00 85.38 338 GLU A C 1
ATOM 2727 O O . GLU A 1 338 ? 27.731 -7.326 -20.884 1.00 85.38 338 GLU A O 1
ATOM 2732 N N . ALA A 1 339 ? 27.607 -7.523 -23.117 1.00 85.88 339 ALA A N 1
ATOM 2733 C CA . ALA A 1 339 ? 29.048 -7.451 -23.327 1.00 85.88 339 ALA A CA 1
ATOM 2734 C C . ALA A 1 339 ? 29.647 -6.126 -22.843 1.00 85.88 339 ALA A C 1
ATOM 2736 O O . ALA A 1 339 ? 30.774 -6.130 -22.369 1.00 85.88 339 ALA A O 1
ATOM 2737 N N . ILE A 1 340 ? 28.922 -5.007 -22.921 1.00 87.94 340 ILE A N 1
ATOM 2738 C CA . ILE A 1 340 ? 29.409 -3.694 -22.458 1.00 87.94 340 ILE A CA 1
ATOM 2739 C C . ILE A 1 340 ? 29.053 -3.382 -20.999 1.00 87.94 340 ILE A C 1
ATOM 2741 O O . ILE A 1 340 ? 29.396 -2.304 -20.513 1.00 87.94 340 ILE A O 1
ATOM 2745 N N . SER A 1 341 ? 28.379 -4.291 -20.288 1.00 86.00 341 SER A N 1
ATOM 2746 C CA . SER A 1 341 ? 27.886 -4.055 -18.922 1.00 86.00 341 SER A CA 1
ATOM 2747 C C . SER A 1 341 ? 28.988 -3.675 -17.923 1.00 86.00 341 SER A C 1
ATOM 2749 O O . SER A 1 341 ? 28.725 -2.930 -16.979 1.00 86.00 341 SER A O 1
ATOM 2751 N N . PHE A 1 342 ? 30.229 -4.122 -18.160 1.00 85.25 342 PHE A N 1
ATOM 2752 C CA . PHE A 1 342 ? 31.408 -3.760 -17.364 1.00 85.25 342 PHE A CA 1
ATOM 2753 C C . PHE A 1 342 ? 31.876 -2.310 -17.581 1.00 85.25 342 PHE A C 1
ATOM 2755 O O . PHE A 1 342 ? 32.579 -1.762 -16.735 1.00 85.25 342 PHE A O 1
ATOM 2762 N N . ILE A 1 343 ? 31.514 -1.699 -18.713 1.00 89.50 343 ILE A N 1
ATOM 2763 C CA . ILE A 1 343 ? 31.801 -0.295 -19.039 1.00 89.50 343 ILE A CA 1
ATOM 2764 C C . ILE A 1 343 ? 30.674 0.587 -18.510 1.00 89.50 343 ILE A C 1
ATOM 2766 O O . ILE A 1 343 ? 30.923 1.585 -17.838 1.00 89.50 343 ILE A O 1
ATOM 2770 N N . GLU A 1 344 ? 29.434 0.233 -18.844 1.00 89.50 344 GLU A N 1
ATOM 2771 C CA . GLU A 1 344 ? 28.235 0.963 -18.450 1.00 89.50 344 GLU A CA 1
ATOM 2772 C C . GLU A 1 344 ? 27.038 0.004 -18.441 1.00 89.50 344 GLU A C 1
ATOM 2774 O O . GLU A 1 344 ? 26.642 -0.537 -19.473 1.00 89.50 344 GLU A O 1
ATOM 2779 N N . LYS A 1 345 ? 26.422 -0.189 -17.273 1.00 88.94 345 LYS A N 1
ATOM 2780 C CA . LYS A 1 345 ? 25.310 -1.132 -17.105 1.00 88.94 345 LYS A CA 1
ATOM 2781 C C . LYS A 1 345 ? 23.982 -0.517 -17.534 1.00 88.94 345 LYS A C 1
ATOM 2783 O O . LYS A 1 345 ? 23.452 0.329 -16.819 1.00 88.94 345 LYS A O 1
ATOM 2788 N N . PHE A 1 346 ? 23.417 -0.934 -18.660 1.00 88.69 346 PHE A N 1
ATOM 2789 C CA . PHE A 1 346 ? 22.056 -0.551 -19.055 1.00 88.69 346 PHE A CA 1
ATOM 2790 C C . PHE A 1 346 ? 21.016 -1.434 -18.362 1.00 88.69 346 PHE A C 1
ATOM 2792 O O . PHE A 1 346 ? 21.250 -2.622 -18.155 1.00 88.69 346 PHE A O 1
ATOM 2799 N N . ASN A 1 347 ? 19.863 -0.856 -18.020 1.00 87.25 347 ASN A N 1
ATOM 2800 C CA . ASN A 1 347 ? 18.718 -1.656 -17.604 1.00 87.25 347 ASN A CA 1
ATOM 2801 C C . ASN A 1 347 ? 18.047 -2.210 -18.861 1.00 87.25 347 ASN A C 1
ATOM 2803 O O . ASN A 1 347 ? 17.654 -1.436 -19.737 1.00 87.25 347 ASN A O 1
ATOM 2807 N N . ILE A 1 348 ? 17.960 -3.533 -18.955 1.00 87.25 348 ILE A N 1
ATOM 2808 C CA . ILE A 1 348 ? 17.376 -4.238 -20.094 1.00 87.25 348 ILE A CA 1
ATOM 2809 C C . ILE A 1 348 ? 16.056 -4.856 -19.646 1.00 87.25 348 ILE A C 1
ATOM 2811 O O . ILE A 1 348 ? 16.007 -5.493 -18.598 1.00 87.25 348 ILE A O 1
ATOM 2815 N N . TYR A 1 349 ? 15.014 -4.673 -20.449 1.00 85.44 349 TYR A N 1
ATOM 2816 C CA . TYR A 1 349 ? 13.653 -5.103 -20.150 1.00 85.44 349 TYR A CA 1
ATOM 2817 C C . TYR A 1 349 ? 13.073 -5.907 -21.307 1.00 85.44 349 TYR A C 1
ATOM 2819 O O . TYR A 1 349 ? 13.378 -5.643 -22.473 1.00 85.44 349 TYR A O 1
ATOM 2827 N N . GLU A 1 350 ? 12.196 -6.860 -21.003 1.00 80.50 350 GLU A N 1
ATOM 2828 C CA . GLU A 1 350 ? 11.553 -7.668 -22.048 1.00 80.50 350 GLU A CA 1
ATOM 2829 C C . GLU A 1 350 ? 10.482 -6.882 -22.813 1.00 80.50 350 GLU A C 1
ATOM 2831 O O . GLU A 1 350 ? 10.242 -7.108 -24.000 1.00 80.50 350 GLU A O 1
ATOM 2836 N N . ASN A 1 351 ? 9.815 -5.959 -22.121 1.00 76.81 351 ASN A N 1
ATOM 2837 C CA . ASN A 1 351 ? 8.738 -5.134 -22.651 1.00 76.81 351 ASN A CA 1
ATOM 2838 C C . ASN A 1 351 ? 8.576 -3.844 -21.823 1.00 76.81 351 ASN A C 1
ATOM 2840 O O . ASN A 1 351 ? 9.195 -3.668 -20.773 1.00 76.81 351 ASN A O 1
ATOM 2844 N N . GLN A 1 352 ? 7.728 -2.931 -22.300 1.00 75.69 352 GLN A N 1
ATOM 2845 C CA . GLN A 1 352 ? 7.479 -1.641 -21.649 1.00 75.69 352 GLN A CA 1
ATOM 2846 C C . GLN A 1 352 ? 6.850 -1.778 -20.251 1.00 75.69 352 GLN A C 1
ATOM 2848 O O . GLN A 1 352 ? 7.136 -0.967 -19.374 1.00 75.69 352 GLN A O 1
ATOM 2853 N N . MET A 1 353 ? 6.024 -2.805 -20.021 1.00 73.50 353 MET A N 1
ATOM 2854 C CA . MET A 1 353 ? 5.374 -3.048 -18.727 1.00 73.50 353 MET A CA 1
ATOM 2855 C C . MET A 1 353 ? 6.393 -3.500 -17.671 1.00 73.50 353 MET A C 1
ATOM 2857 O O . MET A 1 353 ? 6.400 -2.982 -16.556 1.00 73.50 353 MET A O 1
ATOM 2861 N N . ASP A 1 354 ? 7.291 -4.412 -18.039 1.00 76.38 354 ASP A N 1
ATOM 2862 C CA . ASP A 1 354 ? 8.419 -4.842 -17.211 1.00 76.38 354 ASP A CA 1
ATOM 2863 C C . ASP A 1 354 ? 9.324 -3.651 -16.854 1.00 76.38 354 ASP A C 1
ATOM 2865 O O . ASP A 1 354 ? 9.635 -3.410 -15.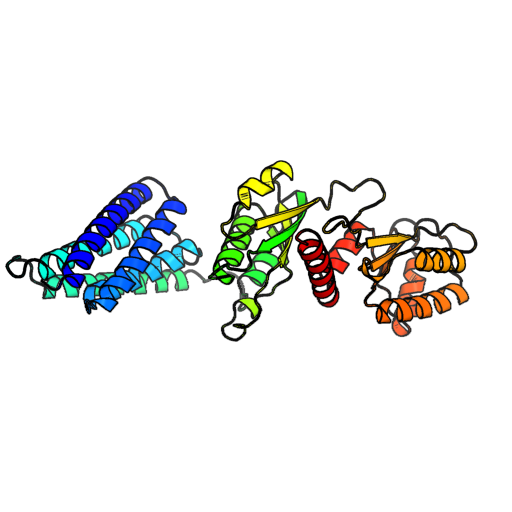684 1.00 76.38 354 ASP A O 1
ATOM 2869 N N . ALA A 1 355 ? 9.644 -2.819 -17.847 1.00 79.06 355 ALA A N 1
ATOM 2870 C CA . ALA A 1 355 ? 10.404 -1.594 -17.638 1.00 79.06 355 ALA A CA 1
ATOM 2871 C C . ALA A 1 355 ? 9.722 -0.625 -16.666 1.00 79.06 355 ALA A C 1
ATOM 2873 O O . ALA A 1 355 ? 10.366 -0.082 -15.766 1.00 79.06 355 ALA A O 1
ATOM 2874 N N . MET A 1 356 ? 8.414 -0.431 -16.822 1.00 76.94 356 MET A N 1
ATOM 2875 C CA . MET A 1 356 ? 7.609 0.433 -15.970 1.00 76.94 356 MET A CA 1
ATOM 2876 C C . MET A 1 356 ? 7.605 -0.034 -14.515 1.00 76.94 356 MET A C 1
ATOM 2878 O O . MET A 1 356 ? 7.925 0.751 -13.624 1.00 76.94 356 MET A O 1
ATOM 2882 N N . ILE A 1 357 ? 7.293 -1.308 -14.272 1.00 74.12 357 ILE A N 1
ATOM 2883 C CA . ILE A 1 357 ? 7.218 -1.865 -12.918 1.00 74.12 357 ILE A CA 1
ATOM 2884 C C . ILE A 1 357 ? 8.577 -1.756 -12.221 1.00 74.12 357 ILE A C 1
ATOM 2886 O O . ILE A 1 357 ? 8.646 -1.287 -11.087 1.00 74.12 357 ILE A O 1
ATOM 2890 N N . ASN A 1 358 ? 9.664 -2.137 -12.896 1.00 77.94 358 ASN A N 1
ATOM 2891 C CA . ASN A 1 358 ? 11.005 -2.062 -12.315 1.00 77.94 358 ASN A CA 1
ATOM 2892 C C . ASN A 1 358 ? 11.468 -0.620 -12.077 1.00 77.94 358 ASN A C 1
ATOM 2894 O O . ASN A 1 358 ? 12.165 -0.356 -11.100 1.00 77.94 358 ASN A O 1
ATOM 2898 N N . SER A 1 359 ? 11.069 0.318 -12.940 1.00 77.88 359 SER A N 1
ATOM 2899 C CA . SER A 1 359 ? 11.382 1.738 -12.747 1.00 77.88 359 SER A CA 1
ATOM 2900 C C . SER A 1 359 ? 10.656 2.299 -11.529 1.00 77.88 359 SER A C 1
ATOM 2902 O O . SER A 1 359 ? 11.272 2.976 -10.722 1.00 77.88 359 SER A O 1
ATOM 2904 N N . ILE A 1 360 ? 9.377 1.965 -11.338 1.00 73.38 360 ILE A N 1
ATOM 2905 C CA . ILE A 1 360 ? 8.600 2.387 -10.161 1.00 73.38 360 ILE A CA 1
ATOM 2906 C C . ILE A 1 360 ? 9.177 1.801 -8.865 1.00 73.38 360 ILE A C 1
ATOM 2908 O O . ILE A 1 360 ? 9.249 2.496 -7.854 1.00 73.38 360 ILE A O 1
ATOM 2912 N N . LYS A 1 361 ? 9.614 0.535 -8.897 1.00 70.94 361 LYS A N 1
ATOM 2913 C CA . LYS A 1 361 ? 10.173 -0.165 -7.729 1.00 70.94 361 LYS A CA 1
ATOM 2914 C C . LYS A 1 361 ? 11.534 0.375 -7.267 1.00 70.94 361 LYS A C 1
ATOM 2916 O O . LYS A 1 361 ? 11.974 0.025 -6.178 1.00 70.94 361 LYS A O 1
ATOM 2921 N N . ASN A 1 362 ? 12.203 1.216 -8.055 1.00 73.50 362 ASN A N 1
ATOM 2922 C CA . ASN A 1 362 ? 13.490 1.803 -7.688 1.00 73.50 362 ASN A CA 1
ATOM 2923 C C . ASN A 1 362 ? 13.310 2.959 -6.678 1.00 73.50 362 ASN A C 1
ATOM 2925 O O . ASN A 1 362 ? 12.534 3.886 -6.914 1.00 73.50 362 ASN A O 1
ATOM 2929 N N . GLU A 1 363 ? 14.051 2.940 -5.567 1.00 60.00 363 GLU A N 1
ATOM 2930 C CA . GLU A 1 363 ? 13.972 3.954 -4.503 1.00 60.00 363 GLU A CA 1
ATOM 2931 C C . GLU A 1 363 ? 14.203 5.392 -4.999 1.00 60.00 363 GLU A C 1
ATOM 2933 O O . GLU A 1 363 ? 13.447 6.295 -4.633 1.00 60.00 363 GLU A O 1
ATOM 2938 N N . GLU A 1 364 ? 15.176 5.617 -5.893 1.00 67.12 364 GLU A N 1
ATOM 2939 C CA . GLU A 1 364 ? 15.433 6.947 -6.478 1.00 67.12 364 GLU A CA 1
ATOM 2940 C C . GLU A 1 364 ? 14.223 7.442 -7.289 1.00 67.12 364 GLU A C 1
ATOM 2942 O O . GLU A 1 364 ? 13.899 8.632 -7.319 1.00 67.12 364 GLU A O 1
ATOM 2947 N N . SER A 1 365 ? 13.505 6.507 -7.914 1.00 70.62 365 SER A N 1
ATOM 2948 C CA . SER A 1 365 ? 12.320 6.801 -8.718 1.00 70.62 365 SER A CA 1
ATOM 2949 C C . SER A 1 365 ? 11.106 7.138 -7.856 1.00 70.62 365 SER A C 1
ATOM 2951 O O . SER A 1 365 ? 10.360 8.052 -8.200 1.00 70.62 365 SER A O 1
ATOM 2953 N N . SER A 1 366 ? 10.946 6.480 -6.703 1.00 66.75 366 SER A N 1
ATOM 2954 C CA . SER A 1 366 ? 9.897 6.787 -5.718 1.00 66.75 366 SER A CA 1
ATOM 2955 C C . SER A 1 366 ? 9.934 8.257 -5.281 1.00 66.75 366 SER A C 1
ATOM 2957 O O . SER A 1 366 ? 8.907 8.942 -5.269 1.00 66.75 366 SER A O 1
ATOM 2959 N N . PHE A 1 367 ? 11.131 8.788 -4.999 1.00 69.31 367 PHE A N 1
ATOM 2960 C CA . PHE A 1 367 ? 11.295 10.190 -4.612 1.00 69.31 367 PHE A CA 1
ATOM 2961 C C . PHE A 1 367 ? 10.859 11.153 -5.725 1.00 69.31 367 PHE A C 1
ATOM 2963 O O . PHE A 1 367 ? 10.104 12.098 -5.472 1.00 69.31 367 PHE A O 1
ATOM 2970 N N . LYS A 1 368 ? 11.278 10.893 -6.970 1.00 75.75 368 LYS A N 1
ATOM 2971 C CA . LYS A 1 368 ? 10.915 11.722 -8.127 1.00 75.75 368 LYS A CA 1
ATOM 2972 C C . LYS A 1 368 ? 9.421 11.645 -8.454 1.00 75.75 368 LYS A C 1
ATOM 2974 O O . LYS A 1 368 ? 8.817 12.681 -8.726 1.00 75.75 368 LYS A O 1
ATOM 2979 N N . ILE A 1 369 ? 8.804 10.464 -8.359 1.00 74.44 369 ILE A N 1
ATOM 2980 C CA . ILE A 1 369 ? 7.353 10.293 -8.532 1.00 74.44 369 ILE A CA 1
ATOM 2981 C C . ILE A 1 369 ? 6.595 11.119 -7.487 1.00 74.44 369 ILE A C 1
ATOM 2983 O O . ILE A 1 369 ? 5.722 11.904 -7.849 1.00 74.44 369 ILE A O 1
ATOM 2987 N N . ASN A 1 370 ? 6.984 11.026 -6.212 1.00 71.62 370 ASN A N 1
ATOM 2988 C CA . ASN A 1 370 ? 6.372 11.808 -5.137 1.00 71.62 370 ASN A CA 1
ATOM 2989 C C . ASN A 1 370 ? 6.532 13.318 -5.342 1.00 71.62 370 ASN A C 1
ATOM 2991 O O . ASN A 1 370 ? 5.587 14.074 -5.119 1.00 71.62 370 ASN A O 1
ATOM 2995 N N . LYS A 1 371 ? 7.708 13.774 -5.788 1.00 74.50 371 LYS A N 1
ATOM 2996 C CA . LYS A 1 371 ? 7.949 15.185 -6.117 1.00 74.50 371 LYS A CA 1
ATOM 2997 C C . LYS A 1 371 ? 7.017 15.662 -7.233 1.00 74.50 371 LYS A C 1
ATOM 2999 O O . LYS A 1 371 ? 6.356 16.685 -7.076 1.00 74.50 371 LYS A O 1
ATOM 3004 N N . ILE A 1 372 ? 6.919 14.901 -8.323 1.00 72.88 372 ILE A N 1
ATOM 3005 C CA . ILE A 1 372 ? 6.063 15.235 -9.468 1.00 72.88 372 ILE A CA 1
ATOM 3006 C C . ILE A 1 372 ? 4.582 15.228 -9.069 1.00 72.88 372 ILE A C 1
ATOM 3008 O O . ILE A 1 372 ? 3.849 16.147 -9.431 1.00 72.88 372 ILE A O 1
ATOM 3012 N N . ALA A 1 373 ? 4.148 14.241 -8.283 1.00 69.25 373 ALA A N 1
ATOM 3013 C CA . ALA A 1 373 ? 2.780 14.163 -7.784 1.00 69.25 373 ALA A CA 1
ATOM 3014 C C . ALA A 1 373 ? 2.429 15.369 -6.891 1.00 69.25 373 ALA A C 1
ATOM 3016 O O . ALA A 1 373 ? 1.379 15.984 -7.089 1.00 69.25 373 ALA A O 1
ATOM 3017 N N . LYS A 1 374 ? 3.338 15.774 -5.987 1.00 68.12 374 LYS A N 1
ATOM 3018 C CA . LYS A 1 374 ? 3.175 16.959 -5.124 1.00 68.12 374 LYS A CA 1
ATOM 3019 C C . LYS A 1 374 ? 3.103 18.269 -5.905 1.00 68.12 374 LYS A C 1
ATOM 3021 O O . LYS A 1 374 ? 2.241 19.091 -5.602 1.00 68.12 374 LYS A O 1
ATOM 3026 N N . GLU A 1 375 ? 3.990 18.473 -6.882 1.00 68.62 375 GLU A N 1
ATOM 3027 C CA . GLU A 1 375 ? 4.014 19.686 -7.715 1.00 68.62 375 GLU A CA 1
ATOM 3028 C C . GLU A 1 375 ? 2.693 19.903 -8.454 1.00 68.62 375 GLU A C 1
ATOM 3030 O O . GLU A 1 375 ? 2.229 21.036 -8.566 1.00 68.62 375 GLU A O 1
ATOM 3035 N N . VAL A 1 376 ? 2.087 18.827 -8.966 1.00 60.12 376 VAL A N 1
ATOM 3036 C CA . VAL A 1 376 ? 0.814 18.933 -9.684 1.00 60.12 376 VAL A CA 1
ATOM 3037 C C . VAL A 1 376 ? -0.344 19.153 -8.720 1.00 60.12 376 VAL A C 1
ATOM 3039 O O . VAL A 1 376 ? -1.164 20.028 -8.969 1.00 60.12 376 VAL A O 1
ATOM 3042 N N . TYR A 1 377 ? -0.373 18.433 -7.598 1.00 58.34 377 TYR A N 1
ATOM 3043 C CA . TYR A 1 377 ? -1.409 18.598 -6.580 1.00 58.34 377 TYR A CA 1
ATOM 3044 C C . TYR A 1 377 ? -1.452 20.048 -6.046 1.00 58.34 377 TYR A C 1
ATOM 3046 O O . TYR A 1 377 ? -2.487 20.703 -6.106 1.00 58.34 377 TYR A O 1
ATOM 3054 N N . HIS A 1 378 ? -0.307 20.637 -5.682 1.00 57.97 378 HIS A N 1
ATOM 3055 C CA . HIS A 1 378 ? -0.249 22.036 -5.218 1.00 57.97 378 HIS A CA 1
ATOM 3056 C C . HIS A 1 378 ? -0.484 23.073 -6.329 1.00 57.97 378 HIS A C 1
ATOM 3058 O O . HIS A 1 378 ? -0.841 24.214 -6.041 1.00 57.97 378 HIS A O 1
ATOM 3064 N N . GLY A 1 379 ? -0.250 22.709 -7.592 1.00 53.09 379 GLY A N 1
ATOM 3065 C CA . GLY A 1 379 ? -0.505 23.571 -8.746 1.00 53.09 379 GLY A CA 1
ATOM 3066 C C . GLY A 1 379 ? -1.979 23.652 -9.153 1.00 53.09 379 GLY A C 1
ATOM 3067 O O . GLY A 1 379 ? -2.333 24.570 -9.881 1.00 53.09 379 GLY A O 1
ATOM 3068 N N . ILE A 1 380 ? -2.820 22.715 -8.698 1.00 46.34 380 ILE A N 1
ATOM 3069 C CA . ILE A 1 380 ? -4.272 22.694 -8.951 1.00 46.34 380 ILE A CA 1
ATOM 3070 C C . ILE A 1 380 ? -5.041 23.511 -7.891 1.00 46.34 380 ILE A C 1
ATOM 3072 O O . ILE A 1 380 ? -6.118 24.023 -8.180 1.00 46.34 380 ILE A O 1
ATOM 3076 N N . HIS A 1 381 ? -4.474 23.683 -6.690 1.00 41.62 381 HIS A N 1
ATOM 3077 C CA . HIS A 1 381 ? -5.071 24.433 -5.571 1.00 41.62 381 HIS A CA 1
ATOM 3078 C C . HIS A 1 381 ? -4.560 25.886 -5.427 1.00 41.62 381 HIS A C 1
ATOM 3080 O O . HIS A 1 381 ? -4.752 26.511 -4.383 1.00 41.62 381 HIS A O 1
ATOM 3086 N N . LYS A 1 382 ? -3.918 26.436 -6.464 1.00 36.41 382 LYS A N 1
ATOM 3087 C CA . LYS A 1 382 ? -3.606 27.869 -6.617 1.00 36.41 382 LYS A CA 1
ATOM 3088 C C . LYS A 1 382 ? -4.368 28.431 -7.802 1.00 36.41 382 LYS A C 1
ATOM 3090 O O . LYS A 1 382 ? -4.794 29.602 -7.697 1.00 36.41 382 LYS A O 1
#

Secondary structure (DSSP, 8-state):
--HHHHHHHHHHHHHHHHHHHHHHHHHHS--HHHHHHHHHHHHHHHHHHHHTT-HHHHHHHHHHHHHHHHHHTTSS---HHHHHHHHHHHHHHHHHHHHHH-TT--S-HHHHHHHHHHHHHHHHHHHHHHTTS--SSPPPP---HHHHHHTSPP--SEEEEEEEEEPTT-S-HHHHHHHHHHHHHHHEEEEEESS-GGGGSTT-TT----EEEEEEEESS-GGGHHHHT--TTEEEEEEEESSS--SS----EETTEE-EEEE---SSSHHHHHHHHHHTS-GGG-SEEEEEGGG-S---HHHHHHHHHHHHHHHHTT-EEEEE--TTT-HHHHHHHHHTTTT---EEESSHHHHHHHHHTSHHHHHHHHHHHHHHHHHH--